Protein AF-A0A9D5Q361-F1 (afdb_monomer_lite)

Secondary structure (DSSP, 8-state):
--------------------PPPPTTTT--HHHHHHHHHHHHHHHHHHS---HHHHHHHHHHHHTSHHHHHHHT-TTT--HHHHHHHHHHHHHHHHHHHHHIIIIIHHHHHTSS-GGG--HHHHHHHHHH-EEE-TTT--EEEHHHHHHHHHHHHHHHHHHHHHH--SSEEESSSS-EEEHHHHHHHHHHHHHHHHTT-SSHHHHHHHHHHHHHHHHHHHHHS-TT-HHHHHHHHHHHHHHHHHHHHT-TTT-EEEEPPHHHHH-TTT---SEEEEETTEEEEEEEEEE-TT--HHHHHHHHHHHHHHHTTPPTTEEEEEEEHHHHHHHHHHHHHS-TTSPPPHHHHHHHHHHHHTTS-HHHHHHHHHHTT--HHHHHHHHHHHHHHHHHHHHHHT-

pLDDT: mean 82.2, std 15.85, range [28.7, 98.5]

Sequence (397 aa):
MNNTAAEQLPVSLESDIRELAPRSPEADRTPEERYRETVRQTARMIIYEDADLESIRQRIDRATEDVEFKRLEQDPRQGRQLESLIHLSEGIEANEISNDLHSGPLQTALLEHQHPEQLNRRQVLKLMQQKQSPDPETGRKASLLELIDRYEQATVESYRNLLITHPGDEIKLSERISIHRTDIEALINDVKVRMAERIEDDAERKTALEKLDAELAGIIERVSEVDWGKKFELEEIYLLRRLIHDADTGHLISVNHGTPRQDMNPQKGSVDIEVAAAGDAYQFQLKTFKLGTHAGAREQQAEVWEKARKRLPPGTQLVALGMESVREAFERALRQPKERNTSRGDKYEALEPITTEMDEAEREKLLYLLGLTEQDLHEEHKAFLERQTAANEQFSR

Structure (mmCIF, N/CA/C/O backbone):
data_AF-A0A9D5Q361-F1
#
_entry.id   AF-A0A9D5Q361-F1
#
loop_
_atom_site.group_PDB
_atom_site.id
_atom_site.type_symbol
_atom_site.label_atom_id
_atom_site.label_alt_id
_atom_site.label_comp_id
_atom_site.label_asym_id
_atom_site.label_entity_id
_atom_site.label_seq_id
_atom_site.pdbx_PDB_ins_code
_atom_site.Cartn_x
_atom_site.Cartn_y
_atom_site.Cartn_z
_atom_site.occupancy
_atom_site.B_iso_or_equiv
_atom_site.auth_seq_id
_atom_site.auth_comp_id
_atom_site.auth_asym_id
_at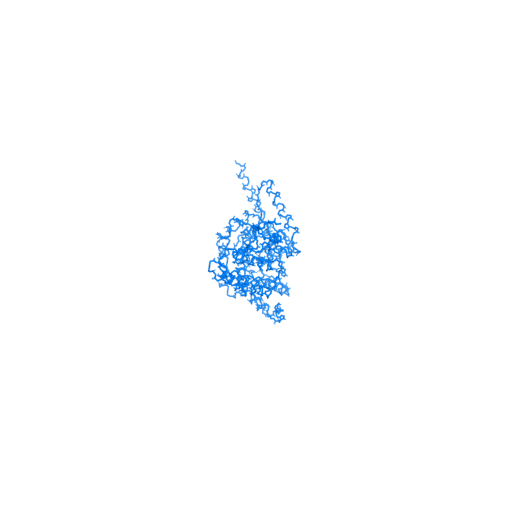om_site.auth_atom_id
_atom_site.pdbx_PDB_model_num
ATOM 1 N N . MET A 1 1 ? 30.401 -26.581 -100.576 1.00 40.28 1 MET A N 1
ATOM 2 C CA . MET A 1 1 ? 31.333 -25.436 -100.656 1.00 40.28 1 MET A CA 1
ATOM 3 C C . MET A 1 1 ? 30.566 -24.190 -100.256 1.00 40.28 1 MET A C 1
ATOM 5 O O . MET A 1 1 ? 29.418 -24.088 -100.672 1.00 40.28 1 MET A O 1
ATOM 9 N N . ASN A 1 2 ? 31.215 -23.306 -99.487 1.00 29.03 2 ASN A N 1
ATOM 10 C CA . ASN A 1 2 ? 30.709 -22.091 -98.814 1.00 29.03 2 ASN A CA 1
ATOM 11 C C . ASN A 1 2 ? 29.925 -22.380 -97.526 1.00 29.03 2 ASN A C 1
ATOM 13 O O . ASN A 1 2 ? 29.125 -23.307 -97.514 1.00 29.03 2 ASN A O 1
ATOM 17 N N . ASN A 1 3 ? 29.997 -21.617 -96.436 1.00 28.70 3 ASN A N 1
ATOM 18 C CA . ASN A 1 3 ? 30.916 -20.644 -95.799 1.00 28.70 3 ASN A CA 1
ATOM 19 C C . ASN A 1 3 ? 30.150 -20.316 -94.483 1.00 28.70 3 ASN A C 1
ATOM 21 O O . ASN A 1 3 ? 28.938 -20.149 -94.551 1.00 28.70 3 ASN A O 1
ATOM 25 N N . THR A 1 4 ? 30.689 -20.524 -93.279 1.00 36.09 4 THR A N 1
ATOM 26 C CA . THR A 1 4 ? 31.339 -19.533 -92.383 1.00 36.09 4 THR A CA 1
ATOM 27 C C . THR A 1 4 ? 30.467 -18.356 -91.902 1.00 36.09 4 THR A C 1
ATOM 29 O O . THR A 1 4 ? 29.772 -17.741 -92.701 1.00 36.09 4 THR A O 1
ATOM 32 N N . ALA A 1 5 ? 30.668 -18.008 -90.615 1.00 33.28 5 ALA A N 1
ATOM 33 C CA . ALA A 1 5 ? 30.120 -16.918 -89.777 1.00 33.28 5 ALA A CA 1
ATOM 34 C C . ALA A 1 5 ? 28.799 -17.279 -89.058 1.00 33.28 5 ALA A C 1
ATOM 36 O O . ALA A 1 5 ? 27.778 -17.452 -89.705 1.00 33.28 5 ALA A O 1
ATOM 37 N N . ALA A 1 6 ? 28.733 -17.571 -87.751 1.00 35.28 6 ALA A N 1
ATOM 38 C CA . ALA A 1 6 ? 29.292 -16.928 -86.550 1.00 35.28 6 ALA A CA 1
ATOM 39 C C . ALA A 1 6 ? 28.812 -15.481 -86.355 1.00 35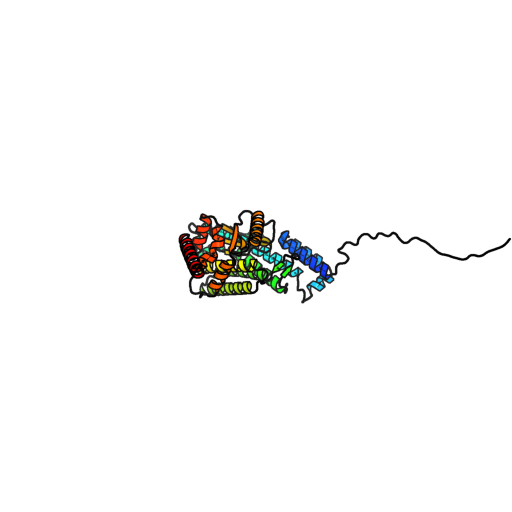.28 6 ALA A C 1
ATOM 41 O O . ALA A 1 6 ? 29.420 -14.574 -86.904 1.00 35.28 6 ALA A O 1
ATOM 42 N N . GLU A 1 7 ? 27.783 -15.289 -85.520 1.00 33.06 7 GLU A N 1
ATOM 43 C CA . GLU A 1 7 ? 27.741 -14.194 -84.544 1.00 33.06 7 GLU A CA 1
ATOM 44 C C . GLU A 1 7 ? 26.746 -14.478 -83.402 1.00 33.06 7 GLU A C 1
ATOM 46 O O . GLU A 1 7 ? 25.759 -15.192 -83.557 1.00 33.06 7 GLU A O 1
ATOM 51 N N . GLN A 1 8 ? 27.140 -13.994 -82.228 1.00 35.00 8 GLN A N 1
ATOM 52 C CA . GLN A 1 8 ? 26.738 -14.315 -80.855 1.00 35.00 8 GLN A CA 1
ATOM 53 C C . GLN A 1 8 ? 25.314 -13.880 -80.476 1.00 35.00 8 GLN A C 1
ATOM 55 O O . GLN A 1 8 ? 24.888 -12.831 -80.932 1.00 35.00 8 GLN A O 1
ATOM 60 N N . LEU A 1 9 ? 24.674 -14.575 -79.519 1.00 32.31 9 LEU A N 1
ATOM 61 C CA . LEU A 1 9 ? 23.952 -13.972 -78.377 1.00 32.31 9 LEU A CA 1
ATOM 62 C C . LEU A 1 9 ? 23.895 -14.975 -77.186 1.00 32.31 9 LEU A C 1
ATOM 64 O O . LEU A 1 9 ? 23.991 -16.183 -77.415 1.00 32.31 9 LEU A O 1
ATOM 68 N N . PRO A 1 10 ? 23.826 -14.501 -75.923 1.00 32.41 10 PRO A N 1
ATOM 69 C CA . PRO A 1 10 ? 24.455 -15.158 -74.775 1.00 32.41 10 PRO A CA 1
ATOM 70 C C . PRO A 1 10 ? 23.508 -15.920 -73.824 1.00 32.41 10 PRO A C 1
ATOM 72 O O . PRO A 1 10 ? 22.359 -15.551 -73.622 1.00 32.41 10 PRO A O 1
ATOM 75 N N . VAL A 1 11 ? 24.080 -16.965 -73.214 1.00 34.59 11 VAL A N 1
ATOM 76 C CA . VAL A 1 11 ? 24.123 -17.283 -71.768 1.00 34.59 11 VAL A CA 1
ATOM 77 C C . VAL A 1 11 ? 22.831 -17.153 -70.933 1.00 34.59 11 VAL A C 1
ATOM 79 O O . VAL A 1 11 ? 22.443 -16.074 -70.510 1.00 34.59 11 VAL A O 1
ATOM 82 N N . SER A 1 12 ? 22.313 -18.333 -70.566 1.00 32.56 12 SER A N 1
ATOM 83 C CA . SER A 1 12 ? 21.825 -18.733 -69.231 1.00 32.56 12 SER A CA 1
ATOM 84 C C . SER A 1 12 ? 20.702 -17.924 -68.565 1.00 32.56 12 SER A C 1
ATOM 86 O O . SER A 1 12 ? 20.944 -17.055 -67.732 1.00 32.56 12 SER A O 1
ATOM 88 N N . LEU A 1 13 ? 19.460 -18.351 -68.805 1.00 31.67 13 LEU A N 1
ATOM 89 C CA . LEU A 1 13 ? 18.332 -18.177 -67.883 1.00 31.67 13 LEU A CA 1
ATOM 90 C C . LEU A 1 13 ? 18.450 -19.201 -66.734 1.00 31.67 13 LEU A C 1
ATOM 92 O O . LEU A 1 13 ? 17.746 -20.204 -66.703 1.00 31.67 13 LEU A O 1
ATOM 96 N N . GLU A 1 14 ? 19.369 -18.951 -65.803 1.00 35.94 14 GLU A N 1
ATOM 97 C CA . GLU A 1 14 ? 19.402 -19.591 -64.477 1.00 35.94 14 GLU A CA 1
ATOM 98 C C . GLU A 1 14 ? 19.587 -18.511 -63.406 1.00 35.94 14 GLU A C 1
ATOM 100 O O . GLU A 1 14 ? 20.606 -18.415 -62.731 1.00 35.94 14 GLU A O 1
ATOM 105 N N . SER A 1 15 ? 18.592 -17.648 -63.264 1.00 38.12 15 SER A N 1
ATOM 106 C CA . SER A 1 15 ? 18.403 -16.837 -62.065 1.00 38.12 15 SER A CA 1
ATOM 107 C C . SER A 1 15 ? 16.999 -16.278 -62.140 1.00 38.12 15 SER A C 1
ATOM 109 O O . SER A 1 15 ? 16.767 -15.395 -62.951 1.00 38.12 15 SER A O 1
ATOM 111 N N . ASP A 1 16 ? 16.070 -16.883 -61.406 1.00 38.06 16 ASP A N 1
ATOM 112 C CA . ASP A 1 16 ? 14.860 -16.254 -60.859 1.00 38.06 16 ASP A CA 1
ATOM 113 C C . ASP A 1 16 ? 13.906 -17.370 -60.445 1.00 38.06 16 ASP A C 1
ATOM 115 O O . ASP A 1 16 ? 13.005 -17.732 -61.183 1.00 38.06 16 ASP A O 1
ATOM 119 N N . ILE A 1 17 ? 14.189 -17.978 -59.293 1.00 39.97 17 ILE A N 1
ATOM 120 C CA . ILE A 1 17 ? 13.247 -18.516 -58.297 1.00 39.97 17 ILE A CA 1
ATOM 121 C C . ILE A 1 17 ? 14.154 -18.877 -57.109 1.00 39.97 17 ILE A C 1
ATOM 123 O O . ILE A 1 17 ? 14.632 -19.997 -56.952 1.00 39.97 17 ILE A O 1
ATOM 127 N N . ARG A 1 18 ? 14.486 -17.873 -56.296 1.00 33.06 18 ARG A N 1
ATOM 128 C CA . ARG A 1 18 ? 14.886 -18.081 -54.903 1.00 33.06 18 ARG A CA 1
ATOM 129 C C . ARG A 1 18 ? 13.872 -17.342 -54.050 1.00 33.06 18 ARG A C 1
ATOM 131 O O . ARG A 1 18 ? 13.896 -16.122 -53.970 1.00 33.06 18 ARG A O 1
ATOM 138 N N . GLU A 1 19 ? 12.938 -18.128 -53.529 1.00 38.75 19 GLU A N 1
ATOM 139 C CA . GLU A 1 19 ? 12.322 -17.986 -52.211 1.00 38.75 19 GLU A CA 1
ATOM 140 C C . GLU A 1 19 ? 12.351 -16.570 -51.616 1.00 38.75 19 GLU A C 1
ATOM 142 O O . GLU A 1 19 ? 13.201 -16.227 -50.796 1.00 38.75 19 GLU A O 1
ATOM 147 N N . LEU A 1 20 ? 11.337 -15.769 -51.945 1.00 40.66 20 LEU A N 1
ATOM 148 C CA . LEU A 1 20 ? 10.828 -14.787 -50.993 1.00 40.66 20 LEU A CA 1
ATOM 149 C C . LEU A 1 20 ? 10.017 -15.553 -49.943 1.00 40.66 20 LEU A C 1
ATOM 151 O O . LEU A 1 20 ? 8.788 -15.568 -49.965 1.00 40.66 20 LEU A O 1
ATOM 155 N N . ALA A 1 21 ? 10.721 -16.224 -49.032 1.00 37.59 21 ALA A N 1
ATOM 156 C CA . ALA A 1 21 ? 10.145 -16.487 -47.724 1.00 37.59 21 ALA A CA 1
ATOM 157 C C . ALA A 1 21 ? 9.785 -15.116 -47.117 1.00 37.59 21 ALA A C 1
ATOM 159 O O . ALA A 1 21 ? 10.611 -14.198 -47.198 1.00 37.59 21 ALA A O 1
ATOM 160 N N . PRO A 1 22 ? 8.580 -14.918 -46.551 1.00 36.59 22 PRO A N 1
ATOM 161 C CA . PRO A 1 22 ? 8.297 -13.691 -45.824 1.00 36.59 22 PRO A CA 1
ATOM 162 C C . PRO A 1 22 ? 9.359 -13.550 -44.733 1.00 36.59 22 PRO A C 1
ATOM 164 O O . PRO A 1 22 ? 9.526 -14.445 -43.901 1.00 36.59 22 PRO A O 1
ATOM 167 N N . ARG A 1 23 ? 10.129 -12.456 -44.779 1.00 38.84 23 ARG A N 1
ATOM 168 C CA . ARG A 1 23 ? 11.058 -12.110 -43.702 1.00 38.84 23 ARG A CA 1
ATOM 169 C C . ARG A 1 23 ? 10.260 -12.112 -42.403 1.00 38.84 23 ARG A C 1
ATOM 171 O O . ARG A 1 23 ? 9.170 -11.541 -42.357 1.00 38.84 23 ARG A O 1
ATOM 178 N N . SER A 1 24 ? 10.779 -12.783 -41.375 1.00 40.88 24 SER A N 1
ATOM 179 C CA . SER A 1 24 ? 10.181 -12.704 -40.043 1.00 40.88 24 SER A CA 1
ATOM 180 C C . SER A 1 24 ? 10.035 -11.219 -39.675 1.00 40.88 24 SER A C 1
ATOM 182 O O . SER A 1 24 ? 11.015 -10.486 -39.831 1.00 40.88 24 SER A O 1
ATOM 184 N N . PRO A 1 25 ? 8.865 -10.756 -39.194 1.00 53.84 25 PRO A N 1
ATOM 185 C CA . PRO A 1 25 ? 8.628 -9.353 -38.831 1.00 53.84 25 PRO A CA 1
ATOM 186 C C . PRO A 1 25 ? 9.565 -8.814 -37.728 1.00 53.84 25 PRO A C 1
ATOM 188 O O . PRO A 1 25 ? 9.517 -7.632 -37.396 1.00 53.84 25 PRO A O 1
ATOM 191 N N . GLU A 1 26 ? 10.428 -9.657 -37.158 1.00 53.12 26 GLU A N 1
ATOM 192 C CA . GLU A 1 26 ? 11.496 -9.280 -36.227 1.00 53.12 26 GLU A CA 1
ATOM 193 C C . GLU A 1 26 ? 12.754 -8.718 -36.911 1.00 53.12 26 GLU A C 1
ATOM 195 O O . GLU A 1 26 ? 13.505 -7.982 -36.272 1.00 53.12 26 GLU A O 1
ATOM 200 N N . ALA A 1 27 ? 12.993 -9.029 -38.191 1.00 55.66 27 ALA A N 1
ATOM 201 C CA . ALA A 1 27 ? 14.226 -8.662 -38.897 1.00 55.66 27 ALA A CA 1
ATOM 202 C C . ALA A 1 27 ? 14.283 -7.188 -39.346 1.00 55.66 27 ALA A C 1
ATOM 204 O O . ALA A 1 27 ? 15.368 -6.690 -39.634 1.00 55.66 27 ALA A O 1
ATOM 205 N N . ASP A 1 28 ? 13.138 -6.499 -39.382 1.00 68.81 28 ASP A N 1
ATOM 206 C CA . ASP A 1 28 ? 13.028 -5.107 -39.846 1.00 68.81 28 ASP A CA 1
ATOM 207 C C . ASP A 1 28 ? 12.906 -4.087 -38.689 1.00 68.81 28 ASP A C 1
ATOM 209 O O . ASP A 1 28 ? 12.762 -2.891 -38.939 1.00 68.81 28 ASP A O 1
ATOM 213 N N . ARG A 1 29 ? 12.970 -4.531 -37.421 1.00 82.81 29 ARG A N 1
ATOM 214 C CA . ARG A 1 29 ? 12.885 -3.648 -36.240 1.00 82.81 29 ARG A CA 1
ATOM 215 C C . ARG A 1 29 ? 14.230 -3.005 -35.909 1.00 82.81 29 ARG A C 1
ATOM 217 O O . ARG A 1 29 ? 15.261 -3.682 -35.926 1.00 82.81 29 ARG A O 1
ATOM 224 N N . THR A 1 30 ? 14.228 -1.729 -35.523 1.00 89.00 30 THR A N 1
ATOM 225 C CA . THR A 1 30 ? 15.460 -1.059 -35.066 1.00 89.00 30 THR A CA 1
ATOM 226 C C . THR A 1 30 ? 15.949 -1.645 -33.730 1.00 89.00 30 THR A C 1
ATOM 228 O O . THR A 1 30 ? 15.152 -2.225 -32.980 1.00 89.00 30 THR A O 1
ATOM 231 N N . PRO A 1 31 ? 17.242 -1.514 -33.375 1.00 87.81 31 PRO A N 1
ATOM 232 C CA . PRO A 1 31 ? 17.741 -1.919 -32.059 1.00 87.81 31 PRO A CA 1
ATOM 233 C C . PRO A 1 31 ? 16.924 -1.339 -30.894 1.00 87.81 31 PRO A C 1
ATOM 235 O O . PRO A 1 31 ? 16.600 -2.066 -29.961 1.00 87.81 31 PRO A O 1
ATOM 238 N N . GLU A 1 32 ? 16.494 -0.080 -30.989 1.00 88.69 32 GLU A N 1
ATOM 239 C CA . GLU A 1 32 ? 15.664 0.597 -29.986 1.00 88.69 32 GLU A CA 1
ATOM 240 C C . GLU A 1 32 ? 14.253 0.003 -29.875 1.00 88.69 32 GLU A C 1
ATOM 242 O O . GLU A 1 32 ? 13.662 -0.032 -28.796 1.00 88.69 32 GLU A O 1
ATOM 247 N N . GLU A 1 33 ? 13.666 -0.447 -30.984 1.00 89.88 33 GLU A N 1
ATOM 248 C CA . GLU A 1 33 ? 12.369 -1.133 -30.975 1.00 89.88 33 GLU A CA 1
ATOM 249 C C . GLU A 1 33 ? 12.474 -2.519 -30.344 1.00 89.88 33 GLU A C 1
ATOM 251 O O . GLU A 1 33 ? 11.618 -2.894 -29.540 1.00 89.88 33 GLU A O 1
ATOM 256 N N . ARG A 1 34 ? 13.541 -3.263 -30.658 1.00 91.12 34 ARG A N 1
ATOM 257 C CA . ARG A 1 34 ? 13.812 -4.569 -30.042 1.00 91.12 34 ARG A CA 1
ATOM 258 C C . ARG A 1 34 ? 14.093 -4.430 -28.542 1.00 91.12 34 ARG A C 1
ATOM 260 O O . ARG A 1 34 ? 13.571 -5.219 -27.756 1.00 91.12 34 ARG A O 1
ATOM 267 N N . TYR A 1 35 ? 14.843 -3.404 -28.142 1.00 90.50 35 TYR A N 1
ATOM 268 C CA . TYR A 1 35 ? 15.143 -3.108 -26.740 1.00 90.50 35 TYR A CA 1
ATOM 269 C C . TYR A 1 35 ? 13.872 -2.770 -25.952 1.00 90.50 35 TYR A C 1
ATOM 271 O O . TYR A 1 35 ? 13.574 -3.424 -24.955 1.00 90.50 35 TYR A O 1
ATOM 279 N N . ARG A 1 36 ? 13.047 -1.835 -26.448 1.00 89.50 36 ARG A N 1
ATOM 280 C CA . ARG A 1 36 ? 11.765 -1.482 -25.806 1.00 89.50 36 ARG A CA 1
ATOM 281 C C . ARG A 1 36 ? 10.814 -2.669 -25.691 1.00 89.50 36 ARG A C 1
ATOM 283 O O . ARG A 1 36 ? 10.129 -2.808 -24.681 1.00 89.50 36 ARG A O 1
ATOM 290 N N . GLU A 1 37 ? 10.763 -3.527 -26.707 1.00 90.69 37 GLU A N 1
ATOM 291 C CA . GLU A 1 37 ? 9.972 -4.756 -26.637 1.00 90.69 37 GLU A CA 1
ATOM 292 C C . GLU A 1 37 ? 10.530 -5.730 -25.592 1.00 90.69 37 GLU A C 1
ATOM 294 O O . GLU A 1 37 ? 9.758 -6.354 -24.872 1.00 90.69 37 GLU A O 1
ATOM 299 N N . THR A 1 38 ? 11.853 -5.814 -25.445 1.00 92.00 38 THR A N 1
ATOM 300 C CA . THR A 1 38 ? 12.490 -6.652 -24.419 1.00 92.00 38 THR A CA 1
ATOM 301 C C . THR A 1 38 ? 12.150 -6.164 -23.017 1.00 92.00 38 THR A C 1
ATOM 303 O O . THR A 1 38 ? 11.703 -6.966 -22.201 1.00 92.00 38 THR A O 1
ATOM 306 N N . VAL A 1 39 ? 12.275 -4.857 -22.759 1.00 91.50 39 VAL A N 1
ATOM 307 C CA . VAL A 1 39 ? 11.862 -4.222 -21.496 1.00 91.50 39 VAL A CA 1
ATOM 308 C C . VAL A 1 39 ? 10.392 -4.535 -21.207 1.00 91.50 39 VAL A C 1
ATOM 310 O O . VAL A 1 39 ? 10.062 -5.047 -20.140 1.00 91.50 39 VAL A O 1
ATOM 313 N N . ARG A 1 40 ? 9.505 -4.318 -22.186 1.00 91.56 40 ARG A N 1
ATOM 314 C CA . ARG A 1 40 ? 8.069 -4.588 -22.046 1.00 91.56 40 ARG A CA 1
ATOM 315 C C . ARG A 1 40 ? 7.780 -6.054 -21.722 1.00 91.56 40 ARG A C 1
ATOM 317 O O . ARG A 1 40 ? 6.977 -6.337 -20.838 1.00 91.56 40 ARG A O 1
ATOM 324 N N . GLN A 1 41 ? 8.401 -6.989 -22.438 1.00 91.44 41 GLN A N 1
ATOM 325 C CA . GLN A 1 41 ? 8.203 -8.420 -22.210 1.00 91.44 41 GLN A CA 1
ATOM 326 C C . GLN A 1 41 ? 8.693 -8.838 -20.826 1.00 91.44 41 GLN A C 1
ATOM 328 O O . GLN A 1 41 ? 7.977 -9.544 -20.125 1.00 91.44 41 GLN A O 1
ATOM 333 N N . THR A 1 42 ? 9.866 -8.365 -20.405 1.00 92.94 42 THR A N 1
ATOM 334 C CA . THR A 1 42 ? 10.399 -8.655 -19.070 1.00 92.94 42 THR A CA 1
ATOM 335 C C . THR A 1 42 ? 9.499 -8.068 -17.977 1.00 92.94 42 THR A C 1
ATOM 337 O O . THR A 1 42 ? 9.169 -8.765 -17.025 1.00 92.94 42 THR A O 1
ATOM 340 N N . ALA A 1 43 ? 8.999 -6.840 -18.144 1.00 92.12 43 ALA A N 1
ATOM 341 C CA . ALA A 1 43 ? 8.047 -6.244 -17.206 1.00 92.12 43 ALA A CA 1
ATOM 342 C C . ALA A 1 43 ? 6.739 -7.053 -17.121 1.00 92.12 43 ALA A C 1
ATOM 344 O O . ALA A 1 43 ? 6.204 -7.274 -16.038 1.00 92.12 43 ALA A O 1
ATOM 345 N N . ARG A 1 44 ? 6.241 -7.569 -18.253 1.00 90.94 44 ARG A N 1
ATOM 346 C CA . ARG A 1 44 ? 5.071 -8.462 -18.271 1.00 90.94 44 ARG A CA 1
ATOM 347 C C . ARG A 1 44 ? 5.325 -9.779 -17.544 1.00 90.94 44 ARG A C 1
ATOM 349 O O . ARG A 1 44 ? 4.419 -10.236 -16.857 1.00 90.94 44 ARG A O 1
ATOM 356 N N . MET A 1 45 ? 6.519 -10.359 -17.664 1.00 91.50 45 MET A N 1
ATOM 357 C CA . MET A 1 45 ? 6.877 -11.577 -16.929 1.00 91.50 45 MET A CA 1
ATOM 358 C C . MET A 1 45 ? 6.815 -11.357 -15.409 1.00 91.50 45 MET A C 1
ATOM 360 O O . MET A 1 45 ? 6.274 -12.193 -14.693 1.00 91.50 45 MET A O 1
ATOM 364 N N . ILE A 1 46 ? 7.296 -10.205 -14.927 1.00 91.19 46 ILE A N 1
ATOM 365 C CA . ILE A 1 46 ? 7.277 -9.849 -13.496 1.00 91.19 46 ILE A CA 1
ATOM 366 C C . ILE A 1 46 ? 5.839 -9.726 -12.964 1.00 91.19 46 ILE A C 1
ATOM 368 O O . ILE A 1 46 ? 5.535 -10.207 -11.869 1.00 91.19 46 ILE A O 1
ATOM 372 N N . ILE A 1 47 ? 4.963 -9.072 -13.736 1.00 90.06 47 ILE A N 1
ATOM 373 C CA . ILE A 1 47 ? 3.605 -8.705 -13.302 1.00 90.06 47 ILE A CA 1
ATOM 374 C C . ILE A 1 47 ? 2.583 -9.822 -13.528 1.00 90.06 47 ILE A C 1
ATOM 376 O O . ILE A 1 47 ? 1.746 -10.067 -12.666 1.00 90.06 47 ILE A O 1
ATOM 380 N N . TYR A 1 48 ? 2.619 -10.491 -14.681 1.00 87.56 48 TYR A N 1
ATOM 381 C CA . TYR A 1 48 ? 1.569 -11.433 -15.088 1.00 87.56 48 TYR A CA 1
ATOM 382 C C . TYR A 1 48 ? 1.964 -12.902 -14.951 1.00 87.56 48 TYR A C 1
ATOM 384 O O . TYR A 1 48 ? 1.078 -13.748 -14.856 1.00 87.56 48 TYR A O 1
ATOM 392 N N . GLU A 1 49 ? 3.260 -13.217 -14.992 1.00 86.81 49 GLU A N 1
ATOM 393 C CA . GLU A 1 49 ? 3.750 -14.604 -15.033 1.00 86.81 49 GLU A CA 1
ATOM 394 C C . GLU A 1 49 ? 4.417 -15.041 -13.725 1.00 86.81 49 GLU A C 1
ATOM 396 O O . GLU A 1 49 ? 4.839 -16.189 -13.630 1.00 86.81 49 GLU A O 1
ATOM 401 N N . ASP A 1 50 ? 4.508 -14.149 -12.729 1.00 81.00 50 ASP A N 1
ATOM 402 C CA . ASP A 1 50 ? 5.193 -14.386 -11.451 1.00 81.00 50 ASP A CA 1
ATOM 403 C C . ASP A 1 50 ? 6.600 -14.980 -11.628 1.00 81.00 50 ASP A C 1
ATOM 405 O O . ASP A 1 50 ? 7.030 -15.838 -10.856 1.00 81.00 50 ASP A O 1
ATOM 409 N N . ALA A 1 51 ? 7.309 -14.557 -12.679 1.00 85.88 51 ALA A N 1
ATOM 410 C CA . ALA A 1 51 ? 8.649 -15.054 -12.946 1.00 85.88 51 ALA A CA 1
ATOM 411 C C . ALA A 1 51 ? 9.572 -14.727 -11.765 1.00 85.88 51 ALA A C 1
ATOM 413 O O . ALA A 1 51 ? 9.613 -13.585 -11.308 1.00 85.88 51 ALA A O 1
ATOM 414 N N . ASP A 1 52 ? 10.315 -15.730 -11.301 1.00 88.25 52 ASP A N 1
ATOM 415 C CA . ASP A 1 52 ? 11.255 -15.570 -10.199 1.00 88.25 52 ASP A CA 1
ATOM 416 C C . ASP A 1 52 ? 12.420 -14.637 -10.575 1.00 88.25 52 ASP A C 1
ATOM 418 O O . ASP A 1 52 ? 12.807 -14.514 -11.746 1.00 88.25 52 ASP A O 1
ATOM 422 N N . LEU A 1 53 ? 13.005 -13.993 -9.564 1.00 89.06 53 LEU A N 1
ATOM 423 C CA . LEU A 1 53 ? 14.096 -13.036 -9.734 1.00 89.06 53 LEU A CA 1
ATOM 424 C C . LEU A 1 53 ? 15.298 -13.594 -10.516 1.00 89.06 53 LEU A C 1
ATOM 426 O O . LEU A 1 53 ? 15.920 -12.862 -11.290 1.00 89.06 53 LEU A O 1
ATOM 430 N N . GLU A 1 54 ? 15.632 -14.875 -10.352 1.00 90.88 54 GLU A N 1
ATOM 431 C CA . GLU A 1 54 ? 16.754 -15.504 -11.057 1.00 90.88 54 GLU A CA 1
ATOM 432 C C . GLU A 1 54 ? 16.456 -15.619 -12.560 1.00 90.88 54 GLU A C 1
ATOM 434 O O . GLU A 1 54 ? 17.284 -15.250 -13.396 1.00 90.88 54 GLU A O 1
ATOM 439 N N . SER A 1 55 ? 15.239 -16.024 -12.922 1.00 91.94 55 SER A N 1
ATOM 440 C CA . SER A 1 55 ? 14.756 -16.043 -14.305 1.00 91.94 55 SER A CA 1
ATOM 441 C C . SER A 1 55 ? 14.778 -14.648 -14.947 1.00 91.94 55 SER A C 1
ATOM 443 O O . SER A 1 55 ? 15.174 -14.506 -16.113 1.00 91.94 55 SER A O 1
ATOM 445 N N . ILE A 1 56 ? 14.397 -13.607 -14.198 1.00 92.56 56 ILE A N 1
ATOM 446 C CA . ILE A 1 56 ? 14.451 -12.208 -14.652 1.00 92.56 56 ILE A CA 1
ATOM 447 C C . ILE A 1 56 ? 15.897 -11.754 -14.876 1.00 92.56 56 ILE A C 1
ATOM 449 O O . ILE A 1 56 ? 16.211 -11.232 -15.951 1.00 92.56 56 ILE A O 1
ATOM 453 N N . ARG A 1 57 ? 16.797 -12.016 -13.920 1.00 93.50 57 ARG A N 1
ATOM 454 C CA . ARG A 1 57 ? 18.229 -11.691 -14.030 1.00 93.50 57 ARG A CA 1
ATOM 455 C C . ARG A 1 57 ? 18.866 -12.375 -15.234 1.00 93.50 57 ARG A C 1
ATOM 457 O O . ARG A 1 57 ? 19.421 -11.696 -16.090 1.00 93.50 57 ARG A O 1
ATOM 464 N N . GLN A 1 58 ? 18.661 -13.681 -15.401 1.00 92.94 58 GLN A N 1
ATOM 465 C CA . GLN A 1 58 ? 19.180 -14.427 -16.553 1.00 92.94 58 GLN A CA 1
ATOM 466 C C . GLN A 1 58 ? 18.655 -13.909 -17.895 1.00 92.94 58 GLN A C 1
ATOM 468 O O . GLN A 1 58 ? 19.326 -14.031 -18.923 1.00 92.94 58 GLN A O 1
ATOM 473 N N . ARG A 1 59 ? 17.421 -13.397 -17.940 1.00 92.75 59 ARG A N 1
ATOM 474 C CA . ARG A 1 59 ? 16.863 -12.792 -19.155 1.00 92.75 59 ARG A CA 1
ATOM 475 C C . ARG A 1 59 ? 17.536 -11.457 -19.469 1.00 92.75 59 ARG A C 1
ATOM 477 O O . ARG A 1 59 ? 17.861 -11.216 -20.630 1.00 92.75 59 ARG A O 1
ATOM 484 N N . ILE A 1 60 ? 17.749 -10.618 -18.461 1.00 92.06 60 ILE A N 1
ATOM 485 C CA . ILE A 1 60 ? 18.418 -9.319 -18.604 1.00 92.06 60 ILE A CA 1
ATOM 486 C C . ILE A 1 60 ? 19.894 -9.500 -18.968 1.00 92.06 60 ILE A C 1
ATOM 488 O O . ILE A 1 60 ? 20.375 -8.844 -19.892 1.00 92.06 60 ILE A O 1
ATOM 492 N N . ASP A 1 61 ? 20.588 -10.440 -18.330 1.00 91.62 61 ASP A N 1
ATOM 493 C CA . ASP A 1 61 ? 21.981 -10.764 -18.642 1.00 91.62 61 ASP A CA 1
ATOM 494 C C . ASP A 1 61 ? 22.124 -11.163 -20.114 1.00 91.62 61 ASP A C 1
ATOM 496 O O . ASP A 1 61 ? 22.891 -10.550 -20.851 1.00 91.62 61 ASP A O 1
ATOM 500 N N . ARG A 1 62 ? 21.284 -12.090 -20.593 1.00 91.44 62 ARG A N 1
ATOM 501 C CA . ARG A 1 62 ? 21.251 -12.479 -22.014 1.00 91.44 62 ARG A CA 1
ATOM 502 C C . ARG A 1 62 ? 20.917 -11.316 -22.946 1.00 91.44 62 ARG A C 1
ATOM 504 O O . ARG A 1 62 ? 21.481 -11.219 -24.030 1.00 91.44 62 ARG A O 1
ATOM 511 N N . ALA A 1 63 ? 20.002 -10.431 -22.555 1.00 89.25 63 ALA A N 1
ATOM 512 C CA . ALA A 1 63 ? 19.652 -9.261 -23.359 1.00 89.25 63 ALA A CA 1
ATOM 513 C C . ALA A 1 63 ? 20.824 -8.267 -23.469 1.00 89.25 63 ALA A C 1
ATOM 515 O O . ALA A 1 63 ? 21.032 -7.671 -24.523 1.00 89.25 63 ALA A O 1
ATOM 516 N N . THR A 1 64 ? 21.610 -8.109 -22.404 1.00 88.62 64 THR A N 1
ATOM 517 C CA . THR A 1 64 ? 22.749 -7.177 -22.349 1.00 88.62 64 THR A CA 1
ATOM 518 C C . THR A 1 64 ? 24.047 -7.735 -22.948 1.00 88.62 64 THR A C 1
ATOM 520 O O . THR A 1 64 ? 25.033 -7.000 -23.060 1.00 88.62 64 THR A O 1
ATOM 523 N N . GLU A 1 65 ? 24.049 -8.991 -23.413 1.00 90.56 65 GLU A N 1
ATOM 524 C CA . GLU A 1 65 ? 25.083 -9.524 -24.311 1.00 90.56 65 GLU A CA 1
ATOM 525 C C . GLU A 1 65 ? 25.048 -8.846 -25.698 1.00 90.56 65 GLU A C 1
ATOM 527 O O . GLU A 1 65 ? 26.089 -8.747 -26.356 1.00 90.56 65 GLU A O 1
ATOM 532 N N . ASP A 1 66 ? 23.889 -8.327 -26.135 1.00 88.69 66 ASP A N 1
ATOM 533 C CA . ASP A 1 66 ? 23.790 -7.485 -27.335 1.00 88.69 66 ASP A CA 1
ATOM 534 C C . ASP A 1 66 ? 24.420 -6.106 -27.054 1.00 88.69 66 ASP A C 1
ATOM 536 O O . ASP A 1 66 ? 23.987 -5.343 -26.184 1.00 88.69 66 ASP A O 1
ATOM 540 N N . VAL A 1 67 ? 25.465 -5.775 -27.819 1.00 89.06 67 VAL A N 1
ATOM 541 C CA . VAL A 1 67 ? 26.236 -4.531 -27.677 1.00 89.06 67 VAL A CA 1
ATOM 542 C C . VAL A 1 67 ? 25.357 -3.290 -27.848 1.00 89.06 67 VAL A C 1
ATOM 544 O O . VAL A 1 67 ? 25.575 -2.296 -27.152 1.00 89.06 67 VAL A O 1
ATOM 547 N N . GLU A 1 68 ? 24.355 -3.335 -28.729 1.00 90.00 68 GLU A N 1
ATOM 548 C CA . GLU A 1 68 ? 23.444 -2.205 -28.923 1.00 90.00 68 GLU A CA 1
ATOM 549 C C . GLU A 1 68 ? 22.521 -2.029 -27.714 1.00 90.00 68 GLU A C 1
ATOM 551 O O . GLU A 1 68 ? 22.292 -0.903 -27.280 1.00 90.00 68 GLU A O 1
ATOM 556 N N . PHE A 1 69 ? 22.055 -3.119 -27.098 1.00 91.38 69 PHE A N 1
ATOM 557 C CA . PHE A 1 69 ? 21.232 -3.036 -25.886 1.00 91.38 69 PHE A CA 1
ATOM 558 C C . PHE A 1 69 ? 22.039 -2.493 -24.715 1.00 91.38 69 PHE A C 1
ATOM 560 O O . PHE A 1 69 ? 21.579 -1.598 -24.014 1.00 91.38 69 PHE A O 1
ATOM 567 N N . LYS A 1 70 ? 23.279 -2.960 -24.547 1.00 89.44 70 LYS A N 1
ATOM 568 C CA . LYS A 1 70 ? 24.187 -2.427 -23.528 1.00 89.44 70 LYS A CA 1
ATOM 569 C C . LYS A 1 70 ? 24.449 -0.932 -23.711 1.00 89.44 70 LYS A C 1
ATOM 571 O O . LYS A 1 70 ? 24.535 -0.198 -22.730 1.00 89.44 70 LYS A O 1
ATOM 576 N N . ARG A 1 71 ? 24.572 -0.470 -24.958 1.00 89.06 71 ARG A N 1
ATOM 577 C CA . ARG A 1 71 ? 24.720 0.955 -25.271 1.00 89.06 71 ARG A CA 1
ATOM 578 C C . ARG A 1 71 ? 23.460 1.748 -24.917 1.00 89.06 71 ARG A C 1
ATOM 580 O O . ARG A 1 71 ? 23.593 2.843 -24.378 1.00 89.06 71 ARG A O 1
ATOM 587 N N . LEU A 1 72 ? 22.275 1.216 -25.216 1.00 88.50 72 LEU A N 1
ATOM 588 C CA . LEU A 1 72 ? 20.992 1.844 -24.880 1.00 88.50 72 LEU A CA 1
ATOM 589 C C . LEU A 1 72 ? 20.768 1.912 -23.363 1.00 88.50 72 LEU A C 1
ATOM 591 O O . LEU A 1 72 ? 20.374 2.960 -22.868 1.00 88.50 72 LEU A O 1
ATOM 595 N N . GLU A 1 73 ? 21.123 0.860 -22.621 1.00 88.50 73 GLU A N 1
ATOM 596 C CA . GLU A 1 73 ? 21.068 0.818 -21.149 1.00 88.50 73 GLU A CA 1
ATOM 597 C C . GLU A 1 73 ? 21.976 1.878 -20.497 1.00 88.50 73 GLU A C 1
ATOM 599 O O . GLU A 1 73 ? 21.707 2.372 -19.406 1.00 88.50 73 GLU A O 1
ATOM 604 N N . GLN A 1 74 ? 23.073 2.243 -21.165 1.00 86.94 74 GLN A N 1
ATOM 605 C CA . GLN A 1 74 ? 24.011 3.268 -20.706 1.00 86.94 74 GLN A CA 1
ATOM 606 C C . GLN A 1 74 ? 23.634 4.685 -21.164 1.00 86.94 74 GLN A C 1
ATOM 608 O O . GLN A 1 74 ? 24.326 5.635 -20.788 1.00 86.94 74 GLN A O 1
ATOM 613 N N . ASP A 1 75 ? 22.576 4.851 -21.968 1.00 84.00 75 ASP A N 1
ATOM 614 C CA . ASP A 1 75 ? 22.103 6.159 -22.421 1.00 84.00 75 ASP A CA 1
ATOM 615 C C . ASP A 1 75 ? 21.419 6.905 -21.259 1.00 84.00 75 ASP A C 1
ATOM 617 O O . ASP A 1 75 ? 20.325 6.522 -20.828 1.00 84.00 75 ASP A O 1
ATOM 621 N N . PRO A 1 76 ? 21.988 8.030 -20.779 1.00 77.62 76 PRO A N 1
ATOM 622 C CA . PRO A 1 76 ? 21.400 8.793 -19.681 1.00 77.62 76 PRO A CA 1
ATOM 623 C C . PRO A 1 76 ? 19.986 9.310 -19.973 1.00 77.62 76 PRO A C 1
ATOM 625 O O . PRO A 1 76 ? 19.268 9.670 -19.045 1.00 77.62 76 PRO A O 1
ATOM 628 N N . ARG A 1 77 ? 19.584 9.389 -21.251 1.00 77.81 77 ARG A N 1
ATOM 629 C CA . ARG A 1 77 ? 18.247 9.846 -21.659 1.00 77.81 77 ARG A CA 1
ATOM 630 C C . ARG A 1 77 ? 17.176 8.774 -21.507 1.00 77.81 77 ARG A C 1
ATOM 632 O O . ARG A 1 77 ? 16.008 9.123 -21.380 1.00 77.81 77 ARG A O 1
ATOM 639 N N . GLN A 1 78 ? 17.555 7.500 -21.579 1.00 73.75 78 GLN A N 1
ATOM 640 C CA . GLN A 1 78 ? 16.619 6.374 -21.500 1.00 73.75 78 GLN A CA 1
ATOM 641 C C . GLN A 1 78 ? 16.553 5.783 -20.093 1.00 73.75 78 GLN A C 1
ATOM 643 O O . GLN A 1 78 ? 15.537 5.179 -19.743 1.00 73.75 78 GLN A O 1
ATOM 648 N N . GLY A 1 79 ? 17.593 6.020 -19.288 1.00 77.62 79 GLY A N 1
ATOM 649 C CA . GLY A 1 79 ? 17.757 5.381 -17.991 1.00 77.62 79 GLY A CA 1
ATOM 650 C C . GLY A 1 79 ? 18.212 3.932 -18.137 1.00 77.62 79 GLY A C 1
ATOM 651 O O . GLY A 1 79 ? 18.411 3.430 -19.241 1.00 77.62 79 GLY A O 1
ATOM 652 N N . ARG A 1 80 ? 18.367 3.259 -16.999 1.00 88.75 80 ARG A N 1
ATOM 653 C CA . ARG A 1 80 ? 18.811 1.863 -16.936 1.00 88.75 80 ARG A CA 1
ATOM 654 C C . ARG A 1 80 ? 17.581 0.958 -16.856 1.00 88.75 80 ARG A C 1
ATOM 656 O O . ARG A 1 80 ? 17.296 0.404 -15.803 1.00 88.75 80 ARG A O 1
ATOM 663 N N . GLN A 1 81 ? 16.787 0.910 -17.935 1.00 89.94 81 GLN A N 1
ATOM 664 C CA . GLN A 1 81 ? 15.435 0.331 -17.896 1.00 89.94 81 GLN A CA 1
ATOM 665 C C . GLN A 1 81 ? 15.426 -1.166 -17.590 1.00 89.94 81 GLN A C 1
ATOM 667 O O . GLN A 1 81 ? 14.509 -1.622 -16.915 1.00 89.94 81 GLN A O 1
ATOM 672 N N . LEU A 1 82 ? 16.402 -1.942 -18.070 1.00 91.38 82 LEU A N 1
ATOM 673 C CA . LEU A 1 82 ? 16.477 -3.361 -17.725 1.00 91.38 82 LEU A CA 1
ATOM 674 C C . LEU A 1 82 ? 16.900 -3.534 -16.261 1.00 91.38 82 LEU A C 1
ATOM 676 O O . LEU A 1 82 ? 16.276 -4.321 -15.554 1.00 91.38 82 LEU A O 1
ATOM 680 N N . GLU A 1 83 ? 17.877 -2.762 -15.773 1.00 91.88 83 GLU A N 1
ATOM 681 C CA . GLU A 1 83 ? 18.262 -2.755 -14.348 1.00 91.88 83 GLU A CA 1
ATOM 682 C C . GLU A 1 83 ? 17.082 -2.364 -13.445 1.00 91.88 83 GLU A C 1
ATOM 684 O O . GLU A 1 83 ? 16.827 -3.003 -12.425 1.00 91.88 83 GLU A O 1
ATOM 689 N N . SER A 1 84 ? 16.292 -1.374 -13.857 1.00 93.88 84 SER A N 1
ATOM 690 C CA . SER A 1 84 ? 15.074 -0.957 -13.164 1.00 93.88 84 SER A CA 1
ATOM 691 C C . SER A 1 84 ? 14.074 -2.099 -12.976 1.00 93.88 84 SER A C 1
ATOM 693 O O . SER A 1 84 ? 13.419 -2.163 -11.939 1.00 93.88 84 SER A O 1
ATOM 695 N N . LEU A 1 85 ? 13.971 -3.037 -13.923 1.00 95.00 85 LEU A N 1
ATOM 696 C CA . LEU A 1 85 ? 13.077 -4.192 -13.786 1.00 95.00 85 LEU A CA 1
ATOM 697 C C . LEU A 1 85 ? 13.545 -5.193 -12.723 1.00 95.00 85 LEU A C 1
ATOM 699 O O . LEU A 1 85 ? 12.701 -5.847 -12.115 1.00 95.00 85 LEU A O 1
ATOM 703 N N . ILE A 1 86 ? 14.851 -5.280 -12.448 1.00 95.38 86 ILE A N 1
ATOM 704 C CA . ILE A 1 86 ? 15.373 -6.079 -11.328 1.00 95.38 86 ILE A CA 1
ATOM 705 C C . ILE A 1 86 ? 14.856 -5.486 -10.018 1.00 95.38 86 ILE A C 1
ATOM 707 O O . ILE A 1 86 ? 14.231 -6.186 -9.229 1.00 95.38 86 ILE A O 1
ATOM 711 N N . HIS A 1 87 ? 15.023 -4.176 -9.842 1.00 96.50 87 HIS A N 1
ATOM 712 C CA . HIS A 1 87 ? 14.572 -3.469 -8.645 1.00 96.50 87 HIS A CA 1
ATOM 713 C C . HIS A 1 87 ? 13.050 -3.453 -8.480 1.00 96.50 87 HIS A C 1
ATOM 715 O O . HIS A 1 87 ? 12.552 -3.491 -7.357 1.00 96.50 87 HIS A O 1
ATOM 721 N N . LEU A 1 88 ? 12.298 -3.419 -9.585 1.00 95.81 88 LEU A N 1
ATOM 722 C CA . LEU A 1 88 ? 10.850 -3.604 -9.551 1.00 95.81 88 LEU A CA 1
ATOM 723 C C . LEU A 1 88 ? 10.489 -4.998 -9.022 1.00 95.81 88 LEU A C 1
ATOM 725 O O . LEU A 1 88 ? 9.641 -5.098 -8.142 1.00 95.81 88 LEU A O 1
ATOM 729 N N . SER A 1 89 ? 11.134 -6.053 -9.532 1.00 95.50 89 SER A N 1
ATOM 730 C CA . SER A 1 89 ? 10.887 -7.433 -9.093 1.00 95.50 89 SER A CA 1
ATOM 731 C C . SER A 1 89 ? 11.240 -7.627 -7.617 1.00 95.50 89 SER A C 1
ATOM 733 O O . SER A 1 89 ? 10.405 -8.101 -6.853 1.00 95.50 89 SER A O 1
ATOM 735 N N . GLU A 1 90 ? 12.433 -7.188 -7.202 1.00 96.19 90 GLU A N 1
ATOM 736 C CA . GLU A 1 90 ? 12.902 -7.247 -5.808 1.00 96.19 90 GLU A CA 1
ATOM 737 C C . GLU A 1 90 ? 11.966 -6.479 -4.865 1.00 96.19 90 GLU A C 1
ATOM 739 O O . GLU A 1 90 ? 11.610 -6.970 -3.794 1.00 96.19 90 GLU A O 1
ATOM 744 N N . GLY A 1 91 ? 11.521 -5.287 -5.278 1.00 97.00 91 GLY A N 1
ATOM 745 C CA . GLY A 1 91 ? 10.589 -4.472 -4.506 1.00 97.00 91 GLY A CA 1
ATOM 746 C C . GLY A 1 91 ? 9.208 -5.109 -4.365 1.00 97.00 91 GLY A C 1
ATOM 747 O O . GLY A 1 91 ? 8.641 -5.066 -3.276 1.00 97.00 91 GLY A O 1
ATOM 748 N N . ILE A 1 92 ? 8.674 -5.728 -5.425 1.00 95.25 92 ILE A N 1
ATOM 749 C CA . ILE A 1 92 ? 7.387 -6.439 -5.372 1.00 95.25 92 ILE A CA 1
ATOM 750 C C . ILE A 1 92 ? 7.486 -7.648 -4.445 1.00 95.25 92 ILE A C 1
ATOM 752 O O . ILE A 1 92 ? 6.658 -7.775 -3.549 1.00 95.25 92 ILE A O 1
ATOM 756 N N . GLU A 1 93 ? 8.497 -8.500 -4.622 1.00 95.12 93 GLU A N 1
ATOM 757 C CA . GLU A 1 93 ? 8.678 -9.708 -3.807 1.00 95.12 93 GLU A CA 1
ATOM 758 C C . GLU A 1 93 ? 8.822 -9.369 -2.320 1.00 95.12 93 GLU A C 1
ATOM 760 O O . GLU A 1 93 ? 8.106 -9.922 -1.485 1.00 95.12 93 GLU A O 1
ATOM 765 N N . ALA A 1 94 ? 9.687 -8.409 -1.983 1.00 96.69 94 ALA A N 1
ATOM 766 C CA . ALA A 1 94 ? 9.871 -7.989 -0.600 1.00 96.69 94 ALA A CA 1
ATOM 767 C C . ALA A 1 94 ? 8.600 -7.357 -0.004 1.00 96.69 94 ALA A C 1
ATOM 769 O O . ALA A 1 94 ? 8.297 -7.594 1.169 1.00 96.69 94 ALA A O 1
ATOM 770 N N . ASN A 1 95 ? 7.841 -6.587 -0.795 1.00 96.25 95 ASN A N 1
ATOM 771 C CA . ASN A 1 95 ? 6.618 -5.947 -0.312 1.00 96.25 95 ASN A CA 1
ATOM 772 C C . ASN A 1 95 ? 5.504 -6.966 -0.073 1.00 96.25 95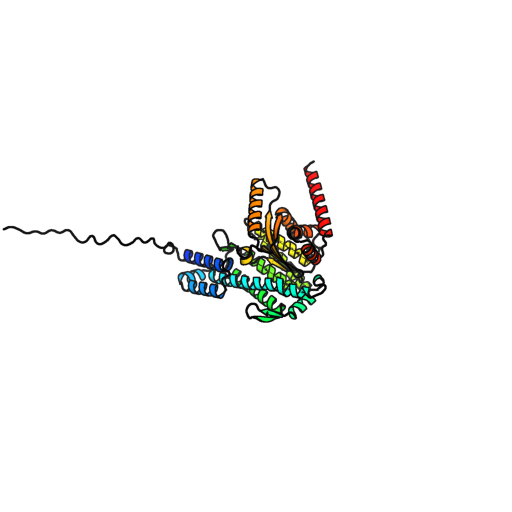 ASN A C 1
ATOM 774 O O . ASN A 1 95 ? 4.836 -6.902 0.952 1.00 96.25 95 ASN A O 1
ATOM 778 N N . GLU A 1 96 ? 5.326 -7.922 -0.988 1.00 94.06 96 GLU A N 1
ATOM 779 C CA . GLU A 1 96 ? 4.340 -8.998 -0.840 1.00 94.06 96 GLU A CA 1
ATOM 780 C C . GLU A 1 96 ? 4.650 -9.845 0.392 1.00 94.06 96 GLU A C 1
ATOM 782 O O . GLU A 1 96 ? 3.768 -10.058 1.217 1.00 94.06 96 GLU A O 1
ATOM 787 N N . ILE A 1 97 ? 5.918 -10.214 0.602 1.00 95.38 97 ILE A N 1
ATOM 788 C CA . ILE A 1 97 ? 6.325 -10.928 1.817 1.00 95.38 97 ILE A CA 1
ATOM 789 C C . ILE A 1 97 ? 6.067 -10.081 3.072 1.00 95.38 97 ILE A C 1
ATOM 791 O O . ILE A 1 97 ? 5.598 -10.598 4.087 1.00 95.38 97 ILE A O 1
ATOM 795 N N . SER A 1 98 ? 6.374 -8.781 3.034 1.00 95.38 98 SER A N 1
ATOM 796 C CA . SER A 1 98 ? 6.091 -7.880 4.154 1.00 95.38 98 SER A CA 1
ATOM 797 C C . SER A 1 98 ? 4.592 -7.825 4.462 1.00 95.38 98 SER A C 1
ATOM 799 O O . SER A 1 98 ? 4.216 -7.988 5.623 1.00 95.38 98 SER A O 1
ATOM 801 N N . ASN A 1 99 ? 3.747 -7.652 3.443 1.00 93.44 99 ASN A N 1
ATOM 802 C CA . ASN A 1 99 ? 2.292 -7.646 3.581 1.00 93.44 99 ASN A CA 1
ATOM 803 C C . ASN A 1 99 ? 1.800 -8.978 4.164 1.00 93.44 99 ASN A C 1
ATOM 805 O O . ASN A 1 99 ? 1.095 -8.965 5.167 1.00 93.44 99 ASN A O 1
ATOM 809 N N . ASP A 1 100 ? 2.269 -10.119 3.653 1.00 92.81 100 ASP A N 1
ATOM 810 C CA . ASP A 1 100 ? 1.905 -11.446 4.164 1.00 92.81 100 ASP A CA 1
ATOM 811 C C . ASP A 1 100 ? 2.282 -11.629 5.644 1.00 92.81 100 ASP A C 1
ATOM 813 O O . ASP A 1 100 ? 1.524 -12.217 6.419 1.00 92.81 100 ASP A O 1
ATOM 817 N N . LEU A 1 101 ? 3.442 -11.113 6.072 1.00 94.19 101 LEU A N 1
ATOM 818 C CA . LEU A 1 101 ? 3.871 -11.153 7.474 1.00 94.19 101 LEU A CA 1
ATOM 819 C C . LEU A 1 101 ? 2.958 -10.316 8.388 1.00 94.19 101 LEU A C 1
ATOM 821 O O . LEU A 1 101 ? 2.674 -10.741 9.514 1.00 94.19 101 LEU A O 1
ATOM 825 N N . HIS A 1 102 ? 2.499 -9.154 7.911 1.00 92.44 102 HIS A N 1
ATOM 826 C CA . HIS A 1 102 ? 1.560 -8.279 8.625 1.00 92.44 102 HIS A CA 1
ATOM 827 C C . HIS A 1 102 ? 0.151 -8.865 8.679 1.00 92.44 102 HIS A C 1
ATOM 829 O O . HIS A 1 102 ? -0.461 -8.875 9.745 1.00 92.44 102 HIS A O 1
ATOM 835 N N . SER A 1 103 ? -0.332 -9.382 7.555 1.00 89.94 103 SER A N 1
ATOM 836 C CA . SER A 1 103 ? -1.697 -9.871 7.352 1.00 89.94 103 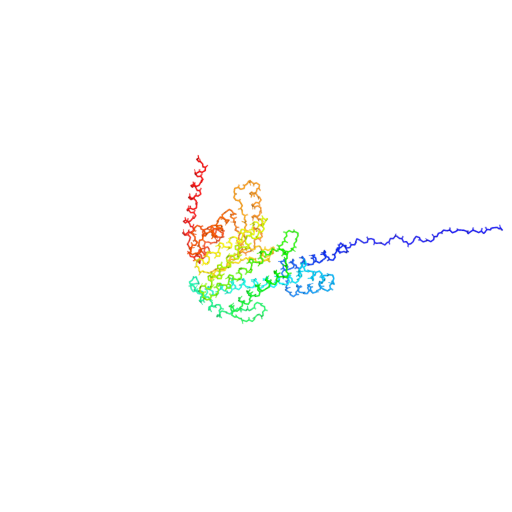SER A CA 1
ATOM 837 C C . SER A 1 103 ? -1.917 -11.292 7.879 1.00 89.94 103 SER A C 1
ATOM 839 O O . SER A 1 103 ? -3.038 -11.655 8.218 1.00 89.94 103 SER A O 1
ATOM 841 N N . GLY A 1 104 ? -0.854 -12.092 8.019 1.00 91.38 104 GLY A N 1
ATOM 842 C CA . GLY A 1 104 ? -0.922 -13.464 8.528 1.00 91.38 104 GLY A CA 1
ATOM 843 C C . GLY A 1 104 ? -0.289 -13.626 9.916 1.00 91.38 104 GLY A C 1
ATOM 844 O O . GLY A 1 104 ? -0.998 -13.566 10.924 1.00 91.38 104 GLY A O 1
ATOM 845 N N . PRO A 1 105 ? 1.031 -13.879 10.023 1.00 92.94 105 PRO A N 1
ATOM 846 C CA . PRO A 1 105 ? 1.707 -14.146 11.293 1.00 92.94 105 PRO A CA 1
ATOM 847 C C . PRO A 1 105 ? 1.515 -13.084 12.381 1.00 92.94 105 PRO A C 1
ATOM 849 O O . PRO A 1 105 ? 1.327 -13.458 13.540 1.00 92.94 105 PRO A O 1
ATOM 852 N N . LEU A 1 106 ? 1.549 -11.788 12.046 1.00 92.75 106 LE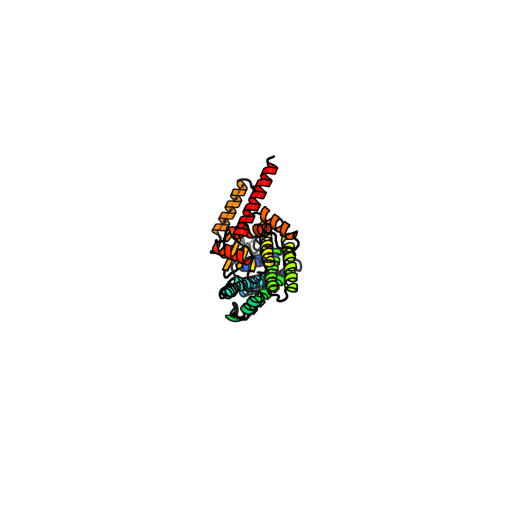U A N 1
ATOM 853 C CA . LEU A 1 106 ? 1.311 -10.725 13.029 1.00 92.75 106 LEU A CA 1
ATOM 854 C C . LEU A 1 106 ? -0.131 -10.754 13.530 1.00 92.75 106 LEU A C 1
ATOM 856 O O . LEU A 1 106 ? -0.344 -10.858 14.736 1.00 92.75 106 LEU A O 1
ATOM 860 N N . GLN A 1 107 ? -1.104 -10.741 12.620 1.00 91.12 107 GLN A N 1
ATOM 861 C CA . GLN A 1 107 ? -2.523 -10.848 12.962 1.00 91.12 107 GLN A CA 1
ATOM 862 C C . GLN A 1 107 ? -2.826 -12.100 13.806 1.00 91.12 107 GLN A C 1
ATOM 864 O O . GLN A 1 107 ? -3.471 -12.013 14.851 1.00 91.12 107 GLN A O 1
ATOM 869 N N . THR A 1 108 ? -2.261 -13.251 13.432 1.00 91.06 108 THR A N 1
ATOM 870 C CA . THR A 1 108 ? -2.381 -14.505 14.195 1.00 91.06 108 THR A CA 1
ATOM 871 C C . THR A 1 108 ? -1.808 -14.362 15.602 1.00 91.06 108 THR A C 1
ATOM 873 O O . THR A 1 108 ? -2.421 -14.800 16.572 1.00 91.06 108 THR A O 1
ATOM 876 N N . ALA A 1 109 ? -0.635 -13.739 15.735 1.00 90.94 109 ALA A N 1
ATOM 877 C CA . ALA A 1 109 ? -0.017 -13.526 17.034 1.00 90.94 109 ALA A CA 1
ATOM 878 C C . ALA A 1 109 ? -0.853 -12.600 17.928 1.00 90.94 109 ALA A C 1
ATOM 880 O O . ALA A 1 109 ? -0.922 -12.839 19.134 1.00 90.94 109 ALA A O 1
ATOM 881 N N . LEU A 1 110 ? -1.476 -11.561 17.359 1.00 89.94 110 LEU A N 1
ATOM 882 C CA . LEU A 1 110 ? -2.366 -10.662 18.094 1.00 89.94 110 LEU A CA 1
ATOM 883 C C . LEU A 1 110 ? -3.562 -11.443 18.654 1.00 89.94 110 LEU A C 1
ATOM 885 O O . LEU A 1 110 ? -3.832 -11.349 19.850 1.00 89.94 110 LEU A O 1
ATOM 889 N N . LEU A 1 111 ? -4.204 -12.280 17.832 1.00 88.25 111 LEU A N 1
ATOM 890 C CA . LEU A 1 111 ? -5.365 -13.099 18.211 1.00 88.25 111 LEU A CA 1
ATOM 891 C C . LEU A 1 111 ? -5.120 -14.100 19.348 1.00 88.25 111 LEU A C 1
ATOM 893 O O . LEU A 1 111 ? -6.073 -14.580 19.958 1.00 88.25 111 LEU A O 1
ATOM 897 N N . GLU A 1 112 ? -3.869 -14.440 19.656 1.00 87.75 112 GLU A N 1
ATOM 898 C CA . GLU A 1 112 ? -3.570 -15.292 20.812 1.00 87.75 112 GLU A CA 1
ATOM 899 C C . GLU A 1 112 ? -3.833 -14.592 22.157 1.00 87.75 112 GLU A C 1
ATOM 901 O O . GLU A 1 112 ? -3.883 -15.243 23.207 1.00 87.75 112 GLU A O 1
ATOM 906 N N . HIS A 1 113 ? -3.999 -13.269 22.149 1.00 83.88 113 HIS A N 1
ATOM 907 C CA . HIS A 1 113 ? -4.408 -12.505 23.316 1.00 83.88 113 HIS A CA 1
ATOM 908 C C . HIS A 1 113 ? -5.933 -12.516 23.475 1.00 83.88 113 HIS A C 1
ATOM 910 O O . HIS A 1 113 ? -6.676 -12.530 22.507 1.00 83.88 113 HIS A O 1
ATOM 916 N N . GLN A 1 114 ? -6.417 -12.472 24.720 1.00 81.06 114 GLN A N 1
ATOM 917 C CA . GLN A 1 114 ? -7.860 -12.441 25.004 1.00 81.06 114 GLN A CA 1
ATOM 918 C C . GLN A 1 114 ? -8.540 -11.152 24.508 1.00 81.06 114 GLN A C 1
ATOM 920 O O . GLN A 1 114 ? -9.719 -11.172 24.173 1.00 81.06 114 GLN A O 1
ATOM 925 N N . HIS A 1 115 ? -7.783 -10.052 24.498 1.00 82.81 115 HIS A N 1
ATOM 926 C CA . HIS A 1 115 ? -8.211 -8.718 24.085 1.00 82.81 115 HIS A CA 1
ATOM 927 C C . HIS A 1 115 ? -7.147 -8.112 23.151 1.00 82.81 115 HIS A C 1
ATOM 929 O O . HIS A 1 115 ? -6.394 -7.231 23.585 1.00 82.81 115 HIS A O 1
ATOM 935 N N . PRO A 1 116 ? -6.978 -8.641 21.919 1.00 81.38 116 PRO A N 1
ATOM 936 C CA . PRO A 1 116 ? -5.986 -8.147 20.956 1.00 81.38 116 PRO A CA 1
ATOM 937 C C . PRO A 1 116 ? -6.114 -6.642 20.705 1.00 81.38 116 PRO A C 1
ATOM 939 O O . PRO A 1 116 ? -5.117 -5.936 20.579 1.00 81.38 116 PRO A O 1
ATOM 942 N N . GLU A 1 117 ? -7.345 -6.146 20.710 1.00 80.88 117 GLU A N 1
ATOM 943 C CA . GLU A 1 117 ? -7.723 -4.761 20.478 1.00 80.88 117 GLU A CA 1
ATOM 944 C C . GLU A 1 117 ? -7.250 -3.788 21.572 1.00 80.88 117 GLU A C 1
ATOM 946 O O . GLU A 1 117 ? -7.212 -2.580 21.362 1.00 80.88 117 GLU A O 1
ATOM 951 N N . GLN A 1 118 ? -6.854 -4.308 22.738 1.00 84.94 118 GLN A N 1
ATOM 952 C CA . GLN A 1 118 ? -6.353 -3.521 23.871 1.00 84.94 118 GLN A CA 1
ATOM 953 C C . GLN A 1 118 ? -4.823 -3.515 23.963 1.00 84.94 118 GLN A C 1
ATOM 955 O O . GLN A 1 118 ? -4.256 -2.907 24.878 1.00 84.94 118 GLN A O 1
ATOM 960 N N . LEU A 1 119 ? -4.135 -4.220 23.060 1.00 88.06 119 LEU A N 1
ATOM 961 C CA . LEU A 1 119 ? -2.680 -4.245 23.048 1.00 88.06 119 LEU A CA 1
ATOM 962 C C . LEU A 1 119 ? -2.156 -2.865 22.665 1.00 88.06 119 LEU A C 1
ATOM 964 O O . LEU A 1 119 ? -2.510 -2.316 21.628 1.00 88.06 119 LEU A O 1
ATOM 968 N N . ASN A 1 120 ? -1.273 -2.311 23.490 1.00 89.62 120 ASN A N 1
ATOM 969 C CA . ASN A 1 120 ? -0.539 -1.103 23.131 1.00 89.62 120 ASN A CA 1
ATOM 970 C C . ASN A 1 120 ? 0.673 -1.431 22.248 1.00 89.62 120 ASN A C 1
ATOM 972 O O . ASN A 1 120 ? 1.181 -2.556 22.242 1.00 89.62 120 ASN A O 1
ATOM 976 N N . ARG A 1 121 ? 1.203 -0.407 21.572 1.00 91.06 121 ARG A N 1
ATOM 977 C CA . ARG A 1 121 ? 2.373 -0.504 20.686 1.00 91.06 121 ARG A CA 1
ATOM 978 C C . ARG A 1 121 ? 3.539 -1.285 21.295 1.00 91.06 121 ARG A C 1
ATOM 980 O O . ARG A 1 121 ? 4.085 -2.187 20.668 1.00 91.06 121 ARG A O 1
ATOM 987 N N . ARG A 1 122 ? 3.899 -1.014 22.555 1.00 92.25 122 ARG A N 1
ATOM 988 C CA . ARG A 1 122 ? 5.017 -1.702 23.226 1.00 92.25 122 ARG A CA 1
ATOM 989 C C . ARG A 1 122 ? 4.747 -3.193 23.440 1.00 92.25 122 ARG A C 1
ATOM 991 O O . ARG A 1 122 ? 5.685 -3.990 23.410 1.00 92.25 122 ARG A O 1
ATOM 998 N N . GLN A 1 123 ? 3.501 -3.576 23.707 1.00 93.25 123 GLN A N 1
ATOM 999 C CA . GLN A 1 123 ? 3.115 -4.983 23.808 1.00 93.25 123 GLN A CA 1
ATOM 1000 C C . GLN A 1 123 ? 3.208 -5.669 22.447 1.00 93.25 123 GLN A C 1
ATOM 1002 O O . GLN A 1 123 ? 3.783 -6.753 22.380 1.00 93.25 123 GLN A O 1
ATOM 1007 N N . VAL A 1 124 ? 2.743 -5.016 21.379 1.00 93.00 124 VAL A N 1
ATOM 1008 C CA . VAL A 1 124 ? 2.856 -5.549 20.014 1.00 93.00 124 VAL A CA 1
ATOM 1009 C C . VAL A 1 124 ? 4.318 -5.709 19.594 1.00 93.00 124 VAL A C 1
ATOM 1011 O O . VAL A 1 124 ? 4.704 -6.783 19.149 1.00 93.00 124 VAL A O 1
ATOM 1014 N N . LEU A 1 125 ? 5.184 -4.722 19.839 1.00 93.88 125 LEU A N 1
ATOM 1015 C CA . LEU A 1 125 ? 6.616 -4.843 19.527 1.00 93.88 125 LEU A CA 1
ATOM 1016 C C . LEU A 1 125 ? 7.280 -6.014 20.265 1.00 93.88 125 LEU A C 1
ATOM 1018 O O . LEU A 1 125 ? 8.041 -6.782 19.676 1.00 93.88 125 LEU A O 1
ATOM 1022 N N . LYS A 1 126 ? 6.961 -6.203 21.551 1.00 94.62 126 LYS A N 1
ATOM 1023 C CA . LYS A 1 126 ? 7.447 -7.361 22.319 1.00 94.62 126 LYS A CA 1
ATOM 1024 C C . LYS A 1 126 ? 6.921 -8.679 21.763 1.00 94.62 126 LYS A C 1
ATOM 1026 O O . LYS A 1 126 ? 7.667 -9.654 21.716 1.00 94.62 126 LYS A O 1
ATOM 1031 N N . LEU A 1 127 ? 5.656 -8.712 21.353 1.00 94.19 127 LEU A N 1
ATOM 1032 C CA . LEU A 1 127 ? 5.049 -9.875 20.722 1.00 94.19 127 LEU A CA 1
ATOM 1033 C C . LEU A 1 127 ? 5.790 -10.222 19.424 1.00 94.19 127 LEU A C 1
ATOM 1035 O O . LEU A 1 127 ? 6.225 -11.360 19.266 1.00 94.19 127 LEU A O 1
ATOM 1039 N N . MET A 1 128 ? 6.042 -9.239 18.557 1.00 94.44 128 MET A N 1
ATOM 1040 C CA . MET A 1 128 ? 6.800 -9.420 17.313 1.00 94.44 128 MET A CA 1
ATOM 1041 C C . MET A 1 128 ? 8.231 -9.925 17.560 1.00 94.44 128 MET A C 1
ATOM 1043 O O . MET A 1 128 ? 8.739 -10.744 16.797 1.00 94.44 128 MET A O 1
ATOM 1047 N N . GLN A 1 129 ? 8.887 -9.487 18.638 1.00 95.69 129 GLN A N 1
ATOM 1048 C CA . GLN A 1 129 ? 10.222 -9.975 19.017 1.00 95.69 129 GLN A CA 1
ATOM 1049 C C . GLN A 1 129 ? 10.207 -11.434 19.497 1.00 95.69 129 GLN A C 1
ATOM 1051 O O . GLN A 1 129 ? 11.155 -12.184 19.265 1.00 95.69 129 GLN A O 1
ATOM 1056 N N . GLN A 1 130 ? 9.150 -11.841 20.199 1.00 95.38 130 GLN A N 1
ATOM 1057 C CA . GLN A 1 130 ? 9.041 -13.177 20.791 1.00 95.38 130 GLN A CA 1
ATOM 1058 C C . GLN A 1 130 ? 8.546 -14.220 19.790 1.00 95.38 130 GLN A C 1
ATOM 1060 O O . GLN A 1 130 ? 8.960 -15.381 19.842 1.00 95.38 130 GLN A O 1
ATOM 1065 N N . LYS A 1 131 ? 7.651 -13.820 18.886 1.00 95.12 131 LYS A N 1
ATOM 1066 C CA . LYS A 1 131 ? 7.055 -14.704 17.891 1.00 95.12 131 LYS A CA 1
ATOM 1067 C C . LYS A 1 131 ? 8.067 -15.043 16.817 1.00 95.12 131 LYS A C 1
ATOM 1069 O O . LYS A 1 131 ? 8.759 -14.179 16.294 1.00 95.12 131 LYS A O 1
ATOM 1074 N N . GLN A 1 132 ? 8.157 -16.332 16.520 1.00 95.25 132 GLN A N 1
ATOM 1075 C CA . GLN A 1 132 ? 9.060 -16.866 15.515 1.00 95.25 132 GLN A CA 1
ATOM 1076 C C . GLN A 1 132 ? 8.250 -17.234 14.282 1.00 95.25 132 GLN A C 1
ATOM 1078 O O . GLN A 1 132 ? 7.246 -17.937 14.403 1.00 95.25 132 GLN A O 1
ATOM 1083 N N . SER A 1 133 ? 8.725 -16.817 13.117 1.00 93.38 133 SER A N 1
ATOM 1084 C CA . SER A 1 133 ? 8.166 -17.210 11.827 1.00 93.38 133 SER A CA 1
ATOM 1085 C C . SER A 1 133 ? 9.282 -17.813 10.968 1.00 93.38 133 SER A C 1
ATOM 1087 O O . SER A 1 133 ? 10.447 -17.428 11.133 1.00 93.38 133 SER A O 1
ATOM 1089 N N . PRO A 1 134 ? 8.999 -18.817 10.119 1.00 94.25 134 PRO A N 1
ATOM 1090 C CA . PRO A 1 134 ? 9.962 -19.232 9.113 1.00 94.25 134 PRO A CA 1
ATOM 1091 C C . PRO A 1 134 ? 10.187 -18.088 8.121 1.00 94.25 134 PRO A C 1
ATOM 1093 O O . PRO A 1 134 ? 9.242 -17.511 7.592 1.00 94.25 134 PRO A O 1
ATOM 1096 N N . ASP A 1 135 ? 11.451 -17.790 7.868 1.00 92.81 135 ASP A N 1
ATOM 1097 C CA . ASP A 1 135 ? 11.896 -16.955 6.767 1.00 92.81 135 ASP A CA 1
ATOM 1098 C C . ASP A 1 135 ? 11.415 -17.566 5.437 1.00 92.81 135 ASP A C 1
ATOM 1100 O O . ASP A 1 135 ? 11.791 -18.708 5.147 1.00 92.81 135 ASP A O 1
ATOM 1104 N N . PRO A 1 136 ? 10.610 -16.852 4.632 1.00 88.12 136 PRO A N 1
ATOM 1105 C CA . PRO A 1 136 ? 10.120 -17.364 3.354 1.00 88.12 136 PRO A CA 1
ATOM 1106 C C . PRO A 1 136 ? 11.231 -17.736 2.365 1.00 88.12 136 PRO A C 1
ATOM 1108 O O . PRO A 1 136 ? 11.067 -18.685 1.603 1.00 88.12 136 PRO A O 1
ATOM 1111 N N . GLU A 1 137 ? 12.378 -17.051 2.401 1.00 86.38 137 GLU A N 1
ATOM 1112 C CA . GLU A 1 137 ? 13.499 -17.325 1.493 1.00 86.38 137 GLU A CA 1
ATOM 1113 C C . GLU A 1 137 ? 14.363 -18.494 1.966 1.00 86.38 137 GLU A C 1
ATOM 1115 O O . GLU A 1 137 ? 14.756 -19.360 1.184 1.00 86.38 137 GLU A O 1
ATOM 1120 N N . THR A 1 138 ? 14.710 -18.512 3.256 1.00 90.94 138 THR A N 1
ATOM 1121 C CA . THR A 1 138 ? 15.726 -19.444 3.780 1.00 90.94 138 THR A CA 1
ATOM 1122 C C . THR A 1 138 ? 15.146 -20.614 4.571 1.00 90.94 138 THR A C 1
ATOM 1124 O O . THR A 1 138 ? 15.875 -21.551 4.913 1.00 90.94 138 THR A O 1
ATOM 1127 N N . GLY A 1 139 ? 13.861 -20.555 4.926 1.00 91.44 139 GLY A N 1
ATOM 1128 C CA . GLY A 1 139 ? 13.180 -21.492 5.822 1.00 91.44 139 GLY A CA 1
ATOM 1129 C C . GLY A 1 139 ? 13.666 -21.446 7.276 1.00 91.44 139 GLY A C 1
ATOM 1130 O O . GLY A 1 139 ? 13.186 -22.211 8.118 1.00 91.44 139 GLY A O 1
ATOM 1131 N N . ARG A 1 140 ? 14.640 -20.586 7.604 1.00 93.31 140 ARG A N 1
ATOM 1132 C CA . ARG A 1 140 ? 15.184 -20.457 8.961 1.00 93.31 140 ARG A CA 1
ATOM 1133 C C . ARG A 1 140 ? 14.209 -19.692 9.839 1.00 93.31 140 ARG A C 1
ATOM 1135 O O . ARG A 1 140 ? 13.572 -18.751 9.394 1.00 93.31 140 ARG A O 1
ATOM 1142 N N . LYS A 1 141 ? 14.107 -20.074 11.109 1.00 94.69 141 LYS A N 1
ATOM 1143 C CA . LYS A 1 141 ? 13.293 -19.317 12.063 1.00 94.69 141 LYS A CA 1
ATOM 1144 C C . LYS A 1 141 ? 14.014 -18.032 12.453 1.00 94.69 141 LYS A C 1
ATOM 1146 O O . LYS A 1 141 ? 15.180 -18.091 12.839 1.00 94.69 141 LYS A O 1
ATOM 1151 N N . ALA A 1 142 ? 13.293 -16.925 12.380 1.00 95.88 142 ALA A N 1
ATOM 1152 C CA . ALA A 1 142 ? 13.704 -15.624 12.880 1.00 95.88 142 ALA A CA 1
ATOM 1153 C C . ALA A 1 142 ? 12.533 -14.985 13.637 1.00 95.88 142 ALA A C 1
ATOM 1155 O O . ALA A 1 142 ? 11.389 -15.454 13.553 1.00 95.88 142 ALA A O 1
ATOM 1156 N N . SER A 1 143 ? 12.816 -13.929 14.403 1.00 97.06 143 SER A N 1
ATOM 1157 C CA . SER A 1 143 ? 11.732 -13.178 15.041 1.00 97.06 143 SER A CA 1
ATOM 1158 C C . SER A 1 143 ? 10.859 -12.499 13.986 1.00 97.06 143 SER A C 1
ATOM 1160 O O . SER A 1 143 ? 11.347 -12.098 12.929 1.00 97.06 143 SER A O 1
ATOM 1162 N N . LEU A 1 144 ? 9.567 -12.356 14.269 1.00 96.44 144 LEU A N 1
ATOM 1163 C CA . LEU A 1 144 ? 8.641 -11.693 13.358 1.00 96.44 144 LEU A CA 1
ATOM 1164 C C . LEU A 1 144 ? 9.048 -10.231 13.116 1.00 96.44 144 LEU A C 1
ATOM 1166 O O . LEU A 1 144 ? 8.965 -9.764 11.985 1.00 96.44 144 LEU A O 1
ATOM 1170 N N . LEU A 1 145 ? 9.552 -9.544 14.149 1.00 96.62 145 LEU A N 1
ATOM 1171 C CA . LEU A 1 145 ? 10.079 -8.183 14.012 1.00 96.62 145 LEU A CA 1
ATOM 1172 C C . LEU A 1 145 ? 11.258 -8.124 13.034 1.00 96.62 145 LEU A C 1
ATOM 1174 O O . LEU A 1 145 ? 11.261 -7.290 12.140 1.00 96.62 145 LEU A O 1
ATOM 1178 N N . GLU A 1 146 ? 12.230 -9.028 13.176 1.00 97.12 146 GLU A N 1
ATOM 1179 C CA . GLU A 1 146 ? 13.405 -9.086 12.297 1.00 97.12 146 GLU A CA 1
ATOM 1180 C C . GLU A 1 146 ? 13.018 -9.327 10.836 1.00 97.12 146 GLU A C 1
ATOM 1182 O O . GLU A 1 146 ? 13.549 -8.670 9.942 1.00 97.12 146 GLU A O 1
ATOM 1187 N N . LEU A 1 147 ? 12.079 -10.244 10.589 1.00 97.81 147 LEU A N 1
ATOM 1188 C CA . LEU A 1 147 ? 11.605 -10.530 9.237 1.00 97.81 147 LEU A CA 1
ATOM 1189 C C . LEU A 1 147 ? 10.875 -9.327 8.636 1.00 97.81 147 LEU A C 1
ATOM 1191 O O . LEU A 1 147 ? 11.196 -8.931 7.518 1.00 97.81 147 LEU A O 1
ATOM 1195 N N . ILE A 1 148 ? 9.941 -8.726 9.379 1.00 96.62 148 ILE A N 1
ATOM 1196 C CA . ILE A 1 148 ? 9.203 -7.543 8.922 1.00 96.62 148 ILE A CA 1
ATOM 1197 C C . ILE A 1 148 ? 10.170 -6.394 8.628 1.00 96.62 148 ILE A C 1
ATOM 1199 O O . ILE A 1 148 ? 10.138 -5.857 7.525 1.00 96.62 148 ILE A O 1
ATOM 1203 N N . ASP A 1 149 ? 11.071 -6.061 9.555 1.00 97.19 149 ASP A N 1
ATOM 1204 C CA . ASP A 1 149 ? 12.029 -4.967 9.368 1.00 97.19 149 ASP A CA 1
ATOM 1205 C C . ASP A 1 149 ? 12.927 -5.203 8.147 1.00 97.19 149 ASP A C 1
ATOM 1207 O O . ASP A 1 149 ? 13.156 -4.284 7.360 1.00 97.19 149 ASP A O 1
ATOM 1211 N N . ARG A 1 150 ? 13.408 -6.437 7.954 1.00 97.62 150 ARG A N 1
ATOM 1212 C CA . ARG A 1 150 ? 14.243 -6.803 6.805 1.00 97.62 150 ARG A CA 1
ATOM 1213 C C . ARG A 1 150 ? 13.506 -6.605 5.482 1.00 97.62 150 ARG A C 1
ATOM 1215 O O . ARG A 1 150 ? 14.053 -5.981 4.576 1.00 97.62 150 ARG A O 1
ATOM 1222 N N . TYR A 1 151 ? 12.288 -7.130 5.363 1.00 98.06 151 TYR A N 1
ATOM 1223 C CA . TYR A 1 151 ? 11.527 -7.063 4.113 1.00 98.06 151 TYR A CA 1
ATOM 1224 C C . TYR A 1 151 ? 10.991 -5.663 3.819 1.00 98.06 151 TYR A C 1
ATOM 1226 O O . TYR A 1 151 ? 10.987 -5.238 2.665 1.00 98.06 151 TYR A O 1
ATOM 1234 N N . GLU A 1 152 ? 10.628 -4.892 4.842 1.00 98.12 152 GLU A N 1
ATOM 1235 C CA . GLU A 1 152 ? 10.264 -3.485 4.671 1.00 98.12 152 GLU A CA 1
ATOM 1236 C C . GLU A 1 152 ? 11.459 -2.639 4.210 1.00 98.12 152 GLU A C 1
ATOM 1238 O O . GLU A 1 152 ? 11.331 -1.838 3.280 1.00 98.12 152 GLU A O 1
ATOM 1243 N N . GLN A 1 153 ? 12.648 -2.855 4.783 1.00 98.38 153 GLN A N 1
ATOM 1244 C CA . GLN A 1 153 ? 13.873 -2.191 4.325 1.00 98.38 153 GLN A CA 1
ATOM 1245 C C . GLN A 1 153 ? 14.218 -2.568 2.883 1.00 98.38 153 GLN A C 1
ATOM 1247 O O . GLN A 1 153 ? 14.460 -1.673 2.071 1.00 98.38 153 GLN A O 1
ATOM 1252 N N . ALA A 1 154 ? 14.178 -3.861 2.550 1.00 98.25 154 ALA A N 1
ATOM 1253 C CA . ALA A 1 154 ? 14.430 -4.349 1.196 1.00 98.25 154 ALA A CA 1
ATOM 1254 C C . ALA A 1 154 ? 13.434 -3.766 0.181 1.00 98.25 154 ALA A C 1
ATOM 1256 O O . ALA A 1 154 ? 13.835 -3.362 -0.912 1.00 98.25 154 ALA A O 1
ATOM 1257 N N . THR A 1 155 ? 12.158 -3.636 0.559 1.00 98.19 155 THR A N 1
ATOM 1258 C CA . THR A 1 155 ? 11.122 -3.000 -0.269 1.00 98.19 155 THR A CA 1
ATOM 1259 C C . THR A 1 155 ? 11.462 -1.541 -0.559 1.00 98.19 155 THR A C 1
ATOM 1261 O O . THR A 1 155 ? 11.505 -1.118 -1.716 1.00 98.19 155 THR A O 1
ATOM 1264 N N . VAL A 1 156 ? 11.738 -0.758 0.490 1.00 98.44 156 VAL A N 1
ATOM 1265 C CA . VAL A 1 156 ? 12.041 0.673 0.356 1.00 98.44 156 VAL A CA 1
ATOM 1266 C C . VAL A 1 156 ? 13.324 0.893 -0.441 1.00 98.44 156 VAL A C 1
ATOM 1268 O O . VAL A 1 156 ? 13.377 1.808 -1.264 1.00 98.44 156 VAL A O 1
ATOM 1271 N N . GLU A 1 157 ? 14.361 0.091 -0.205 1.00 98.50 157 GLU A N 1
ATOM 1272 C CA . GLU A 1 157 ? 15.624 0.172 -0.940 1.00 98.50 157 GLU A CA 1
ATOM 1273 C C . GLU A 1 157 ? 15.426 -0.146 -2.424 1.00 98.50 157 GLU A C 1
ATOM 1275 O O . GLU A 1 157 ? 15.798 0.664 -3.275 1.00 98.50 157 GLU A O 1
ATOM 1280 N N . SER A 1 158 ? 14.769 -1.264 -2.733 1.00 98.19 158 SER A N 1
ATOM 1281 C CA . SER A 1 158 ? 14.542 -1.706 -4.111 1.00 98.19 158 SER A CA 1
ATOM 1282 C C . SER A 1 158 ? 13.699 -0.696 -4.882 1.00 98.19 158 SER A C 1
ATOM 1284 O O . SER A 1 158 ? 14.115 -0.220 -5.936 1.00 98.19 158 SER A O 1
ATOM 1286 N N . TYR A 1 159 ? 12.572 -0.242 -4.329 1.00 97.94 159 TYR A N 1
ATOM 1287 C CA . TYR A 1 159 ? 11.756 0.770 -4.998 1.00 97.94 159 TYR A CA 1
ATOM 1288 C C . TYR A 1 159 ? 12.455 2.128 -5.128 1.00 97.94 159 TYR A C 1
ATOM 1290 O O . TYR A 1 159 ? 12.298 2.800 -6.145 1.00 97.94 159 TYR A O 1
ATOM 1298 N N . ARG A 1 160 ? 13.292 2.545 -4.170 1.00 97.31 160 ARG A N 1
ATOM 1299 C CA . ARG A 1 160 ? 14.116 3.755 -4.348 1.00 97.31 160 ARG A CA 1
ATOM 1300 C C . ARG A 1 160 ? 15.136 3.589 -5.468 1.00 97.31 160 ARG A C 1
ATOM 1302 O O . ARG A 1 160 ? 15.290 4.505 -6.274 1.00 97.31 160 ARG A O 1
ATOM 1309 N N . ASN A 1 161 ? 15.807 2.443 -5.540 1.00 97.00 161 ASN A N 1
ATOM 1310 C CA . ASN A 1 161 ? 16.759 2.147 -6.607 1.00 97.00 161 ASN A CA 1
ATOM 1311 C C . ASN A 1 161 ? 16.063 2.091 -7.969 1.00 97.00 161 ASN A C 1
ATOM 1313 O O . ASN A 1 161 ? 16.588 2.638 -8.941 1.00 97.00 161 ASN A O 1
ATOM 1317 N N . LEU A 1 162 ? 14.840 1.556 -8.034 1.00 96.12 162 LEU A N 1
ATOM 1318 C CA . LEU A 1 162 ? 13.973 1.659 -9.206 1.00 96.12 162 LEU A CA 1
ATOM 1319 C C . LEU A 1 162 ? 13.747 3.128 -9.602 1.00 96.12 162 LEU A C 1
ATOM 1321 O O . LEU A 1 162 ? 14.031 3.508 -10.733 1.00 96.12 162 LEU A O 1
ATOM 1325 N N . LEU A 1 163 ? 13.313 3.979 -8.670 1.00 94.38 163 LEU A N 1
ATOM 1326 C CA . LEU A 1 163 ? 13.041 5.398 -8.938 1.00 94.38 163 LEU A CA 1
ATOM 1327 C C . LEU A 1 163 ? 14.283 6.216 -9.343 1.00 94.38 163 LEU A C 1
ATOM 1329 O O . LEU A 1 163 ? 14.126 7.293 -9.925 1.00 94.38 163 LEU A O 1
ATOM 1333 N N . ILE A 1 164 ? 15.488 5.746 -9.000 1.00 92.75 164 ILE A N 1
ATOM 1334 C CA . ILE A 1 164 ? 16.780 6.341 -9.382 1.00 92.75 164 ILE A CA 1
ATOM 1335 C C . ILE A 1 164 ? 17.228 5.847 -10.764 1.00 92.75 164 ILE A C 1
ATOM 1337 O O . ILE A 1 164 ? 17.750 6.623 -11.563 1.00 92.75 164 ILE A O 1
ATOM 1341 N N . THR A 1 165 ? 17.073 4.550 -11.032 1.00 91.06 165 THR A N 1
ATOM 1342 C CA . THR A 1 165 ? 17.499 3.904 -12.286 1.00 91.06 165 THR A CA 1
ATOM 1343 C C . THR A 1 165 ? 16.545 4.198 -13.442 1.00 91.06 165 THR A C 1
ATOM 1345 O O . THR A 1 165 ? 17.004 4.319 -14.582 1.00 91.06 165 THR A O 1
ATOM 1348 N N . HIS A 1 166 ? 15.258 4.398 -13.137 1.00 89.38 166 HIS A N 1
ATOM 1349 C CA . HIS A 1 166 ? 14.196 4.756 -14.072 1.00 89.38 166 HIS A CA 1
ATOM 1350 C C . HIS A 1 166 ? 13.777 6.223 -13.882 1.00 89.38 166 HIS A C 1
ATOM 1352 O O . HIS A 1 166 ? 12.921 6.522 -13.046 1.00 89.38 166 HIS A O 1
ATOM 1358 N N . PRO A 1 167 ? 14.353 7.171 -14.642 1.00 81.06 167 PRO A N 1
ATOM 1359 C CA . PRO A 1 167 ? 13.996 8.585 -14.531 1.00 81.06 167 PRO A CA 1
ATOM 1360 C C . PRO A 1 167 ? 12.650 8.921 -15.192 1.00 81.06 167 PRO A C 1
ATOM 1362 O O . PRO A 1 167 ? 12.180 10.046 -15.052 1.00 81.06 167 PRO A O 1
ATOM 1365 N N . GLY A 1 168 ? 12.060 7.987 -15.947 1.00 84.31 168 GLY A N 1
ATOM 1366 C CA . GLY A 1 168 ? 10.760 8.176 -16.584 1.00 84.31 168 GLY A CA 1
ATOM 1367 C C . GLY A 1 168 ? 9.597 8.121 -15.591 1.00 84.31 168 GLY A C 1
ATOM 1368 O O . GLY A 1 168 ? 9.704 7.536 -14.514 1.00 84.31 168 GLY A O 1
ATOM 1369 N N . ASP A 1 169 ? 8.460 8.688 -15.993 1.00 86.94 169 ASP A N 1
ATOM 1370 C CA . ASP A 1 169 ? 7.246 8.723 -15.166 1.00 86.94 169 ASP A CA 1
ATOM 1371 C C . ASP A 1 169 ? 6.466 7.400 -15.173 1.00 86.94 169 ASP A C 1
ATOM 1373 O O . ASP A 1 169 ? 5.606 7.185 -14.321 1.00 86.94 169 ASP A O 1
ATOM 1377 N N . GLU A 1 170 ? 6.748 6.513 -16.131 1.00 89.88 170 GLU A N 1
ATOM 1378 C CA . GLU A 1 170 ? 6.015 5.262 -16.317 1.00 89.88 170 GLU A CA 1
ATOM 1379 C C . GLU A 1 170 ? 6.897 4.113 -16.829 1.00 89.88 170 GLU A C 1
ATOM 1381 O O . GLU A 1 170 ? 7.817 4.316 -17.628 1.00 89.88 170 GLU A O 1
ATOM 1386 N N . ILE A 1 171 ? 6.579 2.887 -16.411 1.00 86.50 171 ILE A N 1
ATOM 1387 C CA . ILE A 1 171 ? 7.097 1.633 -16.976 1.00 86.50 171 ILE A CA 1
ATOM 1388 C C . ILE A 1 171 ? 5.972 0.996 -17.790 1.00 86.50 171 ILE A C 1
ATOM 1390 O O . ILE A 1 171 ? 4.939 0.614 -17.242 1.00 86.50 171 ILE A O 1
ATOM 1394 N N . LYS A 1 172 ? 6.150 0.864 -19.108 1.00 85.94 172 LYS A N 1
ATOM 1395 C CA . LYS A 1 172 ? 5.094 0.355 -19.999 1.00 85.94 172 LYS A CA 1
ATOM 1396 C C . LYS A 1 172 ? 5.039 -1.167 -20.021 1.00 85.94 172 LYS A C 1
ATOM 1398 O O . LYS A 1 172 ? 5.974 -1.812 -20.489 1.00 85.94 172 LYS A O 1
ATOM 1403 N N . LEU A 1 173 ? 3.887 -1.725 -19.653 1.00 79.62 173 LEU A N 1
ATOM 1404 C CA . LEU A 1 173 ? 3.567 -3.146 -19.829 1.00 79.62 173 LEU A CA 1
ATOM 1405 C C . LEU A 1 173 ? 2.913 -3.414 -21.191 1.00 79.62 173 LEU A C 1
ATOM 1407 O O . LEU A 1 173 ? 3.103 -4.469 -21.796 1.00 79.62 173 LEU A O 1
ATOM 1411 N N . SER A 1 174 ? 2.140 -2.454 -21.698 1.00 76.94 174 SER A N 1
ATOM 1412 C CA . SER A 1 174 ? 1.529 -2.479 -23.031 1.00 76.94 174 SER A CA 1
ATOM 1413 C C . SER A 1 174 ? 1.275 -1.052 -23.532 1.00 76.94 174 SER A C 1
ATOM 1415 O O . SER A 1 174 ? 1.714 -0.089 -22.911 1.00 76.94 174 SER A O 1
ATOM 1417 N N . GLU A 1 175 ? 0.565 -0.889 -24.651 1.00 73.75 175 GLU A N 1
ATOM 1418 C CA . GLU A 1 175 ? 0.117 0.437 -25.108 1.00 73.75 175 GLU A CA 1
ATOM 1419 C C . GLU A 1 175 ? -0.896 1.100 -24.164 1.00 73.75 175 GLU A C 1
ATOM 1421 O O . GLU A 1 175 ? -1.096 2.306 -24.251 1.00 73.75 175 GLU A O 1
ATOM 1426 N N . ARG A 1 176 ? -1.557 0.323 -23.295 1.00 72.56 176 ARG A N 1
ATOM 1427 C CA . ARG A 1 176 ? -2.672 0.788 -22.451 1.00 72.56 176 ARG A CA 1
ATOM 1428 C C . ARG A 1 176 ? -2.467 0.558 -20.957 1.00 72.56 176 ARG A C 1
ATOM 1430 O O . ARG A 1 176 ? -3.367 0.862 -20.190 1.00 72.56 176 ARG A O 1
ATOM 1437 N N . ILE A 1 177 ? -1.354 -0.060 -20.567 1.00 78.31 177 ILE A N 1
ATOM 1438 C CA . ILE A 1 177 ? -1.091 -0.439 -19.178 1.00 78.31 177 ILE A CA 1
ATOM 1439 C C . ILE A 1 177 ? 0.353 -0.084 -18.856 1.00 78.31 177 ILE A C 1
ATOM 1441 O O . ILE A 1 177 ? 1.275 -0.518 -19.563 1.00 78.31 177 ILE A O 1
ATOM 1445 N N . SER A 1 178 ? 0.525 0.671 -17.784 1.00 88.56 178 SER A N 1
ATOM 1446 C CA . SER A 1 178 ? 1.796 1.152 -17.267 1.00 88.56 178 SER A CA 1
ATOM 1447 C C . SER A 1 178 ? 1.779 1.150 -15.743 1.00 88.56 178 SER A C 1
ATOM 1449 O O . SER A 1 178 ? 0.723 1.235 -15.129 1.00 88.56 178 SER A O 1
ATOM 1451 N N . ILE A 1 179 ? 2.968 1.049 -15.154 1.00 91.12 179 ILE A N 1
ATOM 1452 C CA . ILE A 1 179 ? 3.199 1.319 -13.734 1.00 91.12 179 ILE A CA 1
ATOM 1453 C C . ILE A 1 179 ? 3.702 2.749 -13.643 1.00 91.12 179 ILE A C 1
ATOM 1455 O O . ILE A 1 179 ? 4.736 3.063 -14.244 1.00 91.12 179 ILE A O 1
ATOM 1459 N N . HIS A 1 180 ? 2.992 3.606 -12.922 1.00 92.56 180 HIS A N 1
ATOM 1460 C CA . HIS A 1 180 ? 3.375 4.996 -12.757 1.00 92.56 180 HIS A CA 1
ATOM 1461 C C . HIS A 1 180 ? 4.345 5.172 -11.596 1.00 92.56 180 HIS A C 1
ATOM 1463 O O . HIS A 1 180 ? 4.335 4.453 -10.596 1.00 92.56 180 HIS A O 1
ATOM 1469 N N . ARG A 1 181 ? 5.179 6.204 -11.705 1.00 94.06 181 ARG A N 1
ATOM 1470 C CA . ARG A 1 181 ? 6.104 6.610 -10.650 1.00 94.06 181 ARG A CA 1
ATOM 1471 C C . ARG A 1 181 ? 5.389 6.834 -9.314 1.00 94.06 181 ARG A C 1
ATOM 1473 O O . ARG A 1 181 ? 5.892 6.423 -8.272 1.00 94.06 181 ARG A O 1
ATOM 1480 N N . THR A 1 182 ? 4.209 7.448 -9.358 1.00 94.69 182 THR A N 1
ATOM 1481 C CA . THR A 1 182 ? 3.372 7.709 -8.182 1.00 94.69 182 THR A CA 1
ATOM 1482 C C . THR A 1 182 ? 2.889 6.431 -7.500 1.00 94.69 182 THR A C 1
ATOM 1484 O O . THR A 1 182 ? 2.746 6.445 -6.282 1.00 94.69 182 THR A O 1
ATOM 1487 N N . ASP A 1 183 ? 2.703 5.326 -8.234 1.00 93.44 183 ASP A N 1
ATOM 1488 C CA . ASP A 1 183 ? 2.344 4.029 -7.640 1.00 93.44 183 ASP A CA 1
ATOM 1489 C C . ASP A 1 183 ? 3.477 3.521 -6.745 1.00 93.44 183 ASP A C 1
ATOM 1491 O O . ASP A 1 183 ? 3.265 3.130 -5.601 1.00 93.44 183 ASP A O 1
ATOM 1495 N N . ILE A 1 184 ? 4.711 3.597 -7.247 1.00 96.25 184 ILE A N 1
ATOM 1496 C CA . ILE A 1 184 ? 5.907 3.181 -6.510 1.00 96.25 184 ILE A CA 1
ATOM 1497 C C . ILE A 1 184 ? 6.167 4.102 -5.312 1.00 96.25 184 ILE A C 1
ATOM 1499 O O . ILE A 1 184 ? 6.507 3.636 -4.226 1.00 96.25 184 ILE A O 1
ATOM 1503 N N . GLU A 1 185 ? 5.990 5.414 -5.482 1.00 97.19 185 GLU A N 1
ATOM 1504 C CA . GLU A 1 185 ? 6.125 6.382 -4.388 1.00 97.19 185 GLU A CA 1
ATOM 1505 C C . GLU A 1 185 ? 5.088 6.141 -3.279 1.00 97.19 185 GLU A C 1
ATOM 1507 O O . GLU A 1 185 ? 5.440 6.221 -2.099 1.00 97.19 185 GLU A O 1
ATOM 1512 N N . ALA A 1 186 ? 3.849 5.790 -3.638 1.00 96.38 186 ALA A N 1
ATOM 1513 C CA . ALA A 1 186 ? 2.809 5.426 -2.681 1.00 96.38 186 ALA A CA 1
ATOM 1514 C C . ALA A 1 186 ? 3.165 4.138 -1.920 1.00 96.38 186 ALA A C 1
ATOM 1516 O O . ALA A 1 186 ? 3.151 4.141 -0.694 1.00 96.38 186 ALA A O 1
ATOM 1517 N N . LEU A 1 187 ? 3.619 3.083 -2.605 1.00 96.75 187 LEU A N 1
ATOM 1518 C CA . LEU A 1 187 ? 4.054 1.837 -1.953 1.00 96.75 187 LEU A CA 1
ATOM 1519 C C . LEU A 1 187 ? 5.227 2.059 -0.985 1.00 96.75 187 LEU A C 1
ATOM 1521 O O . LEU A 1 187 ? 5.257 1.496 0.107 1.00 96.75 187 LEU A O 1
ATOM 1525 N N . ILE A 1 188 ? 6.187 2.920 -1.342 1.00 98.12 188 ILE A N 1
ATOM 1526 C CA . ILE A 1 188 ? 7.253 3.327 -0.415 1.00 98.12 188 ILE A CA 1
ATOM 1527 C C . ILE A 1 188 ? 6.664 4.039 0.812 1.00 98.12 188 ILE A C 1
ATOM 1529 O O . ILE A 1 188 ? 7.141 3.827 1.929 1.00 98.12 188 ILE A O 1
ATOM 1533 N N . ASN A 1 189 ? 5.684 4.926 0.614 1.00 97.75 189 ASN A N 1
ATOM 1534 C CA . ASN A 1 189 ? 5.037 5.660 1.699 1.00 97.75 189 ASN A CA 1
ATOM 1535 C C . ASN A 1 189 ? 4.354 4.705 2.687 1.00 97.75 189 ASN A C 1
ATOM 1537 O O . ASN A 1 189 ? 4.603 4.815 3.884 1.00 97.75 189 ASN A O 1
ATOM 1541 N N . ASP A 1 190 ? 3.601 3.726 2.187 1.00 96.12 190 ASP A N 1
ATOM 1542 C CA . ASP A 1 190 ? 2.927 2.696 2.986 1.00 96.12 190 ASP A CA 1
ATOM 1543 C C . ASP A 1 190 ? 3.881 1.977 3.933 1.00 96.12 190 ASP A C 1
ATOM 1545 O O . ASP A 1 190 ? 3.671 1.927 5.146 1.00 96.12 190 ASP A O 1
ATOM 1549 N N . VAL A 1 191 ? 4.979 1.464 3.375 1.00 97.25 191 VAL A N 1
ATOM 1550 C CA . VAL A 1 191 ? 5.984 0.727 4.138 1.00 97.25 191 VAL A CA 1
ATOM 1551 C C . VAL A 1 191 ? 6.604 1.625 5.204 1.00 97.25 191 VAL A C 1
ATOM 1553 O O . VAL A 1 191 ? 6.735 1.226 6.359 1.00 97.25 191 VAL A O 1
ATOM 1556 N N . LYS A 1 192 ? 6.934 2.875 4.859 1.00 97.81 192 LYS A N 1
ATOM 1557 C CA . LYS A 1 192 ? 7.470 3.832 5.834 1.00 97.81 192 LYS A CA 1
ATOM 1558 C C . LYS A 1 192 ? 6.470 4.169 6.943 1.00 97.81 192 LYS A C 1
ATOM 1560 O O . LYS A 1 192 ? 6.920 4.417 8.058 1.00 97.81 192 LYS A O 1
ATOM 1565 N N . VAL A 1 193 ? 5.161 4.195 6.669 1.00 96.31 193 VAL A N 1
ATOM 1566 C CA . VAL A 1 193 ? 4.130 4.395 7.704 1.00 96.31 193 VAL A CA 1
ATOM 1567 C C . VAL A 1 193 ? 4.171 3.231 8.688 1.00 96.31 193 VAL A C 1
ATOM 1569 O O . VAL A 1 193 ? 4.307 3.467 9.886 1.00 96.31 193 VAL A O 1
ATOM 1572 N N . ARG A 1 194 ? 4.202 1.982 8.203 1.00 94.62 194 ARG A N 1
ATOM 1573 C CA . ARG A 1 194 ? 4.338 0.799 9.073 1.00 94.62 194 ARG A CA 1
ATOM 1574 C C . ARG A 1 194 ? 5.614 0.837 9.912 1.00 94.62 194 ARG A C 1
ATOM 1576 O O . ARG A 1 194 ? 5.577 0.515 11.099 1.00 94.62 194 ARG A O 1
ATOM 1583 N N . MET A 1 195 ? 6.738 1.250 9.321 1.00 96.56 195 MET A N 1
ATOM 1584 C CA . MET A 1 195 ? 7.999 1.445 10.047 1.00 96.56 195 MET A CA 1
ATOM 1585 C C . MET A 1 195 ? 7.876 2.534 11.121 1.00 96.56 195 MET A C 1
ATOM 1587 O O . MET A 1 195 ? 8.341 2.348 12.245 1.00 96.56 195 MET A O 1
ATOM 1591 N N . ALA A 1 196 ? 7.246 3.665 10.792 1.00 96.25 196 ALA A N 1
ATOM 1592 C CA . ALA A 1 196 ? 7.047 4.774 11.717 1.00 96.25 196 ALA A CA 1
ATOM 1593 C C . ALA A 1 196 ? 6.144 4.376 12.892 1.00 96.25 196 ALA A C 1
ATOM 1595 O O . ALA A 1 196 ? 6.464 4.710 14.029 1.00 96.25 196 ALA A O 1
ATOM 1596 N N . GLU A 1 197 ? 5.099 3.578 12.659 1.00 94.31 197 GLU A N 1
ATOM 1597 C CA . GLU A 1 197 ? 4.216 3.062 13.716 1.00 94.31 197 GLU A CA 1
ATOM 1598 C C . GLU A 1 197 ? 4.924 2.184 14.753 1.00 94.31 197 GLU A C 1
ATOM 1600 O O . GLU A 1 197 ? 4.386 1.928 15.828 1.00 94.31 197 GLU A O 1
ATOM 1605 N N . ARG A 1 198 ? 6.157 1.747 14.476 1.00 93.94 198 ARG A N 1
ATOM 1606 C CA . ARG A 1 198 ? 6.994 0.982 15.408 1.00 93.94 198 ARG A CA 1
ATOM 1607 C C . ARG A 1 198 ? 7.997 1.835 16.188 1.00 93.94 198 ARG A C 1
ATOM 1609 O O . ARG A 1 198 ? 8.685 1.301 17.056 1.00 93.94 198 ARG A O 1
ATOM 1616 N N . ILE A 1 199 ? 8.067 3.145 15.941 1.00 94.44 199 ILE A N 1
ATOM 1617 C CA . ILE A 1 199 ? 8.912 4.070 16.711 1.00 94.44 199 ILE A CA 1
ATOM 1618 C C . ILE A 1 199 ? 8.408 4.132 18.163 1.00 94.44 199 ILE A C 1
ATOM 1620 O O . ILE A 1 199 ? 7.219 4.324 18.431 1.00 94.44 199 ILE A O 1
ATOM 1624 N N . GLU A 1 200 ? 9.314 3.938 19.128 1.00 89.06 200 GLU A N 1
ATOM 1625 C CA . GLU A 1 200 ? 8.946 3.903 20.549 1.00 89.06 200 GLU A CA 1
ATOM 1626 C C . GLU A 1 200 ? 8.570 5.287 21.091 1.00 89.06 200 GLU A C 1
ATOM 1628 O O . GLU A 1 200 ? 7.593 5.390 21.835 1.00 89.06 200 GLU A O 1
ATOM 1633 N N . ASP A 1 201 ? 9.312 6.331 20.711 1.00 93.06 201 ASP A N 1
ATOM 1634 C CA . ASP A 1 201 ? 9.066 7.707 21.147 1.00 93.06 201 ASP A CA 1
ATOM 1635 C C . ASP A 1 201 ? 7.840 8.307 20.442 1.00 93.06 201 ASP A C 1
ATOM 1637 O O . ASP A 1 201 ? 7.793 8.413 19.216 1.00 93.06 201 ASP A O 1
ATOM 1641 N N . ASP A 1 202 ? 6.834 8.713 21.221 1.00 90.56 202 ASP A N 1
ATOM 1642 C CA . ASP A 1 202 ? 5.564 9.211 20.682 1.00 90.56 202 ASP A CA 1
ATOM 1643 C C . ASP A 1 202 ? 5.714 10.509 19.881 1.00 90.56 202 ASP A C 1
ATOM 1645 O O . ASP A 1 202 ? 5.005 10.705 18.891 1.00 90.56 202 ASP A O 1
ATOM 1649 N N . ALA A 1 203 ? 6.621 11.401 20.288 1.00 91.75 203 ALA A N 1
ATOM 1650 C CA . ALA A 1 203 ? 6.807 12.680 19.614 1.00 91.75 203 ALA A CA 1
ATOM 1651 C C . ALA A 1 203 ? 7.518 12.492 18.267 1.00 91.75 203 ALA A C 1
ATOM 1653 O O . ALA A 1 203 ? 7.099 13.069 17.257 1.00 91.75 203 ALA A O 1
ATOM 1654 N N . GLU A 1 204 ? 8.555 11.654 18.237 1.00 95.75 204 GLU A N 1
ATOM 1655 C CA . GLU A 1 204 ? 9.254 11.259 17.016 1.00 95.75 204 GLU A CA 1
ATOM 1656 C C . GLU A 1 204 ? 8.313 10.522 16.061 1.00 95.75 204 GLU A C 1
ATOM 1658 O O . GLU A 1 204 ? 8.214 10.905 14.892 1.00 95.75 204 GLU A O 1
ATOM 1663 N N . ARG A 1 205 ? 7.562 9.534 16.566 1.00 94.25 205 ARG A N 1
ATOM 1664 C CA . ARG A 1 205 ? 6.575 8.786 15.781 1.00 94.25 205 ARG A CA 1
ATOM 1665 C C . ARG A 1 205 ? 5.564 9.718 15.134 1.00 94.25 205 ARG A C 1
ATOM 1667 O O . ARG A 1 205 ? 5.407 9.694 13.917 1.00 94.25 205 ARG A O 1
ATOM 1674 N N . LYS A 1 206 ? 4.904 10.565 15.929 1.00 92.06 206 LYS A N 1
ATOM 1675 C CA . LYS A 1 206 ? 3.878 11.480 15.421 1.00 92.06 206 LYS A CA 1
ATOM 1676 C C . LYS A 1 206 ? 4.445 12.407 14.347 1.00 92.06 206 LYS A C 1
ATOM 1678 O O . LYS A 1 206 ? 3.842 12.567 13.292 1.00 92.06 206 LYS A O 1
ATOM 1683 N N . THR A 1 207 ? 5.642 12.949 14.570 1.00 93.81 207 THR A N 1
ATOM 1684 C CA . THR A 1 207 ? 6.330 13.798 13.584 1.00 93.81 207 THR A CA 1
ATOM 1685 C C . THR A 1 207 ? 6.629 13.037 12.286 1.00 93.81 207 THR A C 1
ATOM 1687 O O . THR A 1 207 ? 6.470 13.585 11.192 1.00 93.81 207 THR A O 1
ATOM 1690 N N . ALA A 1 208 ? 7.059 11.776 12.384 1.00 96.12 208 ALA A N 1
ATOM 1691 C CA . ALA A 1 208 ? 7.329 10.931 11.227 1.00 96.12 208 ALA A CA 1
ATOM 1692 C C . ALA A 1 208 ? 6.050 10.626 10.431 1.00 96.12 208 ALA A C 1
ATOM 1694 O O . ALA A 1 208 ? 6.038 10.834 9.217 1.00 96.12 208 ALA A O 1
ATOM 1695 N N . LEU A 1 209 ? 4.972 10.212 11.104 1.00 94.31 209 LEU A N 1
ATOM 1696 C CA . LEU A 1 209 ? 3.670 9.941 10.482 1.00 94.31 209 LEU A CA 1
ATOM 1697 C C . LEU A 1 209 ? 3.107 11.192 9.801 1.00 94.31 209 LEU A C 1
ATOM 1699 O O . LEU A 1 209 ? 2.737 11.151 8.633 1.00 94.31 209 LEU A O 1
ATOM 1703 N N . GLU A 1 210 ? 3.169 12.350 10.460 1.00 91.69 210 GLU A N 1
ATOM 1704 C CA . GLU A 1 210 ? 2.694 13.610 9.884 1.00 91.69 210 GLU A CA 1
ATOM 1705 C C . GLU A 1 210 ? 3.431 14.015 8.603 1.00 91.69 210 GLU A C 1
ATOM 1707 O O . GLU A 1 210 ? 2.835 14.641 7.717 1.00 91.69 210 GLU A O 1
ATOM 1712 N N . LYS A 1 211 ? 4.729 13.702 8.523 1.00 95.62 211 LYS A N 1
ATOM 1713 C CA . LYS A 1 211 ? 5.540 13.924 7.327 1.00 95.62 211 LYS A CA 1
ATOM 1714 C C . LYS A 1 211 ? 5.149 12.958 6.212 1.00 95.62 211 LYS A C 1
ATOM 1716 O O . LYS A 1 211 ? 5.111 13.373 5.057 1.00 95.62 211 LYS A O 1
ATOM 1721 N N . LEU A 1 212 ? 4.863 11.703 6.547 1.00 96.56 212 LEU A N 1
ATOM 1722 C CA . LEU A 1 212 ? 4.439 10.687 5.585 1.00 96.56 212 LEU A CA 1
ATOM 1723 C C . LEU A 1 212 ? 3.042 10.978 5.033 1.00 96.56 212 LEU A C 1
ATOM 1725 O O . LEU A 1 212 ? 2.855 10.870 3.825 1.00 96.56 212 LEU A O 1
ATOM 1729 N N . ASP A 1 213 ? 2.118 11.465 5.860 1.00 93.88 213 ASP A N 1
ATOM 1730 C CA . ASP A 1 213 ? 0.800 11.929 5.410 1.00 93.88 213 ASP A CA 1
ATOM 1731 C C . ASP A 1 213 ? 0.927 13.107 4.432 1.00 93.88 213 ASP A C 1
ATOM 1733 O O . ASP A 1 213 ? 0.246 13.164 3.410 1.00 93.88 213 ASP A O 1
ATOM 1737 N N . ALA A 1 214 ? 1.836 14.048 4.711 1.00 94.19 214 ALA A N 1
ATOM 1738 C CA . ALA A 1 214 ? 2.116 15.157 3.800 1.00 94.19 214 ALA A CA 1
ATOM 1739 C C . ALA A 1 214 ? 2.789 14.687 2.495 1.00 94.19 214 ALA A C 1
ATOM 1741 O O . ALA A 1 214 ? 2.494 15.216 1.424 1.00 94.19 214 ALA A O 1
ATOM 1742 N N . GLU A 1 215 ? 3.677 13.689 2.570 1.00 96.88 215 GLU A N 1
ATOM 1743 C CA . GLU A 1 215 ? 4.291 13.050 1.399 1.00 96.88 215 GLU A CA 1
ATOM 1744 C C . GLU A 1 215 ? 3.220 12.373 0.528 1.00 96.88 215 GLU A C 1
ATOM 1746 O O . GLU A 1 215 ? 3.220 12.591 -0.683 1.00 96.88 215 GLU A O 1
ATOM 1751 N N . LEU A 1 216 ? 2.265 11.649 1.129 1.00 96.31 216 LEU A N 1
ATOM 1752 C CA . LEU A 1 216 ? 1.145 11.019 0.421 1.00 96.31 216 LEU A CA 1
ATOM 1753 C C . LEU A 1 216 ? 0.221 12.053 -0.233 1.00 96.31 216 LEU A C 1
ATOM 1755 O O . LEU A 1 216 ? -0.092 11.921 -1.413 1.00 96.31 216 LEU A O 1
ATOM 1759 N N . ALA A 1 217 ? -0.146 13.122 0.479 1.00 95.44 217 ALA A N 1
ATOM 1760 C CA . ALA A 1 217 ? -0.921 14.220 -0.103 1.00 95.44 217 ALA A CA 1
ATOM 1761 C C . ALA A 1 217 ? -0.211 14.832 -1.328 1.00 95.44 217 ALA A C 1
ATOM 1763 O O . ALA A 1 217 ? -0.828 15.042 -2.371 1.00 95.44 217 ALA A O 1
ATOM 1764 N N . GLY A 1 218 ? 1.108 15.032 -1.246 1.00 96.62 218 GLY A N 1
ATOM 1765 C CA . GLY A 1 218 ? 1.905 15.506 -2.376 1.00 96.62 218 GLY A CA 1
ATOM 1766 C C . GLY A 1 218 ? 2.017 14.500 -3.530 1.00 96.62 218 GLY A C 1
ATOM 1767 O O . GLY A 1 218 ? 2.187 14.916 -4.674 1.00 96.62 218 GLY A O 1
ATOM 1768 N N . ILE A 1 219 ? 1.941 13.191 -3.265 1.00 96.50 219 ILE A N 1
ATOM 1769 C CA . ILE A 1 219 ? 1.854 12.153 -4.307 1.00 96.50 219 ILE A CA 1
ATOM 1770 C C . ILE A 1 219 ? 0.493 12.240 -5.009 1.00 96.50 219 ILE A C 1
ATOM 1772 O O . ILE A 1 219 ? 0.463 12.313 -6.235 1.00 96.50 219 ILE A O 1
ATOM 1776 N N . ILE A 1 220 ? -0.606 12.325 -4.250 1.00 95.25 220 ILE A N 1
ATOM 1777 C CA . ILE A 1 220 ? -1.986 12.466 -4.759 1.00 95.25 220 ILE A CA 1
ATOM 1778 C C . ILE A 1 220 ? -2.117 13.669 -5.699 1.00 95.25 220 ILE A C 1
ATOM 1780 O O . ILE A 1 220 ? -2.734 13.575 -6.761 1.00 95.25 220 ILE A O 1
ATOM 1784 N N . GLU A 1 221 ? -1.518 14.804 -5.340 1.00 94.00 221 GLU A N 1
ATOM 1785 C CA . GLU A 1 221 ? -1.526 16.013 -6.170 1.00 94.00 221 GLU A CA 1
ATOM 1786 C C . GLU A 1 221 ? -0.811 15.832 -7.517 1.00 94.00 221 GLU A C 1
ATOM 1788 O O . GLU A 1 221 ? -1.197 16.469 -8.496 1.00 94.00 221 GLU A O 1
ATOM 1793 N N . ARG A 1 222 ? 0.206 14.960 -7.581 1.00 94.31 222 ARG A N 1
ATOM 1794 C CA . ARG A 1 222 ? 0.965 14.662 -8.807 1.00 94.31 222 ARG A CA 1
ATOM 1795 C C . ARG A 1 222 ? 0.319 13.595 -9.688 1.00 94.31 222 ARG A C 1
ATOM 1797 O O . ARG A 1 222 ? 0.771 13.422 -10.819 1.00 94.31 222 ARG A O 1
ATOM 1804 N N . VAL A 1 223 ? -0.702 12.883 -9.205 1.00 92.00 223 VAL A N 1
ATOM 1805 C CA . VAL A 1 223 ? -1.432 11.909 -10.028 1.00 92.00 223 VAL A CA 1
ATOM 1806 C C . VAL A 1 223 ? -2.099 12.633 -11.192 1.00 92.00 223 VAL A C 1
ATOM 1808 O O . VAL A 1 223 ? -2.752 13.665 -11.017 1.00 92.00 223 VAL A O 1
ATOM 1811 N N . SER A 1 224 ? -1.919 12.074 -12.386 1.00 84.19 224 SER A N 1
ATOM 1812 C CA . SER A 1 224 ? -2.426 12.628 -13.636 1.00 84.19 224 SER A CA 1
ATOM 1813 C C . SER A 1 224 ? -3.939 12.856 -13.602 1.00 84.19 224 SER A C 1
ATOM 1815 O O . SER A 1 224 ? -4.702 12.022 -13.117 1.00 84.19 224 SER A O 1
ATOM 1817 N N . GLU A 1 225 ? -4.397 13.953 -14.210 1.00 79.25 225 GLU A N 1
ATOM 1818 C CA . GLU A 1 225 ? -5.827 14.246 -14.373 1.00 79.25 225 GLU A CA 1
ATOM 1819 C C . GLU A 1 225 ? -6.548 13.265 -15.308 1.00 79.25 225 GLU A C 1
ATOM 1821 O O . GLU A 1 225 ? -7.760 13.354 -15.458 1.00 79.25 225 GLU A O 1
ATOM 1826 N N . VAL A 1 226 ? -5.854 12.349 -15.984 1.00 80.50 226 VAL A N 1
ATOM 1827 C CA . VAL A 1 226 ? -6.530 11.275 -16.733 1.00 80.50 226 VAL A CA 1
ATOM 1828 C C . VAL A 1 226 ? -6.762 10.021 -15.885 1.00 80.50 226 VAL A C 1
ATOM 1830 O O . VAL A 1 226 ? -7.648 9.236 -16.217 1.00 80.50 226 VAL A O 1
ATOM 1833 N N . ASP A 1 227 ? -6.080 9.898 -14.741 1.00 83.25 227 ASP A N 1
ATOM 1834 C CA . ASP A 1 227 ? -6.104 8.729 -13.854 1.00 83.25 227 ASP A CA 1
ATOM 1835 C C . ASP A 1 227 ? -6.888 9.015 -12.565 1.00 83.25 227 ASP A C 1
ATOM 1837 O O . ASP A 1 227 ? -6.456 8.728 -11.447 1.00 83.25 227 ASP A O 1
ATOM 1841 N N . TRP A 1 228 ? -8.087 9.590 -12.718 1.00 82.62 228 TRP A N 1
ATOM 1842 C CA . TRP A 1 228 ? -8.962 9.940 -11.590 1.00 82.62 228 TRP A CA 1
ATOM 1843 C C . TRP A 1 228 ? -9.251 8.757 -10.666 1.00 82.62 228 TRP A C 1
ATOM 1845 O O . TRP A 1 228 ? -9.323 8.956 -9.460 1.00 82.62 228 TRP A O 1
ATOM 1855 N N . GLY A 1 229 ? -9.399 7.544 -11.213 1.00 85.12 229 GLY A N 1
ATOM 1856 C CA . GLY A 1 229 ? -9.620 6.332 -10.416 1.00 85.12 229 GLY A CA 1
ATOM 1857 C C . GLY A 1 229 ? -8.531 6.146 -9.361 1.00 85.12 229 GLY A C 1
ATOM 1858 O O . GLY A 1 229 ? -8.832 6.152 -8.171 1.00 85.12 229 GLY A O 1
ATOM 1859 N N . LYS A 1 230 ? -7.269 6.151 -9.805 1.00 88.75 230 LYS A N 1
ATOM 1860 C CA . LYS A 1 230 ? -6.099 6.037 -8.932 1.00 88.75 230 LYS A CA 1
ATOM 1861 C C . LYS A 1 230 ? -6.022 7.165 -7.912 1.00 88.75 230 LYS A C 1
ATOM 1863 O O . LYS A 1 230 ? -5.686 6.951 -6.751 1.00 88.75 230 LYS A O 1
ATOM 1868 N N . LYS A 1 231 ? -6.334 8.388 -8.344 1.00 91.56 231 LYS A N 1
ATOM 1869 C CA . LYS A 1 231 ? -6.324 9.551 -7.456 1.00 91.56 231 LYS A CA 1
ATOM 1870 C C . LYS A 1 231 ? -7.299 9.378 -6.288 1.00 91.56 231 LYS A C 1
ATOM 1872 O O . LYS A 1 231 ? -6.930 9.662 -5.157 1.00 91.56 231 LYS A O 1
ATOM 1877 N N . PHE A 1 232 ? -8.506 8.882 -6.550 1.00 89.56 232 PHE A N 1
ATOM 1878 C CA . PHE A 1 232 ? -9.504 8.627 -5.509 1.00 89.56 232 PHE A CA 1
ATOM 1879 C C . PHE A 1 232 ? -9.161 7.433 -4.618 1.00 89.56 232 PHE A C 1
ATOM 1881 O O . PHE A 1 232 ? -9.415 7.496 -3.423 1.00 89.56 232 PHE A O 1
ATOM 1888 N N . GLU A 1 233 ? -8.550 6.382 -5.166 1.00 90.62 233 GLU A N 1
ATOM 1889 C CA . GLU A 1 233 ? -8.022 5.270 -4.361 1.00 90.62 233 GLU A CA 1
ATOM 1890 C C . GLU A 1 233 ? -6.989 5.767 -3.338 1.00 90.62 233 GLU A C 1
ATOM 1892 O O . GLU A 1 233 ? -7.065 5.440 -2.156 1.00 90.62 233 GLU A O 1
ATOM 1897 N N . LEU A 1 234 ? -6.061 6.629 -3.765 1.00 92.94 234 LEU A N 1
ATOM 1898 C CA . LEU A 1 234 ? -5.067 7.223 -2.869 1.00 92.94 234 LEU A CA 1
ATOM 1899 C C . LEU A 1 234 ? -5.693 8.174 -1.832 1.00 92.94 234 LEU A C 1
ATOM 1901 O O . LEU A 1 234 ? -5.234 8.225 -0.691 1.00 92.94 234 LEU A O 1
ATOM 1905 N N . GLU A 1 235 ? -6.723 8.931 -2.217 1.00 92.38 235 GLU A N 1
ATOM 1906 C CA . GLU A 1 235 ? -7.482 9.797 -1.303 1.00 92.38 235 GLU A CA 1
ATOM 1907 C C . GLU A 1 235 ? -8.197 8.980 -0.222 1.00 92.38 235 GLU A C 1
ATOM 1909 O O . GLU A 1 235 ? -8.132 9.348 0.950 1.00 92.38 235 GLU A O 1
ATOM 1914 N N . GLU A 1 236 ? -8.785 7.841 -0.588 1.00 90.06 236 GLU A N 1
ATOM 1915 C CA . GLU A 1 236 ? -9.399 6.906 0.359 1.00 90.06 236 GLU A CA 1
ATOM 1916 C C . GLU A 1 236 ? -8.368 6.365 1.359 1.00 90.06 236 GLU A C 1
ATOM 1918 O O . GLU A 1 236 ? -8.578 6.397 2.570 1.00 90.06 236 GLU A O 1
ATOM 1923 N N . ILE A 1 237 ? -7.189 5.954 0.889 1.00 91.56 237 ILE A N 1
ATOM 1924 C CA . ILE A 1 237 ? -6.119 5.459 1.772 1.00 91.56 237 ILE A CA 1
ATOM 1925 C C . ILE A 1 237 ? -5.628 6.548 2.720 1.00 91.56 237 ILE A C 1
ATOM 1927 O O . ILE A 1 237 ? -5.402 6.283 3.903 1.00 91.56 237 ILE A O 1
ATOM 1931 N N . TYR A 1 238 ? -5.475 7.778 2.225 1.00 92.12 238 TYR A N 1
ATOM 1932 C CA . TYR A 1 238 ? -5.127 8.918 3.066 1.00 92.12 238 TYR A CA 1
ATOM 1933 C C . TYR A 1 238 ? -6.146 9.101 4.198 1.00 92.12 238 TYR A C 1
ATOM 1935 O O . TYR A 1 238 ? -5.766 9.293 5.355 1.00 92.12 238 TYR A O 1
ATOM 1943 N N . LEU A 1 239 ? -7.437 9.013 3.873 1.00 88.31 239 LEU A N 1
ATOM 1944 C CA . LEU A 1 239 ? -8.522 9.144 4.836 1.00 88.31 239 LEU A CA 1
ATOM 1945 C C . LEU A 1 239 ? -8.492 8.023 5.885 1.00 88.31 239 LEU A C 1
ATOM 1947 O O . LEU A 1 239 ? -8.504 8.318 7.080 1.00 88.31 239 LEU A O 1
ATOM 1951 N N . LEU A 1 240 ? -8.348 6.762 5.472 1.00 88.19 240 LEU A N 1
ATOM 1952 C CA . LEU A 1 240 ? -8.234 5.622 6.392 1.00 88.19 240 LEU A CA 1
ATOM 1953 C C . LEU A 1 240 ? -7.029 5.749 7.330 1.00 88.19 240 LEU A C 1
ATOM 1955 O O . LEU A 1 240 ? -7.153 5.537 8.537 1.00 88.19 240 LEU A O 1
ATOM 1959 N N . ARG A 1 241 ? -5.864 6.148 6.805 1.00 89.38 241 ARG A N 1
ATOM 1960 C CA . ARG A 1 241 ? -4.652 6.364 7.615 1.00 89.38 241 ARG A CA 1
ATOM 1961 C C . ARG A 1 241 ? -4.847 7.437 8.661 1.00 89.38 241 ARG A C 1
ATOM 1963 O O . ARG A 1 241 ? -4.495 7.237 9.820 1.00 89.38 241 ARG A O 1
ATOM 1970 N N . ARG A 1 242 ? -5.468 8.550 8.276 1.00 86.06 242 ARG A N 1
ATOM 1971 C CA . ARG A 1 242 ? -5.806 9.617 9.216 1.00 86.06 242 ARG A CA 1
ATOM 1972 C C . ARG A 1 242 ? -6.656 9.114 10.378 1.00 86.06 242 ARG A C 1
ATOM 1974 O O . ARG A 1 242 ? -6.416 9.526 11.509 1.00 86.06 242 ARG A O 1
ATOM 1981 N N . LEU A 1 243 ? -7.599 8.207 10.133 1.00 85.56 243 LEU A N 1
ATOM 1982 C CA . LEU A 1 243 ? -8.405 7.614 11.202 1.00 85.56 243 LEU A CA 1
ATOM 1983 C C . LEU A 1 243 ? -7.596 6.723 12.135 1.00 85.56 243 LEU A C 1
ATOM 1985 O O . LEU A 1 243 ? -7.766 6.807 13.349 1.00 85.56 243 LEU A O 1
ATOM 1989 N N . ILE A 1 244 ? -6.706 5.912 11.573 1.00 88.94 244 ILE A N 1
ATOM 1990 C CA . ILE A 1 244 ? -5.815 5.031 12.331 1.00 88.94 244 ILE A CA 1
ATOM 1991 C C . ILE A 1 244 ? -4.871 5.849 13.218 1.00 88.94 244 ILE A C 1
ATOM 1993 O O . ILE A 1 244 ? -4.720 5.546 14.403 1.00 88.94 244 ILE A O 1
ATOM 1997 N N . HIS A 1 245 ? -4.279 6.913 12.672 1.00 87.44 245 HIS A N 1
ATOM 1998 C CA . HIS A 1 245 ? -3.388 7.804 13.416 1.00 87.44 245 HIS A CA 1
ATOM 1999 C C . HIS A 1 245 ? -4.134 8.525 14.549 1.00 87.44 245 HIS A C 1
ATOM 2001 O O . HIS A 1 245 ? -3.621 8.636 15.661 1.00 87.44 245 HIS A O 1
ATOM 2007 N N . ASP A 1 246 ? -5.362 8.980 14.295 1.00 82.75 246 ASP A N 1
ATOM 2008 C CA . ASP A 1 246 ? -6.192 9.660 15.291 1.00 82.75 246 ASP A CA 1
ATOM 2009 C C . ASP A 1 246 ? -6.686 8.726 16.409 1.00 82.75 246 ASP A C 1
ATOM 2011 O O . ASP A 1 246 ? -6.858 9.166 17.548 1.00 82.75 246 ASP A O 1
ATOM 2015 N N . ALA A 1 247 ? -6.948 7.457 16.086 1.00 83.81 247 ALA A N 1
ATOM 2016 C CA . ALA A 1 247 ? -7.317 6.423 17.053 1.00 83.81 247 ALA A CA 1
ATOM 2017 C C . ALA A 1 247 ? -6.103 5.851 17.805 1.00 83.81 247 ALA A C 1
ATOM 2019 O O . ALA A 1 247 ? -6.280 5.156 18.804 1.00 83.81 247 ALA A O 1
ATOM 2020 N N . ASP A 1 248 ? -4.889 6.165 17.346 1.00 87.19 248 ASP A N 1
ATOM 2021 C CA . ASP A 1 248 ? -3.628 5.600 17.821 1.00 87.19 248 ASP A CA 1
ATOM 2022 C C . ASP A 1 248 ? -3.593 4.065 17.746 1.00 87.19 248 ASP A C 1
ATOM 2024 O O . ASP A 1 248 ? -3.222 3.381 18.701 1.00 87.19 248 ASP A O 1
ATOM 2028 N N . THR A 1 249 ? -4.019 3.508 16.609 1.00 90.38 249 THR A N 1
ATOM 2029 C CA . THR A 1 249 ? -4.137 2.053 16.409 1.00 90.38 249 THR A CA 1
ATOM 2030 C C . THR A 1 249 ? -3.328 1.510 15.236 1.00 90.38 249 THR A C 1
ATOM 2032 O O . THR A 1 249 ? -3.495 0.351 14.856 1.00 90.38 249 THR A O 1
ATOM 2035 N N . GLY A 1 250 ? -2.378 2.283 14.702 1.00 90.44 250 GLY A N 1
ATOM 2036 C CA . GLY A 1 250 ? -1.510 1.846 13.597 1.00 90.44 250 GLY A CA 1
ATOM 2037 C C . GLY A 1 250 ? -0.558 0.697 13.942 1.00 90.44 250 GLY A C 1
ATOM 2038 O O . GLY A 1 250 ? -0.002 0.060 13.053 1.00 90.44 250 GLY A O 1
ATOM 2039 N N . HIS A 1 251 ? -0.406 0.357 15.227 1.00 90.12 251 HIS A N 1
ATOM 2040 C CA . HIS A 1 251 ? 0.271 -0.873 15.661 1.00 90.12 251 HIS A CA 1
ATOM 2041 C C . HIS A 1 251 ? -0.627 -2.122 15.629 1.00 90.12 251 HIS A C 1
ATOM 2043 O O . HIS A 1 251 ? -0.129 -3.220 15.869 1.00 90.12 251 HIS A O 1
ATOM 2049 N N . LEU A 1 252 ? -1.931 -1.972 15.376 1.00 91.25 252 LEU A N 1
ATOM 2050 C CA . LEU A 1 252 ? -2.915 -3.061 15.265 1.00 91.25 252 LEU A CA 1
ATOM 2051 C C . LEU A 1 252 ? -3.499 -3.176 13.856 1.00 91.25 252 LEU A C 1
ATOM 2053 O O . LEU A 1 252 ? -3.864 -4.277 13.444 1.00 91.25 252 LEU A O 1
ATOM 2057 N N . ILE A 1 253 ? -3.595 -2.051 13.143 1.00 90.75 253 ILE A N 1
ATOM 2058 C CA . ILE A 1 253 ? -4.149 -1.965 11.795 1.00 90.75 253 ILE A CA 1
ATOM 2059 C C . ILE A 1 253 ? -3.048 -1.585 10.810 1.00 90.75 253 ILE A C 1
ATOM 2061 O O . ILE A 1 253 ? -2.331 -0.610 11.026 1.00 90.75 253 ILE A O 1
ATOM 2065 N N . SER A 1 254 ? -2.969 -2.299 9.687 1.00 88.31 254 SER A N 1
ATOM 2066 C CA . SER A 1 254 ? -2.193 -1.859 8.522 1.00 88.31 254 SER A CA 1
ATOM 2067 C C . SER A 1 254 ? -3.110 -1.633 7.323 1.00 88.31 254 SER A C 1
ATOM 2069 O O . SER A 1 254 ? -4.019 -2.428 7.099 1.00 88.31 254 SER A O 1
ATOM 2071 N N . VAL A 1 255 ? -2.876 -0.552 6.575 1.00 90.69 255 VAL A N 1
ATOM 2072 C CA . VAL A 1 255 ? -3.590 -0.219 5.331 1.00 90.69 255 VAL A CA 1
ATOM 2073 C C . VAL A 1 255 ? -2.562 -0.059 4.229 1.00 90.69 255 VAL A C 1
ATOM 2075 O O . VAL A 1 255 ? -1.711 0.837 4.300 1.00 90.69 255 VAL A O 1
ATOM 2078 N N . ASN A 1 256 ? -2.653 -0.918 3.222 1.00 88.44 256 ASN A N 1
ATOM 2079 C CA . ASN A 1 256 ? -1.627 -1.100 2.207 1.00 88.44 256 ASN A CA 1
ATOM 2080 C C . ASN A 1 256 ? -2.260 -1.044 0.818 1.00 88.44 256 ASN A C 1
ATOM 2082 O O . ASN A 1 256 ? -3.337 -1.594 0.609 1.00 88.44 256 ASN A O 1
ATOM 2086 N N . HIS A 1 257 ? -1.576 -0.428 -0.138 1.00 91.94 257 HIS A N 1
ATOM 2087 C CA . HIS A 1 257 ? -1.915 -0.588 -1.545 1.00 91.94 257 HIS A CA 1
ATOM 2088 C C . HIS A 1 257 ? -1.592 -2.009 -2.008 1.00 91.94 257 HIS A C 1
ATOM 2090 O O . HIS A 1 257 ? -0.585 -2.597 -1.589 1.00 91.94 257 HIS A O 1
ATOM 2096 N N . GLY A 1 258 ? -2.386 -2.514 -2.951 1.00 89.44 258 GLY A N 1
ATOM 2097 C CA . GLY A 1 258 ? -1.992 -3.672 -3.743 1.00 89.44 258 GLY A CA 1
ATOM 2098 C C . GLY A 1 258 ? -0.686 -3.404 -4.491 1.00 89.44 258 GLY A C 1
ATOM 2099 O O . GLY A 1 258 ? -0.448 -2.312 -5.018 1.00 89.44 258 GLY A O 1
ATOM 2100 N N . THR A 1 259 ? 0.198 -4.400 -4.537 1.00 91.88 259 THR A N 1
ATOM 2101 C CA . THR A 1 259 ? 1.386 -4.323 -5.396 1.00 91.88 259 THR A CA 1
ATOM 2102 C C . THR A 1 259 ? 0.968 -4.276 -6.871 1.00 91.88 259 THR A C 1
ATOM 2104 O O . THR A 1 259 ? -0.120 -4.734 -7.216 1.00 91.88 259 THR A O 1
ATOM 2107 N N . PRO A 1 260 ? 1.838 -3.830 -7.797 1.00 90.38 260 PRO A N 1
ATOM 2108 C CA . PRO A 1 260 ? 1.543 -3.874 -9.229 1.00 90.38 260 PRO A CA 1
ATOM 2109 C C . PRO A 1 260 ? 1.085 -5.259 -9.718 1.00 90.38 260 PRO A C 1
ATOM 2111 O O . PRO A 1 260 ? 0.266 -5.371 -10.625 1.00 90.38 260 PRO A O 1
ATOM 2114 N N . ARG A 1 261 ? 1.593 -6.333 -9.107 1.00 88.62 261 ARG A N 1
ATOM 2115 C CA . ARG A 1 261 ? 1.195 -7.708 -9.411 1.00 88.62 261 ARG A CA 1
ATOM 2116 C C . ARG A 1 261 ? -0.196 -8.033 -8.857 1.00 88.62 261 ARG A C 1
ATOM 2118 O O . ARG A 1 261 ? -0.986 -8.623 -9.583 1.00 88.62 261 ARG A O 1
ATOM 2125 N N . GLN A 1 262 ? -0.508 -7.641 -7.623 1.00 87.06 262 GLN A N 1
ATOM 2126 C CA . GLN A 1 262 ? -1.838 -7.828 -7.024 1.00 87.06 262 GLN A CA 1
ATOM 2127 C C . GLN A 1 262 ? -2.922 -6.966 -7.684 1.00 87.06 262 GLN A C 1
ATOM 2129 O O . GLN A 1 262 ? -4.067 -7.388 -7.768 1.00 87.06 262 GLN A O 1
ATOM 2134 N N . ASP A 1 263 ? -2.571 -5.777 -8.167 1.00 83.81 263 ASP A N 1
ATOM 2135 C CA . ASP A 1 263 ? -3.502 -4.869 -8.838 1.00 83.81 263 ASP A CA 1
ATOM 2136 C C . ASP A 1 263 ? -3.807 -5.342 -10.272 1.00 83.81 263 ASP A C 1
ATOM 2138 O O . ASP A 1 263 ? -4.962 -5.445 -10.695 1.00 83.81 263 ASP A O 1
ATOM 2142 N N . MET A 1 264 ? -2.766 -5.700 -11.033 1.00 82.88 264 MET A N 1
ATOM 2143 C CA . MET A 1 264 ? -2.909 -5.923 -12.473 1.00 82.88 264 MET A CA 1
ATOM 2144 C C . MET A 1 264 ? -3.031 -7.389 -12.897 1.00 82.88 264 MET A C 1
ATOM 2146 O O . MET A 1 264 ? -3.467 -7.633 -14.027 1.00 82.88 264 MET A O 1
ATOM 2150 N N . ASN A 1 265 ? -2.641 -8.376 -12.078 1.00 72.94 265 ASN A N 1
ATOM 2151 C CA . ASN A 1 265 ? -2.623 -9.777 -12.511 1.00 72.94 265 ASN A CA 1
ATOM 2152 C C . ASN A 1 265 ? -4.037 -10.398 -12.508 1.00 72.94 265 ASN A C 1
ATOM 2154 O O . ASN A 1 265 ? -4.563 -10.746 -11.452 1.00 72.94 265 ASN A O 1
ATOM 2158 N N . PRO A 1 266 ? -4.636 -10.695 -13.680 1.00 63.31 266 PRO A N 1
ATOM 2159 C CA . PRO A 1 266 ? -6.012 -11.187 -13.752 1.00 63.31 266 PRO A CA 1
ATOM 2160 C C . PRO A 1 266 ? -6.238 -12.540 -13.066 1.00 63.31 266 PRO A C 1
ATOM 2162 O O . PRO A 1 266 ? -7.387 -12.904 -12.829 1.00 63.31 266 PRO A O 1
ATOM 2165 N N . GLN A 1 267 ? -5.173 -13.313 -12.819 1.00 63.88 267 GLN A N 1
ATOM 2166 C CA . GLN A 1 267 ? -5.249 -14.619 -12.159 1.00 63.88 267 GLN A CA 1
ATOM 2167 C C . GLN A 1 267 ? -5.213 -14.518 -10.632 1.00 63.88 267 GLN A C 1
ATOM 2169 O O . GLN A 1 267 ? -5.747 -15.401 -9.965 1.00 63.88 267 GLN A O 1
ATOM 2174 N N . LYS A 1 268 ? -4.604 -13.459 -10.088 1.00 60.91 268 LYS A N 1
ATOM 2175 C CA . LYS A 1 268 ? -4.544 -13.190 -8.642 1.00 60.91 268 LYS A CA 1
ATOM 2176 C C . LYS A 1 268 ? -5.676 -12.284 -8.163 1.00 60.91 268 LYS A C 1
ATOM 2178 O O . LYS A 1 268 ? -5.866 -12.137 -6.962 1.00 60.91 268 LYS A O 1
ATOM 2183 N N . GLY A 1 269 ? -6.460 -11.762 -9.103 1.00 59.72 269 GLY A N 1
ATOM 2184 C CA . GLY A 1 269 ? -7.453 -10.737 -8.840 1.00 59.72 269 GLY A CA 1
ATOM 2185 C C . GLY A 1 269 ? -6.866 -9.345 -9.000 1.00 59.72 269 GLY A C 1
ATOM 2186 O O . GLY A 1 269 ? -5.684 -9.197 -9.270 1.00 59.72 269 GLY A O 1
ATOM 2187 N N . SER A 1 270 ? -7.726 -8.341 -8.890 1.00 78.56 270 SER A N 1
ATOM 2188 C CA . SER A 1 270 ? -7.312 -6.951 -8.725 1.00 78.56 270 SER A CA 1
ATOM 2189 C C . SER A 1 270 ? -7.614 -6.640 -7.264 1.00 78.56 270 SER A C 1
ATOM 2191 O O . SER A 1 270 ? -8.734 -6.910 -6.813 1.00 78.56 270 SER A O 1
ATOM 2193 N N . VAL A 1 271 ? -6.595 -6.211 -6.525 1.00 83.69 271 VAL A N 1
ATOM 2194 C CA . VAL A 1 271 ? -6.702 -5.705 -5.155 1.00 83.69 271 VAL A CA 1
ATOM 2195 C C . VAL A 1 271 ? -6.103 -4.308 -5.161 1.00 83.69 271 VAL A C 1
ATOM 2197 O O . VAL A 1 271 ? -4.913 -4.158 -5.431 1.00 83.69 271 VAL A O 1
ATOM 2200 N N . ASP A 1 272 ? -6.914 -3.303 -4.845 1.00 86.69 272 ASP A N 1
ATOM 2201 C CA . ASP A 1 272 ? -6.460 -1.913 -4.770 1.00 86.69 272 ASP A CA 1
ATOM 2202 C C . ASP A 1 272 ? -5.946 -1.598 -3.357 1.00 86.69 272 ASP A C 1
ATOM 2204 O O . ASP A 1 272 ? -4.905 -0.956 -3.196 1.00 86.69 272 ASP A O 1
ATOM 2208 N N . ILE A 1 273 ? -6.651 -2.092 -2.329 1.00 89.31 273 ILE A N 1
ATOM 2209 C CA . ILE A 1 273 ? -6.335 -1.878 -0.910 1.00 89.31 273 ILE A CA 1
ATOM 2210 C C . ILE A 1 273 ? -6.419 -3.195 -0.144 1.00 89.31 273 ILE A C 1
ATOM 2212 O O . ILE A 1 273 ? -7.358 -3.968 -0.314 1.00 89.31 273 ILE A O 1
ATOM 2216 N N . GLU A 1 274 ? -5.484 -3.403 0.774 1.00 90.56 274 GLU A N 1
ATOM 2217 C CA . GLU A 1 274 ? -5.582 -4.397 1.835 1.00 90.56 274 GLU A CA 1
ATOM 2218 C C . GLU A 1 274 ? -5.592 -3.712 3.206 1.00 90.56 274 GLU A C 1
ATOM 2220 O O . GLU A 1 274 ? -4.748 -2.861 3.498 1.00 90.56 274 GLU A O 1
ATOM 2225 N N . VAL A 1 275 ? -6.538 -4.104 4.058 1.00 89.56 275 VAL A N 1
ATOM 2226 C CA . VAL A 1 275 ? -6.619 -3.697 5.462 1.00 89.56 275 VAL A CA 1
ATOM 2227 C C . VAL A 1 275 ? -6.414 -4.930 6.331 1.00 89.56 275 VAL A C 1
ATOM 2229 O O . VAL A 1 275 ? -7.262 -5.814 6.348 1.00 89.56 275 VAL A O 1
ATOM 2232 N N . ALA A 1 276 ? -5.312 -5.000 7.074 1.00 88.38 276 ALA A N 1
ATOM 2233 C CA . ALA A 1 276 ? -5.089 -6.067 8.051 1.00 88.38 276 ALA A CA 1
ATOM 2234 C C . ALA A 1 276 ? -5.427 -5.566 9.452 1.00 88.38 276 ALA A C 1
ATOM 2236 O O . ALA A 1 276 ? -4.810 -4.606 9.917 1.00 88.38 276 ALA A O 1
ATOM 2237 N N . ALA A 1 277 ? -6.397 -6.199 10.110 1.00 85.44 277 ALA A N 1
ATOM 2238 C CA . ALA A 1 277 ? -6.902 -5.780 11.409 1.00 85.44 277 ALA A CA 1
ATOM 2239 C C . ALA A 1 277 ? -7.545 -6.948 12.172 1.00 85.44 277 ALA A C 1
ATOM 2241 O O . ALA A 1 277 ? -8.268 -7.760 11.599 1.00 85.44 277 ALA A O 1
ATOM 2242 N N . ALA A 1 278 ? -7.350 -6.981 13.493 1.00 70.12 278 ALA A N 1
ATOM 2243 C CA . ALA A 1 278 ? -8.024 -7.908 14.411 1.00 70.12 278 ALA A CA 1
ATOM 2244 C C . ALA A 1 278 ? -7.919 -9.399 14.039 1.00 70.12 278 ALA A C 1
ATOM 2246 O O . ALA A 1 278 ? -8.850 -10.155 14.317 1.00 70.12 278 ALA A O 1
ATOM 2247 N N . GLY A 1 279 ? -6.803 -9.835 13.452 1.00 73.12 279 GLY A N 1
ATOM 2248 C CA . GLY A 1 279 ? -6.631 -11.238 13.075 1.00 73.12 279 GLY A CA 1
ATOM 2249 C C . GLY A 1 279 ? -6.944 -11.577 11.624 1.00 73.12 279 GLY A C 1
ATOM 2250 O O . GLY A 1 279 ? -6.612 -12.676 11.186 1.00 73.12 279 GLY A O 1
ATOM 2251 N N . ASP A 1 280 ? -7.541 -10.636 10.904 1.00 77.50 280 ASP A N 1
ATOM 2252 C CA . ASP A 1 280 ? -8.086 -10.834 9.571 1.00 77.50 280 ASP A CA 1
ATOM 2253 C C . ASP A 1 280 ? -7.435 -9.846 8.586 1.00 77.50 280 ASP A C 1
ATOM 2255 O O . ASP A 1 280 ? -6.910 -8.794 8.973 1.00 77.50 280 ASP A O 1
ATOM 2259 N N . ALA A 1 281 ? -7.452 -10.199 7.302 1.00 84.81 281 ALA A N 1
ATOM 2260 C CA . ALA A 1 281 ? -6.996 -9.345 6.214 1.00 84.81 281 ALA A CA 1
ATOM 2261 C C . ALA A 1 281 ? -8.132 -9.166 5.211 1.00 84.81 281 ALA A C 1
ATOM 2263 O O . ALA A 1 281 ? -8.669 -10.140 4.682 1.00 84.81 281 ALA A O 1
ATOM 2264 N N . TYR A 1 282 ? -8.491 -7.913 4.967 1.00 85.69 282 TYR A N 1
ATOM 2265 C CA . TYR A 1 282 ? -9.604 -7.523 4.120 1.00 85.69 282 TYR A CA 1
ATOM 2266 C C . TYR A 1 282 ? -9.064 -6.910 2.841 1.00 85.69 282 TYR A C 1
ATOM 2268 O O . TYR A 1 282 ? -8.377 -5.889 2.873 1.00 85.69 282 TYR A O 1
ATOM 2276 N N . GLN A 1 283 ? -9.371 -7.537 1.715 1.00 87.75 283 GLN A N 1
ATOM 2277 C CA . GLN A 1 283 ? -8.938 -7.070 0.406 1.00 87.75 283 GLN A CA 1
ATOM 2278 C C . GLN A 1 283 ? -10.095 -6.366 -0.287 1.00 87.75 283 GLN A C 1
ATOM 2280 O O . GLN A 1 283 ? -11.195 -6.912 -0.380 1.00 87.75 283 GLN A O 1
ATOM 2285 N N . PHE A 1 284 ? -9.835 -5.173 -0.805 1.00 87.19 284 PHE A N 1
ATOM 2286 C CA . PHE A 1 284 ? -10.821 -4.335 -1.464 1.00 87.19 284 PHE A CA 1
ATOM 2287 C C . PHE A 1 284 ? -10.382 -4.025 -2.890 1.00 87.19 284 PHE A C 1
ATOM 2289 O O . PHE A 1 284 ? -9.273 -3.547 -3.129 1.00 87.19 284 PHE A O 1
ATOM 2296 N N . GLN A 1 285 ? -11.294 -4.253 -3.830 1.00 88.06 285 GLN A N 1
ATOM 2297 C CA . GLN A 1 285 ? -11.240 -3.646 -5.149 1.00 88.06 285 GLN A CA 1
ATOM 2298 C C . GLN A 1 285 ? -12.152 -2.427 -5.154 1.00 88.06 285 GLN A C 1
ATOM 2300 O O . GLN A 1 285 ? -13.358 -2.547 -4.956 1.00 88.06 285 GLN A O 1
ATOM 2305 N N . LEU A 1 286 ? -11.600 -1.260 -5.431 1.00 88.38 286 LEU A N 1
ATOM 2306 C CA . LEU A 1 286 ? -12.313 -0.000 -5.491 1.00 88.38 286 LEU A CA 1
ATOM 2307 C C . LEU A 1 286 ? -12.765 0.288 -6.926 1.00 88.38 286 LEU A C 1
ATOM 2309 O O . LEU A 1 286 ? -12.060 0.071 -7.918 1.00 88.38 286 LEU A O 1
ATOM 2313 N N . LYS A 1 287 ? -13.982 0.806 -7.073 1.00 87.50 287 LYS A N 1
ATOM 2314 C CA . LYS A 1 287 ? -14.474 1.355 -8.338 1.00 87.50 287 LYS A CA 1
ATOM 2315 C C . LYS A 1 287 ? -15.122 2.697 -8.087 1.00 87.50 287 LYS A C 1
ATOM 2317 O O . LYS A 1 287 ? -16.037 2.823 -7.283 1.00 87.50 287 LYS A O 1
ATOM 2322 N N . THR A 1 288 ? -14.641 3.706 -8.797 1.00 84.19 288 THR A N 1
ATOM 2323 C CA . THR A 1 288 ? -15.090 5.082 -8.619 1.00 84.19 288 THR A CA 1
ATOM 2324 C C . THR A 1 288 ? -16.286 5.386 -9.511 1.00 84.19 288 THR A C 1
ATOM 2326 O O . THR A 1 288 ? -16.297 5.108 -10.713 1.00 84.19 288 THR A O 1
ATOM 2329 N N . PHE A 1 289 ? -17.311 5.989 -8.918 1.00 83.12 289 PHE A N 1
ATOM 2330 C CA . PHE A 1 289 ? -18.563 6.324 -9.574 1.00 83.12 289 PHE A CA 1
ATOM 2331 C C . PHE A 1 289 ? -18.878 7.803 -9.410 1.00 83.12 289 PHE A C 1
ATOM 2333 O O . PHE A 1 289 ? -18.769 8.387 -8.332 1.00 83.12 289 PHE A O 1
ATOM 2340 N N . LYS A 1 290 ? -19.317 8.407 -10.512 1.00 78.62 290 LYS A N 1
ATOM 2341 C CA . LYS A 1 290 ? -19.884 9.751 -10.511 1.00 78.62 290 LYS A CA 1
ATOM 2342 C C . LYS A 1 290 ? -21.393 9.668 -10.312 1.00 78.62 290 LYS A C 1
ATOM 2344 O O . LYS A 1 290 ? -22.071 8.984 -11.084 1.00 78.62 290 LYS A O 1
ATOM 2349 N N . LEU A 1 291 ? -21.904 10.391 -9.319 1.00 68.19 291 LEU A N 1
ATOM 2350 C CA . LEU A 1 291 ? -23.335 10.530 -9.066 1.00 68.19 291 LEU A CA 1
ATOM 2351 C C . LEU A 1 291 ? -23.995 11.419 -10.137 1.00 68.19 291 LEU A C 1
ATOM 2353 O O . LEU A 1 291 ? -23.340 12.185 -10.842 1.00 68.19 291 LEU A O 1
ATOM 2357 N N . GLY A 1 292 ? -25.311 11.281 -10.321 1.00 64.19 292 GLY A N 1
ATOM 2358 C CA . GLY A 1 292 ? -26.075 12.167 -11.215 1.00 64.19 292 GLY A CA 1
ATOM 2359 C C . GLY A 1 292 ? -25.777 12.028 -12.717 1.00 64.19 292 GLY A C 1
ATOM 2360 O O . GLY A 1 292 ? -26.147 12.897 -13.503 1.00 64.19 292 GLY A O 1
ATOM 2361 N N . THR A 1 293 ? -25.141 10.940 -13.156 1.00 74.38 293 THR A N 1
ATOM 2362 C CA . THR A 1 293 ? -24.819 10.711 -14.573 1.00 74.38 293 THR A CA 1
ATOM 2363 C C . THR A 1 293 ? -26.063 10.415 -15.423 1.00 74.38 293 THR A C 1
ATOM 2365 O O . THR A 1 293 ? -27.067 9.888 -14.938 1.00 74.38 293 THR A O 1
ATOM 2368 N N . HIS A 1 294 ? -26.012 10.760 -16.715 1.00 78.44 294 HIS A N 1
ATOM 2369 C CA . HIS A 1 294 ? -27.022 10.364 -17.708 1.00 78.44 294 HIS A CA 1
ATOM 2370 C C . HIS A 1 294 ? -27.073 8.838 -17.924 1.00 78.44 294 HIS A C 1
ATOM 2372 O O . HIS A 1 294 ? -26.094 8.141 -17.659 1.00 78.44 294 HIS A O 1
ATOM 2378 N N . ALA A 1 295 ? -28.199 8.324 -18.439 1.00 74.75 295 ALA A N 1
ATOM 2379 C CA . ALA A 1 295 ? -28.482 6.885 -18.541 1.00 74.75 295 ALA A CA 1
ATOM 2380 C C . ALA A 1 295 ? -27.355 6.064 -19.198 1.00 74.75 295 ALA A C 1
ATOM 2382 O O . ALA A 1 295 ? -26.949 5.051 -18.640 1.00 74.75 295 ALA A O 1
ATOM 2383 N N . GLY A 1 296 ? -26.779 6.542 -20.307 1.00 73.94 296 GLY A N 1
ATOM 2384 C CA . GLY A 1 296 ? -25.685 5.839 -20.990 1.00 73.94 296 GLY A CA 1
ATOM 2385 C C . GLY A 1 296 ? -24.405 5.706 -20.152 1.00 73.94 296 GLY A C 1
ATOM 2386 O O . GLY A 1 296 ? -23.749 4.671 -20.193 1.00 73.94 296 GLY A O 1
ATOM 2387 N N . ALA A 1 297 ? -24.064 6.704 -19.329 1.00 76.62 297 ALA A N 1
ATOM 2388 C CA . ALA A 1 297 ? -22.937 6.578 -18.399 1.00 76.62 297 ALA A CA 1
ATOM 2389 C C . ALA A 1 297 ? -23.257 5.672 -17.203 1.00 76.62 297 ALA A C 1
ATOM 2391 O O . ALA A 1 297 ? -22.353 5.009 -16.705 1.00 76.62 297 ALA A O 1
ATOM 2392 N N . ARG A 1 298 ? -24.522 5.594 -16.764 1.00 79.38 298 ARG A N 1
ATOM 2393 C CA . ARG A 1 298 ? -24.932 4.619 -15.736 1.00 79.38 298 ARG A CA 1
ATOM 2394 C C . ARG A 1 298 ? -24.797 3.188 -16.241 1.00 79.38 298 ARG A C 1
ATOM 2396 O O . ARG A 1 298 ? -24.319 2.334 -15.508 1.00 79.38 298 ARG A O 1
ATOM 2403 N N . GLU A 1 299 ? -25.171 2.936 -17.494 1.00 82.44 299 GLU A N 1
ATOM 2404 C CA . GLU A 1 299 ? -24.980 1.629 -18.133 1.00 82.44 299 GLU A CA 1
ATOM 2405 C C . GLU A 1 299 ? -23.494 1.259 -18.220 1.00 82.44 299 GLU A C 1
ATOM 2407 O O . GLU A 1 299 ? -23.123 0.141 -17.869 1.00 82.44 299 GLU A O 1
ATOM 2412 N N . GLN A 1 300 ? -22.627 2.205 -18.598 1.00 80.94 300 GLN A N 1
ATOM 2413 C CA . GLN A 1 300 ? -21.176 1.985 -18.609 1.00 80.94 300 GLN A CA 1
ATOM 2414 C C . GLN A 1 300 ? -20.618 1.701 -17.209 1.00 80.94 300 GLN A C 1
ATOM 2416 O O . GLN A 1 300 ? -19.835 0.770 -17.038 1.00 80.94 300 GLN A O 1
ATOM 2421 N N . GLN A 1 301 ? -21.035 2.469 -16.200 1.00 84.50 301 GLN A N 1
ATOM 2422 C CA . GLN A 1 301 ? -20.657 2.246 -14.803 1.00 84.50 301 GLN A CA 1
ATOM 2423 C C . GLN A 1 301 ? -21.109 0.858 -14.312 1.00 84.50 301 GLN A C 1
ATOM 2425 O O . GLN A 1 301 ? -20.315 0.135 -13.711 1.00 84.50 301 GLN A O 1
ATOM 2430 N N . ALA A 1 302 ? -22.332 0.437 -14.645 1.00 84.25 302 ALA A N 1
ATOM 2431 C CA . ALA A 1 302 ? -22.834 -0.901 -14.332 1.00 84.25 302 ALA A CA 1
ATOM 2432 C C . ALA A 1 302 ? -22.047 -2.007 -15.059 1.00 84.25 302 ALA A C 1
ATOM 2434 O O . ALA A 1 302 ? -21.767 -3.053 -14.478 1.00 84.25 302 ALA A O 1
ATOM 2435 N N . GLU A 1 303 ? -21.640 -1.787 -16.313 1.00 86.38 303 GLU A N 1
ATOM 2436 C CA . GLU A 1 303 ? -20.806 -2.739 -17.050 1.00 86.38 303 GLU A CA 1
ATOM 2437 C C . GLU A 1 303 ? -19.412 -2.881 -16.419 1.00 86.38 303 GLU A C 1
ATOM 2439 O O . GLU A 1 303 ? -18.896 -3.996 -16.304 1.00 86.38 303 GLU A O 1
ATOM 2444 N N . VAL A 1 304 ? -18.803 -1.771 -15.990 1.00 84.69 304 VAL A N 1
ATOM 2445 C CA . VAL A 1 304 ? -17.521 -1.769 -15.267 1.00 84.69 304 VAL A CA 1
ATOM 2446 C C . VAL A 1 304 ? -17.646 -2.531 -13.948 1.00 84.69 304 VAL A C 1
ATOM 2448 O O . VAL A 1 304 ? -16.816 -3.400 -13.676 1.00 84.69 304 VAL A O 1
ATOM 2451 N N . TRP A 1 305 ? -18.706 -2.272 -13.179 1.00 86.94 305 TRP A N 1
ATOM 2452 C CA . TRP A 1 305 ? -19.001 -2.982 -11.934 1.00 86.94 305 TRP A CA 1
ATOM 2453 C C . TRP A 1 305 ? -19.141 -4.491 -12.152 1.00 86.94 305 TRP A C 1
ATOM 2455 O O . TRP A 1 305 ? -18.459 -5.288 -11.514 1.00 86.94 305 TRP A O 1
ATOM 2465 N N . GLU A 1 306 ? -19.959 -4.905 -13.121 1.00 86.12 306 GLU A N 1
ATOM 2466 C CA . GLU A 1 306 ? -20.172 -6.322 -13.422 1.00 86.12 306 GLU A CA 1
ATOM 2467 C C . GLU A 1 306 ? -18.909 -7.020 -13.939 1.00 86.12 306 GLU A C 1
ATOM 2469 O O . GLU A 1 306 ? -18.688 -8.200 -13.653 1.00 86.12 306 GLU A O 1
ATOM 2474 N N . LYS A 1 307 ? -18.063 -6.314 -14.698 1.00 84.62 307 LYS A N 1
ATOM 2475 C CA . LYS A 1 307 ? -16.759 -6.837 -15.125 1.00 84.62 307 LYS A CA 1
ATOM 2476 C C . LYS A 1 307 ? -15.820 -7.038 -13.943 1.00 84.62 307 LYS A C 1
ATOM 2478 O O . LYS A 1 307 ? -15.164 -8.077 -13.905 1.00 84.62 307 LYS A O 1
ATOM 2483 N N . ALA A 1 308 ? -15.765 -6.082 -13.015 1.00 83.75 308 ALA A N 1
ATOM 2484 C CA . ALA A 1 308 ? -14.964 -6.197 -11.801 1.00 83.75 308 ALA A CA 1
ATOM 2485 C C . ALA A 1 308 ? -15.457 -7.377 -10.955 1.00 83.75 308 ALA A C 1
ATOM 2487 O O . ALA A 1 308 ? -14.686 -8.295 -10.699 1.00 83.75 308 ALA A O 1
ATOM 2488 N N . ARG A 1 309 ? -16.766 -7.444 -10.674 1.00 84.94 309 ARG A N 1
ATOM 2489 C CA . ARG A 1 309 ? -17.389 -8.508 -9.871 1.00 84.94 309 ARG A CA 1
ATOM 2490 C C . ARG A 1 309 ? -17.076 -9.918 -10.372 1.00 84.94 309 ARG A C 1
ATOM 2492 O O . ARG A 1 309 ? -16.818 -10.815 -9.583 1.00 84.94 309 ARG A O 1
ATOM 2499 N N . LYS A 1 310 ? -17.080 -10.130 -11.691 1.00 83.31 310 LYS A N 1
ATOM 2500 C CA . LYS A 1 310 ? -16.786 -11.442 -12.304 1.00 83.31 310 LYS A CA 1
ATOM 2501 C C . LYS A 1 310 ? -15.314 -11.854 -12.230 1.00 83.31 310 LYS A C 1
ATOM 2503 O O . LYS A 1 310 ? -15.007 -12.998 -12.552 1.00 83.31 310 LYS A O 1
ATOM 2508 N N . ARG A 1 311 ? -14.420 -10.923 -11.902 1.00 80.94 311 ARG A N 1
ATOM 2509 C CA . ARG A 1 311 ? -12.966 -11.118 -11.848 1.00 80.94 311 ARG A CA 1
ATOM 2510 C C . ARG A 1 311 ? -12.407 -11.008 -10.432 1.00 80.94 311 ARG A C 1
ATOM 2512 O O . ARG A 1 311 ? -11.194 -11.101 -10.277 1.00 80.94 311 ARG A O 1
ATOM 2519 N N . LEU A 1 312 ? -13.266 -10.805 -9.432 1.00 79.69 312 LEU A N 1
ATOM 2520 C CA . LEU A 1 312 ? -12.834 -10.762 -8.044 1.00 79.69 312 LEU A CA 1
ATOM 2521 C C . LEU A 1 312 ? -12.285 -12.130 -7.641 1.00 79.69 312 LEU A C 1
ATOM 2523 O O . LEU A 1 312 ? -12.941 -13.150 -7.895 1.00 79.69 312 LEU A O 1
ATOM 2527 N N . PRO A 1 313 ? -11.104 -12.171 -7.020 1.00 73.62 313 PRO A N 1
ATOM 2528 C CA . PRO A 1 313 ? -10.618 -13.389 -6.412 1.00 73.62 313 PRO A CA 1
ATOM 2529 C C . PRO A 1 313 ? -11.467 -13.702 -5.161 1.00 73.62 313 PRO A C 1
ATOM 2531 O O . PRO A 1 313 ? -12.155 -12.828 -4.621 1.00 73.62 313 PRO A O 1
ATOM 2534 N N . PRO A 1 314 ? -11.470 -14.961 -4.693 1.00 77.25 314 PRO A N 1
ATOM 2535 C CA . PRO A 1 314 ? -12.161 -15.322 -3.461 1.00 77.25 314 PRO A CA 1
ATOM 2536 C C . PRO A 1 314 ? -11.665 -14.484 -2.274 1.00 77.25 314 PRO A C 1
ATOM 2538 O O . PRO A 1 314 ? -10.465 -14.432 -2.032 1.00 77.25 314 PRO A O 1
ATOM 2541 N N . GLY A 1 315 ? -12.587 -13.877 -1.522 1.00 77.06 315 GLY A N 1
ATOM 2542 C CA . GLY A 1 315 ? -12.268 -13.091 -0.322 1.00 77.06 315 GLY A CA 1
ATOM 2543 C C . GLY A 1 315 ? -12.047 -11.591 -0.551 1.00 77.06 315 GLY A C 1
ATOM 2544 O O . GLY A 1 315 ? -11.942 -10.859 0.426 1.00 77.06 315 GLY A O 1
ATOM 2545 N N . THR A 1 316 ? -12.033 -11.108 -1.799 1.00 82.81 316 THR A N 1
ATOM 2546 C CA . THR A 1 316 ? -11.960 -9.665 -2.088 1.00 82.81 316 THR A CA 1
ATOM 2547 C C . THR A 1 316 ? -13.350 -9.053 -2.225 1.00 82.81 316 THR A C 1
ATOM 2549 O O . THR A 1 316 ? -14.183 -9.539 -2.995 1.00 82.81 316 THR A O 1
ATOM 2552 N N . GLN A 1 317 ? -13.574 -7.950 -1.516 1.00 84.88 317 GLN A N 1
ATOM 2553 C CA . GLN A 1 317 ? -14.798 -7.159 -1.575 1.00 84.88 317 GLN A CA 1
ATOM 2554 C C . GLN A 1 317 ? -14.701 -6.102 -2.679 1.00 84.88 317 GLN A C 1
ATOM 2556 O O . GLN A 1 317 ? -13.651 -5.495 -2.884 1.00 84.88 317 GLN A O 1
ATOM 2561 N N . LEU A 1 318 ? -15.797 -5.867 -3.402 1.00 85.88 318 LEU A N 1
ATOM 2562 C CA . LEU A 1 318 ? -15.871 -4.817 -4.420 1.00 85.88 318 LEU A CA 1
ATOM 2563 C C . LEU A 1 318 ? -16.599 -3.608 -3.852 1.00 85.88 318 LEU A C 1
ATOM 2565 O O . LEU A 1 318 ? -17.780 -3.691 -3.547 1.00 85.88 318 LEU A O 1
ATOM 2569 N N . VAL A 1 319 ? -15.897 -2.486 -3.777 1.00 85.25 319 VAL A N 1
ATOM 2570 C CA . VAL A 1 319 ? -16.347 -1.262 -3.121 1.00 85.25 319 VAL A CA 1
ATOM 2571 C C . VAL A 1 319 ? -16.619 -0.172 -4.149 1.00 85.25 319 VAL A C 1
ATOM 2573 O O . VAL A 1 319 ? -15.801 0.114 -5.028 1.00 85.25 319 VAL A O 1
ATOM 2576 N N . ALA A 1 320 ? -17.780 0.465 -4.029 1.00 84.06 320 ALA A N 1
ATOM 2577 C CA . ALA A 1 320 ? -18.137 1.635 -4.815 1.00 84.06 320 ALA A CA 1
ATOM 2578 C C . ALA A 1 320 ? -17.686 2.918 -4.102 1.00 84.06 320 ALA A C 1
ATOM 2580 O O . ALA A 1 320 ? -18.216 3.270 -3.053 1.00 84.06 320 ALA A O 1
ATOM 2581 N N . LEU A 1 321 ? -16.761 3.660 -4.709 1.00 81.69 321 LEU A N 1
ATOM 2582 C CA . LEU A 1 321 ? -16.338 4.974 -4.230 1.00 81.69 321 LEU A CA 1
ATOM 2583 C C . LEU A 1 321 ? -17.124 6.084 -4.930 1.00 81.69 321 LEU A C 1
ATOM 2585 O O . LEU A 1 321 ? -17.047 6.244 -6.152 1.00 81.69 321 LEU A O 1
ATOM 2589 N N . GLY A 1 322 ? -17.848 6.899 -4.167 1.00 80.12 322 GLY A N 1
ATOM 2590 C CA . GLY A 1 322 ? -18.436 8.135 -4.681 1.00 80.12 322 GLY A CA 1
ATOM 2591 C C . GLY A 1 322 ? -17.352 9.188 -4.907 1.00 80.12 322 GLY A C 1
ATOM 2592 O O . GLY A 1 322 ? -16.791 9.697 -3.943 1.00 80.12 322 GLY A O 1
ATOM 2593 N N . MET A 1 323 ? -17.074 9.548 -6.166 1.00 82.06 323 MET A N 1
ATOM 2594 C CA . MET A 1 323 ? -15.991 10.492 -6.507 1.00 82.06 323 MET A CA 1
ATOM 2595 C C . MET A 1 323 ? -16.107 11.834 -5.767 1.00 82.06 323 MET A C 1
ATOM 2597 O O . MET A 1 323 ? -15.108 12.393 -5.324 1.00 82.06 323 MET A O 1
ATOM 2601 N N . GLU A 1 324 ? -17.325 12.366 -5.656 1.00 80.50 324 GLU A N 1
ATOM 2602 C CA . GLU A 1 324 ? -17.588 13.655 -5.003 1.00 80.50 324 GLU A CA 1
ATOM 2603 C C . GLU A 1 324 ? -17.407 13.544 -3.483 1.00 80.50 324 GLU A C 1
ATOM 2605 O O . GLU A 1 324 ? -16.689 14.353 -2.903 1.00 80.50 324 GLU A O 1
ATOM 2610 N N . SER A 1 325 ? -17.948 12.490 -2.864 1.00 76.06 325 SER A N 1
ATOM 2611 C CA . SER A 1 325 ? -17.831 12.249 -1.422 1.00 76.06 325 SER A CA 1
ATOM 2612 C C . SER A 1 325 ? -16.374 12.092 -0.979 1.00 76.06 325 SER A C 1
ATOM 2614 O O . SER A 1 325 ? -15.933 12.792 -0.072 1.00 76.06 325 SER A O 1
ATOM 2616 N N . VAL A 1 326 ? -15.596 11.242 -1.662 1.00 82.25 326 VAL A N 1
ATOM 2617 C CA . VAL A 1 326 ? -14.183 10.997 -1.315 1.00 82.25 326 VAL A CA 1
ATOM 2618 C C . VAL A 1 326 ? -13.345 12.266 -1.501 1.00 82.25 326 VAL A C 1
ATOM 2620 O O . VAL A 1 326 ? -12.560 12.622 -0.619 1.00 82.25 326 VAL A O 1
ATOM 2623 N N . ARG A 1 327 ? -13.555 13.012 -2.602 1.00 85.19 327 ARG A N 1
ATOM 2624 C CA . 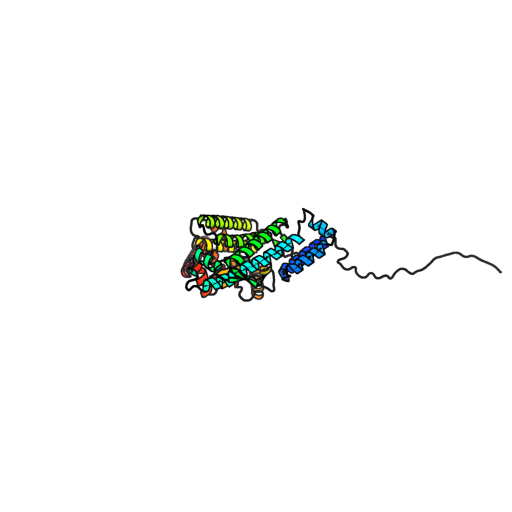ARG A 1 327 ? -12.868 14.296 -2.836 1.00 85.19 327 ARG A CA 1
ATOM 2625 C C . ARG A 1 327 ? -13.122 15.273 -1.696 1.00 85.19 327 ARG A C 1
ATOM 2627 O O . ARG A 1 327 ? -12.191 15.909 -1.203 1.00 85.19 327 ARG A O 1
ATOM 2634 N N . GLU A 1 328 ? -14.392 15.455 -1.344 1.00 81.94 328 GLU A N 1
ATOM 2635 C CA . GLU A 1 328 ? -14.807 16.428 -0.341 1.00 81.94 328 GLU A CA 1
ATOM 2636 C C . GLU A 1 328 ? -14.259 16.061 1.037 1.00 81.94 328 GLU A C 1
ATOM 2638 O O . GLU A 1 328 ? -13.697 16.930 1.710 1.00 81.94 328 GLU A O 1
ATOM 2643 N N . ALA A 1 329 ? -14.342 14.785 1.422 1.00 78.94 329 ALA A N 1
ATOM 2644 C CA . ALA A 1 329 ? -13.749 14.262 2.647 1.00 78.94 329 ALA A CA 1
ATOM 2645 C C . ALA A 1 329 ? -12.249 14.566 2.712 1.00 78.94 329 ALA A C 1
ATOM 2647 O O . ALA A 1 329 ? -11.765 15.160 3.679 1.00 78.94 329 ALA A O 1
ATOM 2648 N N . PHE A 1 330 ? -11.518 14.224 1.648 1.00 86.88 330 PHE A N 1
ATOM 2649 C CA . PHE A 1 330 ? -10.081 14.449 1.545 1.00 86.88 330 PHE A CA 1
ATOM 2650 C C . PHE A 1 330 ? -9.721 15.935 1.669 1.00 86.88 330 PHE A C 1
ATOM 2652 O O . PHE A 1 330 ? -8.881 16.316 2.488 1.00 86.88 330 PHE A O 1
ATOM 2659 N N . GLU A 1 331 ? -10.395 16.812 0.922 1.00 86.44 331 GLU A N 1
ATOM 2660 C CA . GLU A 1 331 ? -10.146 18.254 0.991 1.00 86.44 331 GLU A CA 1
ATOM 2661 C C . GLU A 1 331 ? -10.431 18.842 2.375 1.00 86.44 331 GLU A C 1
ATOM 2663 O O . GLU A 1 331 ? -9.718 19.743 2.834 1.00 86.44 331 GLU A O 1
ATOM 2668 N N . ARG A 1 332 ? -11.476 18.362 3.056 1.00 81.25 332 ARG A N 1
ATOM 2669 C CA . ARG A 1 332 ? -11.772 18.789 4.426 1.00 81.25 332 ARG A CA 1
ATOM 2670 C C . ARG A 1 332 ? -10.716 18.276 5.393 1.00 81.25 332 ARG A C 1
ATOM 2672 O O . ARG A 1 332 ? -10.244 19.067 6.211 1.00 81.25 332 ARG A O 1
ATOM 2679 N N . ALA A 1 333 ? -10.287 17.025 5.256 1.00 81.62 333 ALA A N 1
ATOM 2680 C CA . ALA A 1 333 ? -9.232 16.434 6.069 1.00 81.62 333 ALA A CA 1
ATOM 2681 C C . ALA A 1 333 ? -7.901 17.198 5.945 1.00 81.62 333 ALA A C 1
ATOM 2683 O O . ALA A 1 333 ? -7.240 17.414 6.961 1.00 81.62 333 ALA A O 1
ATOM 2684 N N . LEU A 1 334 ? -7.548 17.688 4.748 1.00 84.38 334 LEU A N 1
ATOM 2685 C CA . LEU A 1 334 ? -6.366 18.536 4.530 1.00 84.38 334 LEU A CA 1
ATOM 2686 C C . LEU A 1 334 ? -6.454 19.900 5.234 1.00 84.38 334 LEU A C 1
ATOM 2688 O O . LEU A 1 334 ? -5.440 20.449 5.665 1.00 84.38 334 LEU A O 1
ATOM 2692 N N . ARG A 1 335 ? -7.658 20.479 5.329 1.00 80.75 335 ARG A N 1
ATOM 2693 C CA . ARG A 1 335 ? -7.891 21.806 5.931 1.00 80.75 335 ARG A CA 1
ATOM 2694 C C . ARG A 1 335 ? -8.047 21.753 7.452 1.00 80.75 335 ARG A C 1
ATOM 2696 O O . ARG A 1 335 ? -8.022 22.801 8.102 1.00 80.75 335 ARG A O 1
ATOM 2703 N N . GLN A 1 336 ? -8.244 20.570 8.029 1.00 72.12 336 GLN A N 1
ATOM 2704 C CA . GLN A 1 336 ? -8.417 20.416 9.467 1.00 72.12 336 GLN A CA 1
ATOM 2705 C C . GLN A 1 336 ? -7.093 20.555 10.224 1.00 72.12 336 GLN A C 1
ATOM 2707 O O . GLN A 1 336 ? -6.086 19.976 9.818 1.00 72.12 336 GLN A O 1
ATOM 2712 N N . PRO A 1 337 ? -7.073 21.278 11.360 1.00 64.19 337 PRO A N 1
ATOM 2713 C CA . PRO A 1 337 ? -5.911 21.281 12.237 1.00 64.19 337 PRO A CA 1
ATOM 2714 C C . PRO A 1 337 ? -5.624 19.856 12.720 1.00 64.19 337 PRO A C 1
ATOM 2716 O O . PRO A 1 337 ? -6.500 19.237 13.317 1.00 64.19 337 PRO A O 1
ATOM 2719 N N . LYS A 1 338 ? -4.394 19.365 12.525 1.00 60.09 338 LYS A N 1
ATOM 2720 C CA . LYS A 1 338 ? -3.962 18.009 12.927 1.00 60.09 338 LYS A CA 1
ATOM 2721 C C . LYS A 1 338 ? -4.074 17.732 14.435 1.00 60.09 338 LYS A C 1
ATOM 2723 O O . LYS A 1 338 ? -4.057 16.592 14.873 1.00 60.09 338 LYS A O 1
ATOM 2728 N N . GLU A 1 339 ? -4.168 18.785 15.242 1.00 54.69 339 GLU A N 1
ATOM 2729 C CA . GLU A 1 339 ? -4.341 18.721 16.699 1.00 54.69 339 GLU A CA 1
ATOM 2730 C C . GLU A 1 339 ? -5.798 18.477 17.119 1.00 54.69 339 GLU A C 1
ATOM 2732 O O . GLU A 1 339 ? -6.074 18.239 18.295 1.00 54.69 339 GLU A O 1
ATOM 2737 N N . ARG A 1 340 ? -6.745 18.567 16.179 1.00 57.69 340 ARG A N 1
ATOM 2738 C CA . ARG A 1 340 ? -8.141 18.198 16.400 1.00 57.69 340 ARG A CA 1
ATOM 2739 C C . ARG A 1 340 ? -8.368 16.789 15.879 1.00 57.69 340 ARG A C 1
ATOM 2741 O O . ARG A 1 340 ? -8.041 16.503 14.732 1.00 57.69 340 ARG A O 1
ATOM 2748 N N . ASN A 1 341 ? -9.012 15.967 16.704 1.00 61.22 341 ASN A N 1
ATOM 2749 C CA . ASN A 1 341 ? -9.566 14.691 16.267 1.00 61.22 341 ASN A CA 1
ATOM 2750 C C . ASN A 1 341 ? -10.399 14.911 14.997 1.00 61.22 341 ASN A C 1
ATOM 2752 O O . ASN A 1 341 ? -11.214 15.843 14.953 1.00 61.22 341 ASN A O 1
ATOM 2756 N N . THR A 1 342 ? -10.199 14.049 14.002 1.00 64.25 342 THR A N 1
ATOM 2757 C CA . THR A 1 342 ? -10.991 13.982 12.773 1.00 64.25 342 THR A CA 1
ATOM 2758 C C . THR A 1 342 ? -12.461 14.019 13.153 1.00 64.25 342 THR A C 1
ATOM 2760 O O . THR A 1 342 ? -12.907 13.289 14.052 1.00 64.25 342 THR A O 1
ATOM 2763 N N . SER A 1 343 ? -13.200 14.936 12.526 1.00 64.25 343 SER A N 1
ATOM 2764 C CA . SER A 1 343 ? -14.608 15.115 12.857 1.00 64.25 343 SER A CA 1
ATOM 2765 C C . SER A 1 343 ? -15.369 13.829 12.546 1.00 64.25 343 SER A C 1
ATOM 2767 O O . SER A 1 343 ? -15.028 13.121 11.601 1.00 64.25 343 SER A O 1
ATOM 2769 N N . ARG A 1 344 ? -16.409 13.524 13.327 1.00 63.56 344 ARG A N 1
ATOM 2770 C CA . ARG A 1 344 ? -17.222 12.314 13.132 1.00 63.56 344 ARG A CA 1
ATOM 2771 C C . ARG A 1 344 ? -17.728 12.165 11.688 1.00 63.56 344 ARG A C 1
ATOM 2773 O O . ARG A 1 344 ? -17.700 11.061 11.161 1.00 63.56 344 ARG A O 1
ATOM 2780 N N . GLY A 1 345 ? -18.066 13.272 11.025 1.00 63.12 345 GLY A N 1
ATOM 2781 C CA . GLY A 1 345 ? -18.476 13.273 9.620 1.00 63.12 345 GLY A CA 1
ATOM 2782 C C . GLY A 1 345 ? -17.369 12.882 8.636 1.00 63.12 345 GLY A C 1
ATOM 2783 O O . GLY A 1 345 ? -17.645 12.181 7.672 1.00 63.12 345 GLY A O 1
ATOM 2784 N N . ASP A 1 346 ? -16.111 13.262 8.878 1.00 64.50 346 ASP A N 1
ATOM 2785 C CA . ASP A 1 346 ? -15.009 12.807 8.014 1.00 64.50 346 ASP A CA 1
ATOM 2786 C C . ASP A 1 346 ? -14.620 11.360 8.327 1.00 64.50 346 ASP A C 1
ATOM 2788 O O . ASP A 1 346 ? -14.187 10.651 7.429 1.00 64.50 346 ASP A O 1
ATOM 2792 N N . LYS A 1 347 ? -14.832 10.895 9.569 1.00 67.31 347 LYS A N 1
ATOM 2793 C CA . LYS A 1 347 ? -14.715 9.466 9.897 1.00 67.31 347 LYS A CA 1
ATOM 2794 C C . LYS A 1 347 ? -15.741 8.626 9.143 1.00 67.31 347 LYS A C 1
ATOM 2796 O O . LYS A 1 347 ? -15.404 7.544 8.684 1.00 67.31 347 LYS A O 1
ATOM 2801 N N . TYR A 1 348 ? -16.966 9.131 9.006 1.00 68.81 348 TYR A N 1
ATOM 2802 C CA . TYR A 1 348 ? -18.012 8.486 8.219 1.00 68.81 348 TYR A CA 1
ATOM 2803 C C . TYR A 1 348 ? -17.647 8.426 6.736 1.00 68.81 348 TYR A C 1
ATOM 2805 O O . TYR A 1 348 ? -17.602 7.340 6.176 1.00 68.81 348 TYR A O 1
ATOM 2813 N N . GLU A 1 349 ? -17.333 9.560 6.105 1.00 68.44 349 GLU A N 1
ATOM 2814 C CA . GLU A 1 349 ? -17.058 9.581 4.658 1.00 68.44 349 GLU A CA 1
ATOM 2815 C C . GLU A 1 349 ? -15.819 8.762 4.270 1.00 68.44 349 GLU A C 1
ATOM 2817 O O . GLU A 1 349 ? -15.768 8.224 3.171 1.00 68.44 349 GLU A O 1
ATOM 2822 N N . ALA A 1 350 ? -14.859 8.633 5.186 1.00 69.12 350 ALA A N 1
ATOM 2823 C CA . ALA A 1 350 ? -13.671 7.799 5.037 1.00 69.12 350 ALA A CA 1
ATOM 2824 C C . ALA A 1 350 ? -13.911 6.292 5.233 1.00 69.12 350 ALA A C 1
ATOM 2826 O O . ALA A 1 350 ? -13.052 5.498 4.874 1.00 69.12 350 ALA A O 1
ATOM 2827 N N . LEU A 1 351 ? -15.002 5.885 5.894 1.00 74.88 351 LEU A N 1
ATOM 2828 C CA . LEU A 1 351 ? -15.253 4.478 6.242 1.00 74.88 351 LEU A CA 1
ATOM 2829 C C . LEU A 1 351 ? -16.477 3.895 5.566 1.00 74.88 351 LEU A C 1
ATOM 2831 O O . LEU A 1 351 ? -16.514 2.687 5.347 1.00 74.88 351 LEU A O 1
ATOM 2835 N N . GLU A 1 352 ? -17.485 4.707 5.260 1.00 77.81 352 GLU A N 1
ATOM 2836 C CA . GLU A 1 352 ? -18.723 4.272 4.615 1.00 77.81 352 GLU A CA 1
ATOM 2837 C C . GLU A 1 352 ? -18.455 3.407 3.376 1.00 77.81 352 GLU A C 1
ATOM 2839 O O . GLU A 1 352 ? -19.055 2.327 3.302 1.00 77.81 352 GLU A O 1
ATOM 2844 N N . PRO A 1 353 ? -17.556 3.785 2.439 1.00 77.06 353 PRO A N 1
ATOM 2845 C CA . PRO A 1 353 ? -17.397 3.007 1.218 1.00 77.06 353 PRO A CA 1
ATOM 2846 C C . PRO A 1 353 ? -16.914 1.582 1.500 1.00 77.06 353 PRO A C 1
ATOM 2848 O O . PRO A 1 353 ? -17.410 0.627 0.909 1.00 77.06 353 PRO A O 1
ATOM 2851 N N . ILE A 1 354 ? -15.992 1.429 2.448 1.00 78.38 354 ILE A N 1
ATOM 2852 C CA . ILE A 1 354 ? -15.394 0.139 2.795 1.00 78.38 354 ILE A CA 1
ATOM 2853 C C . ILE A 1 354 ? -16.313 -0.675 3.706 1.00 78.38 354 ILE A C 1
ATOM 2855 O O . ILE A 1 354 ? -16.568 -1.849 3.453 1.00 78.38 354 ILE A O 1
ATOM 2859 N N . THR A 1 355 ? -16.855 -0.054 4.749 1.00 77.50 355 THR A N 1
ATOM 2860 C CA . THR A 1 355 ? -17.644 -0.747 5.778 1.00 77.50 355 THR A CA 1
ATOM 2861 C C . THR A 1 355 ? -19.004 -1.235 5.277 1.00 77.50 355 THR A C 1
ATOM 2863 O O . THR A 1 355 ? -19.515 -2.229 5.790 1.00 77.50 355 THR A O 1
ATOM 2866 N N . THR A 1 356 ? -19.584 -0.600 4.255 1.00 76.69 356 THR A N 1
ATOM 2867 C CA . THR A 1 356 ? -20.878 -1.019 3.682 1.00 76.69 356 THR A CA 1
ATOM 2868 C C . THR A 1 356 ? -20.821 -2.408 3.036 1.00 76.69 356 THR A C 1
ATOM 2870 O O . THR A 1 356 ? -21.823 -3.122 3.032 1.00 76.69 356 THR A O 1
ATOM 2873 N N . GLU A 1 357 ? -19.655 -2.808 2.528 1.00 76.75 357 GLU A N 1
ATOM 2874 C CA . GLU A 1 357 ? -19.453 -4.092 1.841 1.00 76.75 357 GLU A CA 1
ATOM 2875 C C . GLU A 1 357 ? -18.904 -5.193 2.772 1.00 76.75 357 GLU A C 1
ATOM 2877 O O . GLU A 1 357 ? -18.809 -6.352 2.372 1.00 76.75 357 GLU A O 1
ATOM 2882 N N . MET A 1 358 ? -18.551 -4.853 4.018 1.00 75.62 358 MET A N 1
ATOM 2883 C CA . MET A 1 358 ? -18.080 -5.807 5.029 1.00 75.62 358 MET A CA 1
ATOM 2884 C C . MET A 1 358 ? -19.250 -6.486 5.744 1.00 75.62 358 MET A C 1
ATOM 2886 O O . MET A 1 358 ? -20.330 -5.901 5.904 1.00 75.62 358 MET A O 1
ATOM 2890 N N . ASP A 1 359 ? -19.034 -7.709 6.236 1.00 79.94 359 ASP A N 1
ATOM 2891 C CA . ASP A 1 359 ? -20.021 -8.322 7.120 1.00 79.94 359 ASP A CA 1
ATOM 2892 C C . ASP A 1 359 ? -20.100 -7.602 8.475 1.00 79.94 359 ASP A C 1
ATOM 2894 O O . ASP A 1 359 ? -19.209 -6.850 8.868 1.00 79.94 359 ASP A O 1
ATOM 2898 N N . GLU A 1 360 ? -21.216 -7.788 9.182 1.00 81.81 360 GLU A N 1
ATOM 2899 C CA . GLU A 1 360 ? -21.498 -7.079 10.435 1.00 81.81 360 GLU A CA 1
ATOM 2900 C C . GLU A 1 360 ? -20.433 -7.332 11.510 1.00 81.81 360 GLU A C 1
ATOM 2902 O O . GLU A 1 360 ? -20.008 -6.391 12.175 1.00 81.81 360 GLU A O 1
ATOM 2907 N N . ALA A 1 361 ? -19.942 -8.566 11.646 1.00 78.69 361 ALA A N 1
ATOM 2908 C CA . ALA A 1 361 ? -18.960 -8.901 12.672 1.00 78.69 361 ALA A CA 1
ATOM 2909 C C . ALA A 1 361 ? -17.569 -8.338 12.336 1.00 78.69 361 ALA A C 1
ATOM 2911 O O . ALA A 1 361 ? -16.847 -7.888 13.228 1.00 78.69 361 ALA A O 1
ATOM 2912 N N . GLU A 1 362 ? -17.183 -8.355 11.062 1.00 77.00 362 GLU A N 1
ATOM 2913 C CA . GLU A 1 362 ? -15.938 -7.758 10.568 1.00 77.00 362 GLU A CA 1
ATOM 2914 C C . GLU A 1 362 ? -15.960 -6.227 10.692 1.00 77.00 362 GLU A C 1
ATOM 2916 O O . GLU A 1 362 ? -15.011 -5.621 11.203 1.00 77.00 362 GLU A O 1
ATOM 2921 N N . ARG A 1 363 ? -17.074 -5.601 10.294 1.00 82.94 363 ARG A N 1
ATOM 2922 C CA . ARG A 1 363 ? -17.288 -4.155 10.400 1.00 82.94 363 ARG A CA 1
ATOM 2923 C C . ARG A 1 363 ? -17.209 -3.685 11.848 1.00 82.94 363 ARG A C 1
ATOM 2925 O O . ARG A 1 363 ? -16.477 -2.738 12.131 1.00 82.94 363 ARG A O 1
ATOM 2932 N N . GLU A 1 364 ? -17.898 -4.353 12.773 1.00 81.19 364 GLU A N 1
ATOM 2933 C CA . GLU A 1 364 ? -17.861 -4.007 14.199 1.00 81.19 364 GLU A CA 1
ATOM 2934 C C . GLU A 1 364 ? -16.432 -4.023 14.762 1.00 81.19 364 GLU A C 1
ATOM 2936 O O . GLU A 1 364 ? -16.047 -3.111 15.501 1.00 81.19 364 GLU A O 1
ATOM 2941 N N . LYS A 1 365 ? -15.614 -5.016 14.385 1.00 77.88 365 LYS A N 1
ATOM 2942 C CA . LYS A 1 365 ? -14.208 -5.101 14.812 1.00 77.88 365 LYS A CA 1
ATOM 2943 C C . LYS A 1 365 ? -13.365 -3.952 14.261 1.00 77.88 365 LYS A C 1
ATOM 2945 O O . LYS A 1 365 ? -12.598 -3.351 15.015 1.00 77.88 365 LYS A O 1
ATOM 2950 N N . LEU A 1 366 ? -13.487 -3.647 12.965 1.00 82.56 366 LEU A N 1
ATOM 2951 C CA . LEU A 1 366 ? -12.743 -2.546 12.348 1.00 82.56 366 LEU A CA 1
ATOM 2952 C C . LEU A 1 366 ? -13.124 -1.210 12.996 1.00 82.56 366 LEU A C 1
ATOM 2954 O O . LEU A 1 366 ? -12.246 -0.440 13.379 1.00 82.56 366 LEU A O 1
ATOM 2958 N N . LEU A 1 367 ? -14.421 -0.963 13.194 1.00 83.19 367 LEU A N 1
ATOM 2959 C CA . LEU A 1 367 ? -14.907 0.246 13.859 1.00 83.19 367 LEU A CA 1
ATOM 2960 C C . LEU A 1 367 ? -14.386 0.358 15.285 1.00 83.19 367 LEU A C 1
ATOM 2962 O O . LEU A 1 367 ? -13.886 1.418 15.662 1.00 83.19 367 LEU A O 1
ATOM 2966 N N . TYR A 1 368 ? -14.422 -0.734 16.049 1.00 83.44 368 TYR A N 1
ATOM 2967 C CA . TYR A 1 368 ? -13.877 -0.751 17.400 1.00 83.44 368 TYR A CA 1
ATOM 2968 C C . TYR A 1 368 ? -12.406 -0.308 17.418 1.00 83.44 368 TYR A C 1
ATOM 2970 O O . TYR A 1 368 ? -12.030 0.560 18.209 1.00 83.44 368 TYR A O 1
ATOM 2978 N N . LEU A 1 369 ? -11.577 -0.854 16.520 1.00 82.62 369 LEU A N 1
ATOM 2979 C CA . LEU A 1 369 ? -10.158 -0.498 16.416 1.00 82.62 369 LEU A CA 1
ATOM 2980 C C . LEU A 1 369 ? -9.923 0.945 15.948 1.00 82.62 369 LEU A C 1
ATOM 2982 O O . LEU A 1 369 ? -8.851 1.500 16.166 1.00 82.62 369 LEU A O 1
ATOM 2986 N N . LEU A 1 370 ? -10.916 1.579 15.335 1.00 81.88 370 LEU A N 1
ATOM 2987 C CA . LEU A 1 370 ? -10.881 2.994 14.964 1.00 81.88 370 LEU A CA 1
ATOM 2988 C C . LEU A 1 370 ? -11.503 3.901 16.043 1.00 81.88 370 LEU A C 1
ATOM 2990 O O . LEU A 1 370 ? -11.659 5.111 15.840 1.00 81.88 370 LEU A O 1
ATOM 2994 N N . GLY A 1 371 ? -11.854 3.333 17.204 1.00 76.50 371 GLY A N 1
ATOM 2995 C CA . GLY A 1 371 ? -12.502 4.043 18.304 1.00 76.50 371 GLY A CA 1
ATOM 2996 C C . GLY A 1 371 ? -13.915 4.509 17.952 1.00 76.50 371 GLY A C 1
ATOM 2997 O O . GLY A 1 371 ? -14.321 5.600 18.357 1.00 76.50 371 GLY A O 1
ATOM 2998 N N . LEU A 1 372 ? -14.630 3.715 17.154 1.00 79.62 372 LEU A N 1
ATOM 2999 C CA . LEU A 1 372 ? -15.972 3.978 16.646 1.00 79.62 372 LEU A CA 1
ATOM 3000 C C . LEU A 1 372 ? -16.937 2.854 17.022 1.00 79.62 372 LEU A C 1
ATOM 3002 O O . LEU A 1 372 ? -16.543 1.726 17.314 1.00 79.62 372 LEU A O 1
ATOM 3006 N N . THR A 1 373 ? -18.227 3.172 16.982 1.00 80.38 373 THR A N 1
ATOM 3007 C CA . THR A 1 373 ? -19.324 2.213 17.121 1.00 80.38 373 THR A CA 1
ATOM 3008 C C . THR A 1 373 ? -20.251 2.267 15.908 1.00 80.38 373 THR A C 1
ATOM 3010 O O . THR A 1 373 ? -20.299 3.265 15.188 1.00 80.38 373 THR A O 1
ATOM 3013 N N . GLU A 1 374 ? -21.062 1.226 15.723 1.00 77.38 374 GLU A N 1
ATOM 3014 C CA . GLU A 1 374 ? -22.167 1.230 14.748 1.00 77.38 374 GLU A CA 1
ATOM 3015 C C . GLU A 1 374 ? -23.133 2.401 14.975 1.00 77.38 374 GLU A C 1
ATOM 3017 O O . GLU A 1 374 ? -23.674 2.982 14.035 1.00 77.38 374 GLU A O 1
ATOM 3022 N N . GLN A 1 375 ? -23.324 2.801 16.237 1.00 75.88 375 GLN A N 1
ATOM 3023 C CA . GLN A 1 375 ? -24.143 3.960 16.570 1.00 75.88 375 GLN A CA 1
ATOM 3024 C C . GLN A 1 375 ? -23.490 5.270 16.110 1.00 75.88 375 GLN A C 1
ATOM 3026 O O . GLN A 1 375 ? -24.204 6.137 15.611 1.00 75.88 375 GLN A O 1
ATOM 3031 N N . ASP A 1 376 ? -22.161 5.406 16.216 1.00 70.69 376 ASP A N 1
ATOM 3032 C CA . ASP A 1 376 ? -21.451 6.574 15.681 1.00 70.69 376 ASP A CA 1
ATOM 3033 C C . ASP A 1 376 ? -21.635 6.676 14.155 1.00 70.69 376 ASP A C 1
ATOM 3035 O O . ASP A 1 376 ? -21.893 7.769 13.652 1.00 70.69 376 ASP A O 1
ATOM 3039 N N . LEU A 1 377 ? -21.591 5.552 13.421 1.00 68.81 377 LEU A N 1
ATOM 3040 C CA . LEU A 1 377 ? -21.889 5.540 11.981 1.00 68.81 377 LEU A CA 1
ATOM 3041 C C . LEU A 1 377 ? -23.353 5.896 11.684 1.00 68.81 377 LEU A C 1
ATOM 3043 O O . LEU A 1 377 ? -23.632 6.693 10.788 1.00 68.81 377 LEU A O 1
ATOM 3047 N N . HIS A 1 378 ? -24.301 5.328 12.434 1.00 69.81 378 HIS A N 1
ATOM 3048 C CA . HIS A 1 378 ? -25.731 5.554 12.220 1.00 69.81 378 HIS A CA 1
ATOM 3049 C C . HIS A 1 378 ? -26.152 7.007 12.493 1.00 69.81 378 HIS A C 1
ATOM 3051 O O . HIS A 1 378 ? -26.947 7.581 11.742 1.00 69.81 378 HIS A O 1
ATOM 3057 N N . GLU A 1 379 ? -25.630 7.611 13.563 1.00 70.19 379 GLU A N 1
ATOM 3058 C CA . GLU A 1 379 ? -25.894 9.010 13.913 1.00 70.19 379 GLU A CA 1
ATOM 3059 C C . GLU A 1 379 ? -25.362 9.968 12.839 1.00 70.19 379 GLU A C 1
ATOM 3061 O O . GLU A 1 379 ? -26.061 10.916 12.465 1.00 70.19 379 GLU A O 1
ATOM 3066 N N . GLU A 1 380 ? -24.180 9.691 12.282 1.00 67.62 380 GLU A N 1
ATOM 3067 C CA . GLU A 1 380 ? -23.611 10.486 11.191 1.00 67.62 380 GLU A CA 1
ATOM 3068 C C . GLU A 1 380 ? -24.360 10.295 9.870 1.00 67.62 380 GLU A C 1
ATOM 3070 O O . GLU A 1 380 ? -24.675 11.290 9.213 1.00 67.62 380 GLU A O 1
ATOM 3075 N N . HIS A 1 381 ? -24.751 9.063 9.520 1.00 68.88 381 HIS A N 1
ATOM 3076 C CA . HIS A 1 381 ? -25.587 8.800 8.343 1.00 68.88 381 HIS A CA 1
ATOM 3077 C C . HIS A 1 381 ? -26.904 9.586 8.413 1.00 68.88 381 HIS A C 1
ATOM 3079 O O . HIS A 1 381 ? -27.312 10.248 7.454 1.00 68.88 381 HIS A O 1
ATOM 3085 N N . LYS A 1 382 ? -27.550 9.601 9.583 1.00 70.88 382 LYS A N 1
ATOM 3086 C CA . LYS A 1 382 ? -28.767 10.386 9.805 1.00 70.88 382 LYS A CA 1
ATOM 3087 C C . LYS A 1 382 ? -28.516 11.891 9.656 1.00 70.88 382 LYS A C 1
ATOM 3089 O O . LYS A 1 382 ? -29.268 12.563 8.951 1.00 70.88 382 LYS A O 1
ATOM 3094 N N . ALA A 1 383 ? -27.457 12.421 10.268 1.00 66.75 383 ALA A N 1
ATOM 3095 C CA . ALA A 1 383 ? -27.107 13.838 10.172 1.00 66.75 383 ALA A CA 1
ATOM 3096 C C . ALA A 1 383 ? -26.709 14.258 8.742 1.00 66.75 383 ALA A C 1
ATOM 3098 O O . ALA A 1 383 ? -26.937 15.401 8.336 1.00 66.75 383 ALA A O 1
ATOM 3099 N N . PHE A 1 384 ? -26.107 13.359 7.963 1.00 66.38 384 PHE A N 1
ATOM 3100 C CA . PHE A 1 384 ? -25.830 13.561 6.542 1.00 66.38 384 PHE A CA 1
ATOM 3101 C C . PHE A 1 384 ? -27.123 13.648 5.727 1.00 66.38 384 PHE A C 1
ATOM 3103 O O . PHE A 1 384 ? -27.321 14.625 5.005 1.00 66.38 384 PHE A O 1
ATOM 3110 N N . LEU A 1 385 ? -28.042 12.691 5.894 1.00 70.31 385 LEU A N 1
ATOM 3111 C CA . LEU A 1 385 ? -29.340 12.705 5.211 1.00 70.31 385 LEU A CA 1
ATOM 3112 C C . LEU A 1 385 ? -30.154 13.960 5.554 1.00 70.31 385 LEU A C 1
ATOM 3114 O O . LEU A 1 385 ? -30.778 14.557 4.675 1.00 70.31 385 LEU A O 1
ATOM 3118 N N . GLU A 1 386 ? -30.116 14.405 6.811 1.00 74.94 386 GLU A N 1
ATOM 3119 C CA . GLU A 1 386 ? -30.750 15.653 7.249 1.00 74.94 386 GLU A CA 1
ATOM 3120 C C . GLU A 1 386 ? -30.127 16.881 6.561 1.00 74.94 386 GLU A C 1
ATOM 3122 O O . GLU A 1 386 ? -30.858 17.744 6.066 1.00 74.94 386 GLU A O 1
ATOM 3127 N N . ARG A 1 387 ? -28.791 16.940 6.442 1.00 70.44 387 ARG A N 1
ATOM 3128 C CA . ARG A 1 387 ? -28.080 17.999 5.699 1.00 70.44 387 ARG A CA 1
ATOM 3129 C C . ARG A 1 387 ? -28.414 17.983 4.207 1.00 70.44 387 ARG A C 1
ATOM 3131 O O . ARG A 1 387 ? -28.672 19.041 3.634 1.00 70.44 387 ARG A O 1
ATOM 3138 N N . GLN A 1 388 ? -28.452 16.805 3.589 1.00 64.88 388 GLN A N 1
ATOM 3139 C CA . GLN A 1 388 ? -28.773 16.641 2.171 1.00 64.88 388 GLN A CA 1
ATOM 3140 C C . GLN A 1 388 ? -30.227 17.048 1.879 1.00 64.88 388 GLN A C 1
ATOM 3142 O O . GLN A 1 388 ? -30.501 17.747 0.903 1.00 64.88 388 GLN A O 1
ATOM 3147 N N . THR A 1 389 ? -31.155 16.683 2.766 1.00 68.94 389 THR A N 1
ATOM 3148 C CA . THR A 1 389 ? -32.567 17.083 2.677 1.00 68.94 389 THR A CA 1
ATOM 3149 C C . THR A 1 389 ? -32.718 18.600 2.814 1.00 68.94 389 THR A C 1
ATOM 3151 O O . THR A 1 389 ? -33.357 19.229 1.973 1.00 68.94 389 THR A O 1
ATOM 3154 N N . ALA A 1 390 ? -32.060 19.213 3.804 1.00 64.50 390 ALA A N 1
ATOM 3155 C CA . ALA A 1 390 ? -32.096 20.661 4.013 1.00 64.50 390 ALA A CA 1
ATOM 3156 C C . ALA A 1 390 ? -31.485 21.455 2.842 1.00 64.50 390 ALA A C 1
ATOM 3158 O O . ALA A 1 390 ? -32.015 22.501 2.458 1.00 64.50 390 ALA A O 1
ATOM 3159 N N . ALA A 1 391 ? -30.400 20.954 2.243 1.00 57.72 391 ALA A N 1
ATOM 3160 C CA . ALA A 1 391 ? -29.802 21.547 1.050 1.00 57.72 391 ALA A CA 1
ATOM 3161 C C . ALA A 1 391 ? -30.761 21.471 -0.152 1.00 57.72 391 ALA A C 1
ATOM 3163 O O . ALA A 1 391 ? -31.005 22.479 -0.813 1.00 57.72 391 ALA A O 1
ATOM 3164 N N . ASN A 1 392 ? -31.386 20.315 -0.392 1.00 51.50 392 ASN A N 1
ATOM 3165 C CA . ASN A 1 392 ? -32.349 20.133 -1.484 1.00 51.50 392 ASN A CA 1
ATOM 3166 C C . ASN A 1 392 ? -33.607 21.012 -1.333 1.00 51.50 392 ASN A C 1
ATOM 3168 O O . ASN A 1 392 ? -34.156 21.491 -2.330 1.00 51.50 392 ASN A O 1
ATOM 3172 N N . GLU A 1 393 ? -34.044 21.287 -0.102 1.00 59.03 393 GLU A N 1
ATOM 3173 C CA . GLU A 1 393 ? -35.144 22.218 0.179 1.00 59.03 393 GLU A CA 1
ATOM 3174 C C . GLU A 1 393 ? -34.780 23.689 -0.084 1.00 59.03 393 GLU A C 1
ATOM 3176 O O . GLU A 1 393 ? -35.655 24.473 -0.459 1.00 59.03 393 GLU A O 1
ATOM 3181 N N . GLN A 1 394 ? -33.507 24.076 0.062 1.00 48.44 394 GLN A N 1
ATOM 3182 C CA . GLN A 1 394 ? -33.027 25.422 -0.280 1.00 48.44 394 GLN A CA 1
ATOM 3183 C C . GLN A 1 394 ? -32.918 25.659 -1.790 1.00 48.44 394 GLN A C 1
ATOM 3185 O O . GLN A 1 394 ? -33.107 26.790 -2.223 1.00 48.44 394 GLN A O 1
ATOM 3190 N N . PHE A 1 395 ? -32.662 24.620 -2.589 1.00 43.91 395 PHE A N 1
ATOM 3191 C CA . PHE A 1 395 ? -32.636 24.713 -4.057 1.00 43.91 395 PHE A CA 1
ATOM 3192 C C . PHE A 1 395 ? -34.020 24.578 -4.717 1.00 43.91 395 PHE A C 1
ATOM 3194 O O . PHE A 1 395 ? -34.154 24.812 -5.917 1.00 43.91 395 PHE A O 1
ATOM 3201 N N . SER A 1 396 ? -35.047 24.209 -3.945 1.00 42.44 396 SER A N 1
ATOM 3202 C CA . SER A 1 396 ? -36.434 24.048 -4.414 1.00 42.44 396 SER A CA 1
ATOM 3203 C C . SER A 1 396 ? -37.345 25.242 -4.073 1.00 42.44 396 SER A C 1
ATOM 3205 O O . SER A 1 396 ? -38.550 25.185 -4.327 1.00 42.44 396 SER A O 1
ATOM 3207 N N . ARG A 1 397 ? -36.788 26.309 -3.487 1.00 40.91 397 ARG A N 1
ATOM 3208 C CA . ARG A 1 397 ? -37.438 27.607 -3.238 1.00 40.91 397 ARG A CA 1
ATOM 3209 C C . ARG A 1 397 ? -36.784 28.679 -4.092 1.00 40.91 397 ARG A C 1
ATOM 3211 O O . ARG A 1 397 ? -37.524 29.605 -4.492 1.00 40.91 397 ARG A O 1
#

Foldseek 3Di:
DDDDDDDDDDDDPPDDDDDPPPDDPVVPDDPVRVLLVLLLVLLCCLQAVVDDLVNLVVSLVVQCVPVSNVVQCPPPVQFNSSVLSSLLSQLQVLLVQLVCLLQAVLLQLLLVDPCSLPDALVNSVVSQQPDWDQQPVPRDIDRSVVSNVVSLVSNLVSLVVSCVRGVDQWRDNDPPDTDGNLNSQQQNLLSQLLVLLNDPDPVSSLVSNVVSLVSLVVSLVPPDPVPLVLSLLSLLLSLLSLLLVLLSQSSFKGKGADRSNCQPHLVNAHFGIWIRHNSHIETEDEDEDEPPDDPVVVVVSVVVQVVNVVSHDPRYWYFYQHSVLSVVLSVVVVVDDSPDRRDLLSVLSSCVRPLVRDDPVVSQRSQVSSVHHPVSNVVNVVVVVVVVVVVVVVVVD

Radius of gyration: 28.24 Å; chains: 1; bounding box: 69×53×126 Å